Protein AF-A0A7S4GD54-F1 (afdb_monomer)

Organism: NCBI:txid73025

pLDDT: mean 74.41, std 29.2, range [23.75, 98.94]

InterPro domains:
  IPR006626 Parallel beta-helix repeat [SM00710] (222-244)
  IPR006626 Parallel beta-helix repeat [SM00710] (245-267)
  IPR006626 Parallel beta-helix repeat [SM00710] (340-363)
  IPR006626 Parallel beta-helix repeat [SM00710] (364-385)
  IPR006626 Parallel beta-helix repeat [SM00710] (408-430)
  IPR006626 Parallel beta-helix repeat [SM00710] (431-452)
  IPR006626 Parallel beta-helix repeat [SM00710] (453-475)
  IPR006626 Parallel beta-helix repeat [SM00710] (476-498)
  IPR006626 Parallel beta-helix repeat [SM00710] (499-527)
  IPR011050 Pectin lyase fold/virulence factor [SSF51126] (142-470)
  IPR012334 Pectin lyase fold [G3DSA:2.160.20.10] (126-291)
  IPR012334 Pectin lyase fold [G3DSA:2.160.20.10] (338-536)
  IPR039448 Right handed beta helix domain [PF13229] (222-284)
  IPR039448 Right handed beta helix domain [PF13229] (380-528)
  IPR051550 SCF Complex Subunits and Alginate Epimerases [PTHR22990] (344-518)

Secondary structure (DSSP, 8-state):
--SSSSSSSS---------------------------------------------SSHHHHHHHHHHHHHHHHHHHHHHHHHHHHHHHHHHHTTSS--------------------GGGS------TT---EEEE-TT-SS-HHHHHHH--TT-EEEEPSEEE-S--EEE-S--EEEESSSSPEEEEESSS-SEEE-STT-EEES-EEEE-SSSSEEEEE-SS--EEES-EEEESSSEEEEE-TT---EEES-EEEESSSEEEEEES--EEEES-EEEESS-SEEEESPPPGGGS---------PPPPPPPPPP----------------TT-PPPSTT--SEEEES-EEE---SSEEEEEETT---EEES-EEESSSEEEEE-TT---EEES-EEESSSEEEEE-TT---EEES-EEES-SS-SEEEETT---EEES-EEES-SS-SEEEES-EEEEES-EEES-SS-SEEEESS-EEEEES-EEES-SS-SEEE-TT-EEEEES-EEE--TT-SEEE-S-PEEPTT-EE--B--

Mean predicted aligned error: 16.07 Å

Radius of gyration: 31.53 Å; Cα contacts (8 Å, |Δi|>4): 1411; chains: 1; bounding box: 93×81×87 Å

Structure (mmCIF, N/CA/C/O backbone):
data_AF-A0A7S4GD54-F1
#
_entry.id   AF-A0A7S4GD54-F1
#
loop_
_atom_site.group_PDB
_atom_site.id
_atom_site.type_symbol
_atom_site.label_atom_id
_atom_site.label_alt_id
_atom_site.label_comp_id
_atom_site.label_asym_id
_atom_site.label_entity_id
_atom_site.label_seq_id
_atom_site.pdbx_PDB_ins_code
_atom_site.Cartn_x
_atom_site.Cartn_y
_atom_site.Cartn_z
_atom_site.occupancy
_atom_site.B_iso_or_equiv
_atom_site.auth_seq_id
_atom_site.auth_comp_id
_atom_site.auth_asym_id
_atom_site.auth_atom_id
_atom_site.pdbx_PDB_model_num
ATOM 1 N N . TYR A 1 1 ? 6.720 22.338 15.582 1.00 41.03 1 TYR A N 1
ATOM 2 C CA . TYR A 1 1 ? 8.040 22.309 16.245 1.00 41.03 1 TYR A CA 1
ATOM 3 C C . TYR A 1 1 ? 7.952 23.042 17.575 1.00 41.03 1 TYR A C 1
ATOM 5 O O . TYR A 1 1 ? 8.021 24.255 17.550 1.00 41.03 1 TYR A O 1
ATOM 13 N N . PHE A 1 2 ? 7.699 22.315 18.676 1.00 28.58 2 PHE A N 1
ATOM 14 C CA . PHE A 1 2 ? 8.116 22.621 20.069 1.00 28.58 2 PHE A CA 1
ATOM 15 C C . PHE A 1 2 ? 7.502 21.683 2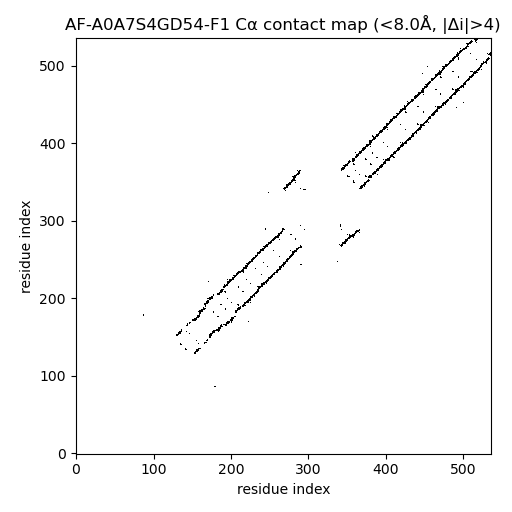1.140 1.00 28.58 2 PHE A C 1
ATOM 17 O O . PHE A 1 2 ? 7.667 21.944 22.323 1.00 28.58 2 PHE A O 1
ATOM 24 N N . PHE A 1 3 ? 6.864 20.557 20.777 1.00 25.48 3 PHE A N 1
ATOM 25 C CA . PHE A 1 3 ? 6.258 19.655 21.778 1.00 25.48 3 PHE A CA 1
ATOM 26 C C . PHE A 1 3 ? 6.697 18.178 21.747 1.00 25.48 3 PHE A C 1
ATOM 28 O O . PHE A 1 3 ? 6.268 17.410 22.599 1.00 25.48 3 PHE A O 1
ATOM 35 N N . SER A 1 4 ? 7.603 17.754 20.853 1.00 30.39 4 SER A N 1
ATOM 36 C CA . SER A 1 4 ? 8.012 16.334 20.761 1.00 30.39 4 SER A CA 1
ATOM 37 C C . SER A 1 4 ? 9.335 15.978 21.461 1.00 30.39 4 SER A C 1
ATOM 39 O O . SER A 1 4 ? 9.847 14.877 21.270 1.00 30.39 4 SER A O 1
ATOM 41 N N . ALA A 1 5 ? 9.918 16.875 22.263 1.00 31.61 5 ALA A N 1
ATOM 42 C CA . ALA A 1 5 ? 11.260 16.678 22.830 1.00 31.61 5 ALA A CA 1
ATOM 43 C C . ALA A 1 5 ? 11.296 16.145 24.279 1.00 31.61 5 ALA A C 1
ATOM 45 O O . ALA A 1 5 ? 12.382 15.904 24.798 1.00 31.61 5 ALA A O 1
ATOM 46 N N . PHE A 1 6 ? 10.154 15.924 24.945 1.00 28.02 6 PHE A N 1
ATOM 47 C CA . PHE A 1 6 ? 10.154 15.627 26.390 1.00 28.02 6 PHE A CA 1
ATOM 48 C C . PHE A 1 6 ? 9.978 14.143 26.777 1.00 28.02 6 PHE A C 1
ATOM 50 O O . PHE A 1 6 ? 10.219 13.786 27.924 1.00 28.02 6 PHE A O 1
ATOM 57 N N . MET A 1 7 ? 9.654 13.236 25.845 1.00 29.78 7 MET A N 1
ATOM 58 C CA . MET A 1 7 ? 9.390 11.816 26.180 1.00 29.78 7 MET A CA 1
ATOM 59 C C . MET A 1 7 ? 10.488 10.824 25.757 1.00 29.78 7 MET A C 1
ATOM 61 O O . MET A 1 7 ? 10.356 9.622 25.975 1.00 29.78 7 MET A O 1
ATOM 65 N N . ALA A 1 8 ? 11.615 11.298 25.217 1.00 29.09 8 ALA A N 1
ATOM 66 C CA . ALA A 1 8 ? 12.688 10.437 24.704 1.00 29.09 8 ALA A CA 1
ATOM 67 C C . ALA A 1 8 ? 13.797 10.076 25.723 1.00 29.09 8 ALA A C 1
ATOM 69 O O . ALA A 1 8 ? 14.809 9.497 25.334 1.00 29.09 8 ALA A O 1
ATOM 70 N N . SER A 1 9 ? 13.641 10.381 27.020 1.00 28.56 9 SER A N 1
ATOM 71 C CA . SER A 1 9 ? 14.747 10.284 28.000 1.00 28.56 9 SER A CA 1
ATOM 72 C C . SER A 1 9 ? 14.625 9.183 29.073 1.00 28.56 9 SER A C 1
ATOM 74 O O . SER A 1 9 ? 15.399 9.175 30.026 1.00 28.56 9 SER A O 1
ATOM 76 N N . LYS A 1 10 ? 13.697 8.214 28.971 1.00 29.39 10 LYS A N 1
ATOM 77 C CA . LYS A 1 10 ? 13.557 7.183 30.034 1.00 29.39 10 LYS A CA 1
ATOM 78 C C . LYS A 1 10 ? 13.359 5.717 29.627 1.00 29.39 10 LYS A C 1
ATOM 80 O O . LYS A 1 10 ? 13.030 4.908 30.484 1.00 29.39 10 LYS A O 1
ATOM 85 N N . VAL A 1 11 ? 13.655 5.315 28.388 1.00 28.34 11 VAL A N 1
ATOM 86 C CA . VAL A 1 11 ? 13.589 3.883 27.991 1.00 28.34 11 VAL A CA 1
ATOM 87 C C . VAL A 1 11 ? 14.905 3.406 27.375 1.00 28.34 11 VAL A C 1
ATOM 89 O O . VAL A 1 11 ? 14.953 2.831 26.292 1.00 28.34 11 VAL A O 1
ATOM 92 N N . LYS A 1 12 ? 16.018 3.679 28.065 1.00 30.00 12 LYS A N 1
ATOM 93 C CA . LYS A 1 12 ? 17.345 3.175 27.686 1.00 30.00 12 LYS A CA 1
ATOM 94 C C . LYS A 1 12 ? 18.060 2.528 28.868 1.00 30.00 12 LYS A C 1
ATOM 96 O O . LYS A 1 12 ? 19.201 2.848 29.167 1.00 30.00 12 LYS A O 1
ATOM 101 N N . THR A 1 13 ? 17.381 1.579 29.503 1.00 28.70 13 THR A N 1
ATOM 102 C CA . THR A 1 13 ? 18.001 0.601 30.400 1.00 28.70 13 THR A CA 1
ATOM 103 C C . THR A 1 13 ? 17.157 -0.671 30.351 1.00 28.70 13 THR A C 1
ATOM 105 O O . THR A 1 13 ? 15.939 -0.563 30.361 1.00 28.70 13 THR A O 1
ATOM 108 N N . LEU A 1 14 ? 17.810 -1.841 30.328 1.00 25.72 14 LEU A N 1
ATOM 109 C CA . LEU A 1 14 ? 17.256 -3.209 30.269 1.00 25.72 14 LEU A CA 1
ATOM 110 C C . LEU A 1 14 ? 16.956 -3.787 28.867 1.00 25.72 14 LEU A C 1
ATOM 112 O O . LEU A 1 14 ? 15.831 -3.775 28.391 1.00 25.72 14 LEU A O 1
ATOM 116 N N . ILE A 1 15 ? 17.960 -4.408 28.237 1.00 27.70 15 ILE A N 1
ATOM 117 C CA . ILE A 1 15 ? 18.179 -5.874 28.274 1.00 27.70 15 ILE A CA 1
ATOM 118 C C . ILE A 1 15 ? 19.244 -6.243 27.233 1.00 27.70 15 ILE A C 1
ATOM 120 O O . ILE A 1 15 ? 19.101 -6.041 26.030 1.00 27.70 15 ILE A O 1
ATOM 124 N N . SER A 1 16 ? 20.340 -6.789 27.749 1.00 24.39 16 SER A N 1
ATOM 125 C CA . SER A 1 16 ? 21.394 -7.473 27.020 1.00 24.39 16 SER A CA 1
ATOM 126 C C . SER A 1 16 ? 21.295 -8.979 27.295 1.00 24.39 16 SER A C 1
ATOM 128 O O . SER A 1 16 ? 20.852 -9.379 28.369 1.00 24.39 16 SER A O 1
ATOM 130 N N . LYS A 1 17 ? 21.808 -9.769 26.339 1.00 24.52 17 LYS A N 1
ATOM 131 C CA . LYS A 1 17 ? 22.149 -11.209 26.391 1.00 24.52 17 LYS A CA 1
ATOM 132 C C . LYS A 1 17 ? 20.992 -12.219 26.256 1.00 24.52 17 LYS A C 1
ATOM 134 O O . LYS A 1 17 ? 20.151 -12.326 27.135 1.00 24.52 17 LYS A O 1
ATOM 139 N N . VAL A 1 18 ? 21.055 -13.037 25.192 1.00 27.56 18 VAL A N 1
ATOM 140 C CA . VAL A 1 18 ? 21.226 -14.524 25.170 1.00 27.56 18 VAL A CA 1
ATOM 141 C C . VAL A 1 18 ? 20.794 -15.084 23.775 1.00 27.56 18 VAL A C 1
ATOM 143 O O . VAL A 1 18 ? 19.977 -14.446 23.113 1.00 27.56 18 VAL A O 1
ATOM 146 N N . PRO A 1 19 ? 21.404 -16.179 23.250 1.00 28.66 19 PRO A N 1
ATOM 147 C CA . PRO A 1 19 ? 21.621 -16.416 21.813 1.00 28.66 19 PRO A CA 1
ATOM 148 C C . PRO A 1 19 ? 20.762 -17.527 21.151 1.00 28.66 19 PRO A C 1
ATOM 150 O O . PRO A 1 19 ? 19.968 -18.204 21.794 1.00 28.66 19 PRO A O 1
ATOM 153 N N . ARG A 1 20 ? 20.972 -17.693 19.830 1.00 29.16 20 ARG A N 1
ATOM 154 C CA . ARG A 1 20 ? 20.371 -18.663 18.881 1.00 29.16 20 ARG A CA 1
ATOM 155 C C . ARG A 1 20 ? 20.674 -20.144 19.191 1.00 29.16 20 ARG A C 1
ATOM 157 O O . ARG A 1 20 ? 21.745 -20.446 19.708 1.00 29.16 20 ARG A O 1
ATOM 164 N N . PRO A 1 21 ? 19.855 -21.054 18.634 1.00 28.25 21 PRO A N 1
ATOM 165 C CA . PRO A 1 21 ? 20.334 -22.189 17.823 1.00 28.25 21 PRO A CA 1
ATOM 166 C C . PRO A 1 21 ? 19.557 -22.257 16.481 1.00 28.25 21 PRO A C 1
ATOM 168 O O . PRO A 1 21 ? 18.507 -21.644 16.347 1.00 28.25 21 PRO A O 1
ATOM 171 N N . GLY A 1 22 ? 19.977 -22.893 15.387 1.00 25.44 22 GLY A N 1
ATOM 172 C CA . GLY A 1 22 ? 20.866 -24.037 15.189 1.00 25.44 22 GLY A CA 1
ATOM 173 C C . GLY A 1 22 ? 20.126 -25.041 14.287 1.00 25.44 22 GLY A C 1
ATOM 174 O O . GLY A 1 22 ? 19.081 -25.554 14.661 1.00 25.44 22 GLY A O 1
ATOM 175 N N . SER A 1 23 ? 20.634 -25.247 13.072 1.00 23.75 23 SER A N 1
ATOM 176 C CA . SER A 1 23 ? 20.074 -26.041 11.967 1.00 23.75 23 SER A CA 1
ATOM 177 C C . SER A 1 23 ? 19.976 -27.548 12.228 1.00 23.75 23 SER A C 1
ATOM 179 O O . SER A 1 23 ? 20.932 -28.102 12.758 1.00 23.75 23 SER A O 1
ATOM 181 N N . PHE A 1 24 ? 18.970 -28.233 11.664 1.00 25.64 24 PHE A N 1
ATOM 182 C CA . PHE A 1 24 ? 19.090 -29.643 11.258 1.00 25.64 24 PHE A CA 1
ATOM 183 C C . PHE A 1 24 ? 18.314 -29.943 9.964 1.00 25.64 24 PHE A C 1
ATOM 185 O O . PHE A 1 24 ? 17.210 -29.460 9.737 1.00 25.64 24 PHE A O 1
ATOM 192 N N . ARG A 1 25 ? 18.960 -30.726 9.094 1.00 24.14 25 ARG A N 1
ATOM 193 C CA . ARG A 1 25 ? 18.582 -31.120 7.728 1.00 24.14 25 ARG A CA 1
ATOM 194 C C . ARG A 1 25 ? 18.900 -32.612 7.593 1.00 24.14 25 ARG A C 1
ATOM 196 O O . ARG A 1 25 ? 20.019 -32.973 7.951 1.00 24.14 25 ARG A O 1
ATOM 203 N N . LYS A 1 26 ? 17.979 -33.423 7.044 1.00 25.69 26 LYS A N 1
ATOM 204 C CA . LYS A 1 26 ? 18.129 -34.713 6.295 1.00 25.69 26 LYS A CA 1
ATOM 205 C C . LYS A 1 26 ? 16.795 -35.488 6.424 1.00 25.69 26 LYS A C 1
ATOM 207 O O . LYS A 1 26 ? 16.235 -35.451 7.504 1.00 25.69 26 LYS A O 1
ATOM 212 N N . LYS A 1 27 ? 16.141 -36.074 5.405 1.00 25.27 27 LYS A N 1
ATOM 213 C CA . LYS A 1 27 ? 16.482 -37.012 4.289 1.00 25.27 27 LYS A CA 1
ATOM 214 C C . LYS A 1 27 ? 15.491 -38.190 4.497 1.00 25.27 27 LYS A C 1
ATOM 216 O O . LYS A 1 27 ? 15.478 -38.723 5.589 1.00 25.27 27 LYS A O 1
ATOM 221 N N . LYS A 1 28 ? 14.463 -38.411 3.669 1.00 25.53 28 LYS A N 1
ATOM 222 C CA . LYS A 1 28 ? 14.402 -39.062 2.340 1.00 25.53 28 LYS A CA 1
ATOM 223 C C . LYS A 1 28 ? 14.637 -40.588 2.384 1.00 25.53 28 LYS A C 1
ATOM 225 O O . LYS A 1 28 ? 15.785 -40.998 2.272 1.00 25.53 28 LYS A O 1
ATOM 230 N N . GLU A 1 29 ? 13.541 -41.347 2.394 1.00 27.06 29 GLU A N 1
ATOM 231 C CA . GLU A 1 29 ? 13.325 -42.762 1.993 1.00 27.06 29 GLU A CA 1
ATOM 232 C C . GLU A 1 29 ? 11.895 -42.754 1.392 1.00 27.06 29 GLU A C 1
ATOM 234 O O . GLU A 1 29 ? 11.034 -42.106 1.976 1.00 27.06 29 GLU A O 1
ATOM 239 N N . ARG A 1 30 ? 11.540 -43.125 0.149 1.00 26.39 30 ARG A N 1
ATOM 240 C CA . ARG A 1 30 ? 11.815 -44.246 -0.776 1.00 26.39 30 ARG A CA 1
ATOM 241 C C . ARG A 1 30 ? 11.382 -45.614 -0.249 1.00 26.39 30 ARG A C 1
ATOM 243 O O . ARG A 1 30 ? 12.215 -46.343 0.263 1.00 26.39 30 ARG A O 1
ATOM 250 N N . GLU A 1 31 ? 10.146 -45.982 -0.582 1.00 28.17 31 GLU A N 1
ATOM 251 C CA . GLU A 1 31 ? 9.720 -47.367 -0.792 1.00 28.17 31 GLU A CA 1
ATOM 252 C C . GLU A 1 31 ? 9.045 -47.500 -2.167 1.00 28.17 31 GLU A C 1
ATOM 254 O O . GLU A 1 31 ? 8.442 -46.560 -2.689 1.00 28.17 31 GLU A O 1
ATOM 259 N N . LYS A 1 32 ? 9.298 -48.654 -2.782 1.00 26.19 32 LYS A N 1
ATOM 260 C CA . LYS A 1 32 ? 8.930 -49.139 -4.115 1.00 26.19 32 LYS A CA 1
ATOM 261 C C . LYS A 1 32 ? 8.287 -50.505 -3.874 1.00 26.19 32 LYS A C 1
ATOM 263 O O . LYS A 1 32 ? 9.005 -51.338 -3.341 1.00 26.19 32 LYS A O 1
ATOM 268 N N . GLU A 1 33 ? 7.085 -50.740 -4.387 1.00 27.64 33 GLU A N 1
ATOM 269 C CA . GLU A 1 33 ? 6.508 -52.035 -4.820 1.00 27.64 33 GLU A CA 1
ATOM 270 C C . GLU A 1 33 ? 5.506 -51.634 -5.943 1.00 27.64 33 GLU A C 1
ATOM 272 O O . GLU A 1 33 ? 4.863 -50.594 -5.805 1.00 27.64 33 GLU A O 1
ATOM 277 N N . GLY A 1 34 ? 5.449 -52.175 -7.173 1.00 26.00 34 GLY A N 1
ATOM 278 C CA . GLY A 1 34 ? 5.462 -53.583 -7.614 1.00 26.00 34 GLY A CA 1
ATOM 279 C C . GLY A 1 34 ? 4.113 -54.206 -7.228 1.00 26.00 34 GLY A C 1
ATOM 280 O O . GLY A 1 34 ? 3.800 -54.159 -6.054 1.00 26.00 34 GLY A O 1
ATOM 281 N N . GLU A 1 35 ? 3.235 -54.754 -8.068 1.00 27.58 35 GLU A N 1
ATOM 282 C CA . GLU A 1 35 ? 3.300 -55.326 -9.415 1.00 27.58 35 GLU A CA 1
ATOM 283 C C . GLU A 1 35 ? 1.841 -55.657 -9.854 1.00 27.58 35 GLU A C 1
ATOM 285 O O . GLU A 1 35 ? 0.963 -55.705 -8.995 1.00 27.58 35 GLU A O 1
ATOM 290 N N . GLU A 1 36 ? 1.634 -55.928 -11.153 1.00 26.41 36 GLU A N 1
ATOM 291 C CA . GLU A 1 36 ? 0.504 -56.685 -11.764 1.00 26.41 36 GLU A CA 1
ATOM 292 C C . GLU A 1 36 ? -0.887 -55.985 -11.796 1.00 26.41 36 GLU A C 1
ATOM 294 O O . GLU A 1 36 ? -1.300 -55.298 -10.875 1.00 26.41 36 GLU A O 1
ATOM 299 N N . ASP A 1 37 ? -1.682 -56.015 -12.869 1.00 26.06 37 ASP A N 1
ATOM 300 C CA . ASP A 1 37 ? -1.887 -57.092 -13.832 1.00 26.06 37 ASP A CA 1
ATOM 301 C C . ASP A 1 37 ? -2.471 -56.556 -15.158 1.00 26.06 37 ASP A C 1
ATOM 303 O O . ASP A 1 37 ? -3.097 -55.490 -15.210 1.00 26.06 37 ASP A O 1
ATOM 307 N N . ALA A 1 38 ? -2.251 -57.294 -16.243 1.00 26.02 38 ALA A N 1
ATOM 308 C CA . ALA A 1 38 ? -2.638 -56.928 -17.600 1.00 26.02 38 ALA A CA 1
ATOM 309 C C . ALA A 1 38 ? -3.765 -57.817 -18.146 1.00 26.02 38 ALA A C 1
ATOM 311 O O . ALA A 1 38 ? -3.938 -58.962 -17.750 1.00 26.02 38 ALA A O 1
ATOM 312 N N . THR A 1 39 ? -4.404 -57.295 -19.197 1.00 25.88 39 THR A N 1
ATOM 313 C CA . THR A 1 39 ? -5.219 -57.978 -20.219 1.00 25.88 39 THR A CA 1
ATOM 314 C C . THR A 1 39 ? -6.680 -58.291 -19.877 1.00 25.88 39 THR A C 1
ATOM 316 O O . THR A 1 39 ? -6.987 -59.122 -19.036 1.00 25.88 39 THR A O 1
ATOM 319 N N . GLN A 1 40 ? -7.599 -57.697 -20.644 1.00 26.25 40 GLN A N 1
ATOM 320 C CA . GLN A 1 40 ? -8.248 -58.418 -21.745 1.00 26.25 40 GLN A CA 1
ATOM 321 C C . GLN A 1 40 ? -8.972 -57.453 -22.694 1.00 26.25 40 GLN A C 1
ATOM 323 O O . GLN A 1 40 ? -9.696 -56.550 -22.280 1.00 26.25 40 GLN A O 1
ATOM 328 N N . GLU A 1 41 ? -8.705 -57.653 -23.984 1.00 26.91 41 GLU A N 1
ATOM 329 C CA . GLU A 1 41 ? -9.479 -57.152 -25.113 1.00 26.91 41 GLU A CA 1
ATOM 330 C C . GLU A 1 41 ? -10.821 -57.886 -25.174 1.00 26.91 41 GLU A C 1
ATOM 332 O O . GLU A 1 41 ? -10.849 -59.113 -25.126 1.00 26.91 41 GLU A O 1
ATOM 337 N N . GLU A 1 42 ? -11.910 -57.158 -25.406 1.00 26.59 42 GLU A N 1
ATOM 338 C CA . GLU A 1 42 ? -13.054 -57.709 -26.127 1.00 26.59 42 GLU A CA 1
ATOM 339 C C . GLU A 1 42 ? -13.674 -56.632 -27.016 1.00 26.59 42 GLU A C 1
ATOM 341 O O . GLU A 1 42 ? -13.701 -55.439 -26.704 1.00 26.59 42 GLU A O 1
ATOM 346 N N . ALA A 1 43 ? -14.070 -57.079 -28.198 1.00 25.17 43 ALA A N 1
ATOM 347 C CA . ALA A 1 43 ? -14.338 -56.275 -29.366 1.00 25.17 43 ALA A CA 1
ATOM 348 C C . ALA A 1 43 ? -15.842 -56.195 -29.671 1.00 25.17 43 ALA A C 1
ATOM 350 O O . ALA A 1 43 ? -16.620 -57.052 -29.276 1.00 25.17 43 ALA A O 1
ATOM 351 N N . VAL A 1 44 ? -16.167 -55.224 -30.532 1.00 26.11 44 VAL A N 1
ATOM 352 C CA . VAL A 1 44 ? -17.342 -55.163 -31.422 1.00 26.11 44 VAL A CA 1
ATOM 353 C C . VAL A 1 44 ? -18.682 -54.797 -30.767 1.00 26.11 44 VAL A C 1
ATOM 355 O O . VAL A 1 44 ? -19.338 -55.616 -30.150 1.00 26.11 44 VAL A O 1
ATOM 358 N N . GLU A 1 45 ? -19.163 -53.580 -31.042 1.00 25.39 45 GLU A N 1
ATOM 359 C CA . GLU A 1 45 ? -20.319 -53.377 -31.933 1.00 25.39 45 GLU A CA 1
ATOM 360 C C . GLU A 1 45 ? -20.521 -51.886 -32.249 1.00 25.39 45 GLU A C 1
ATOM 362 O O . GLU A 1 45 ? -20.529 -51.012 -31.385 1.00 25.39 45 GLU A O 1
ATOM 367 N N . THR A 1 46 ? -20.669 -51.591 -33.539 1.00 27.75 46 THR A N 1
ATOM 368 C CA . THR A 1 46 ? -21.092 -50.291 -34.076 1.00 27.75 46 THR A CA 1
ATOM 369 C C . THR A 1 46 ? -22.527 -50.423 -34.576 1.00 27.75 46 THR A C 1
ATOM 371 O O . THR A 1 46 ? -22.831 -51.423 -35.224 1.00 27.75 46 THR A O 1
ATOM 374 N N . PRO A 1 47 ? -23.363 -49.376 -34.471 1.00 28.64 47 PRO A N 1
ATOM 375 C CA . PRO A 1 47 ? -24.464 -49.188 -35.402 1.00 28.64 47 PRO A CA 1
ATOM 376 C C . PRO A 1 47 ? -24.162 -48.038 -36.371 1.00 28.64 47 PRO A C 1
ATOM 378 O O . PRO A 1 47 ? -24.003 -46.877 -35.992 1.00 28.64 47 PRO A O 1
ATOM 381 N N . GLN A 1 48 ? -24.128 -48.377 -37.660 1.00 27.00 48 GLN A N 1
ATOM 382 C CA . GLN A 1 48 ? -24.278 -47.440 -38.771 1.00 27.00 48 GLN A CA 1
ATOM 383 C C . GLN A 1 48 ? -25.732 -46.949 -38.886 1.00 27.00 48 GLN A C 1
ATOM 385 O O . GLN A 1 48 ? -26.652 -47.760 -38.818 1.00 27.00 48 GLN A O 1
ATOM 390 N N . ARG A 1 49 ? -25.917 -45.653 -39.189 1.00 27.23 49 ARG A N 1
ATOM 391 C CA . ARG A 1 49 ? -26.843 -45.074 -40.204 1.00 27.23 49 ARG A CA 1
ATOM 392 C C . ARG A 1 49 ? -26.754 -43.542 -40.131 1.00 27.23 49 ARG A C 1
ATOM 394 O O . ARG A 1 49 ? -27.126 -42.934 -39.142 1.00 27.23 49 ARG A O 1
ATOM 401 N N . SER A 1 50 ? -25.984 -42.913 -41.017 1.00 29.59 50 SER A N 1
ATOM 402 C CA . SER A 1 50 ? -26.384 -42.372 -42.330 1.00 29.59 50 SER A CA 1
ATOM 403 C C . SER A 1 50 ? -27.264 -41.112 -42.264 1.00 29.59 50 SER A C 1
ATOM 405 O O . SER A 1 50 ? -28.487 -41.195 -42.230 1.00 29.59 50 SER A O 1
ATOM 407 N N . ALA A 1 51 ? -26.625 -39.947 -42.376 1.00 26.30 51 ALA A N 1
ATOM 408 C CA . ALA A 1 51 ? -27.193 -38.758 -43.015 1.00 26.30 51 ALA A CA 1
ATOM 409 C C . ALA A 1 51 ? -26.029 -37.906 -43.548 1.00 26.30 51 ALA A C 1
ATOM 411 O O . ALA A 1 51 ? -25.477 -37.041 -42.874 1.00 26.30 51 ALA A O 1
ATOM 412 N N . SER A 1 52 ? -25.587 -38.251 -44.757 1.00 32.69 52 SER A N 1
ATOM 413 C CA . SER A 1 52 ? -24.534 -37.553 -45.488 1.00 32.69 52 SER A CA 1
ATOM 414 C C . SER A 1 52 ? -25.131 -36.290 -46.102 1.00 32.69 52 SER A C 1
ATOM 416 O O . SER A 1 52 ? -25.977 -36.379 -46.989 1.00 32.69 52 SER A O 1
ATOM 418 N N . GLY A 1 53 ? -24.728 -35.119 -45.607 1.00 33.81 53 GLY A N 1
ATOM 419 C CA . GLY A 1 53 ? -25.239 -33.861 -46.142 1.00 33.81 53 GLY A CA 1
ATOM 420 C C . GLY A 1 53 ? -24.773 -32.585 -45.456 1.00 33.81 53 GLY A C 1
ATOM 421 O O . GLY A 1 53 ? -25.572 -31.670 -45.407 1.00 33.81 53 GLY A O 1
ATOM 422 N N . LEU A 1 54 ? -23.548 -32.493 -44.905 1.00 31.70 54 LEU A N 1
ATOM 423 C CA . LEU A 1 54 ? -22.947 -31.215 -44.448 1.00 31.70 54 LEU A CA 1
ATOM 424 C C . LEU A 1 54 ? -21.473 -31.378 -43.992 1.00 31.70 54 LEU A C 1
ATOM 426 O O . LEU A 1 54 ? -21.110 -31.055 -42.870 1.00 31.70 54 LEU A O 1
ATOM 430 N N . LEU A 1 55 ? -20.583 -31.909 -44.842 1.00 31.11 55 LEU A N 1
ATOM 431 C CA . LEU A 1 55 ? -19.165 -32.143 -44.481 1.00 31.11 55 LEU A CA 1
ATOM 432 C C . LEU A 1 55 ? -18.173 -31.657 -45.551 1.00 31.11 55 LEU A C 1
ATOM 434 O O . LEU A 1 55 ? -17.259 -32.374 -45.948 1.00 31.11 55 LEU A O 1
ATOM 438 N N . ARG A 1 56 ? -18.327 -30.415 -46.025 1.00 33.81 56 ARG A N 1
ATOM 439 C CA . ARG A 1 56 ? -17.282 -29.751 -46.838 1.00 33.81 56 ARG A CA 1
ATOM 440 C C . ARG A 1 56 ? -16.807 -28.388 -46.316 1.00 33.81 56 ARG A C 1
ATOM 442 O O . ARG A 1 56 ? -15.916 -27.810 -46.920 1.00 33.81 56 ARG A O 1
ATOM 449 N N . SER A 1 57 ? -17.315 -27.895 -45.180 1.00 37.75 57 SER A N 1
ATOM 450 C CA . SER A 1 57 ? -16.893 -26.601 -44.601 1.00 37.75 57 SER A CA 1
ATOM 451 C C . SER A 1 57 ? -16.218 -26.687 -43.223 1.00 37.75 57 SER A C 1
ATOM 453 O O . SER A 1 57 ? -15.691 -25.683 -42.745 1.00 37.75 57 SER A O 1
ATOM 455 N N . SER A 1 58 ? -16.190 -27.865 -42.582 1.00 37.34 58 SER A N 1
ATOM 456 C CA . SER A 1 58 ? -15.576 -28.061 -41.256 1.00 37.34 58 SER A CA 1
ATOM 457 C C . SER A 1 58 ? -14.151 -28.629 -41.299 1.00 37.34 58 SER A C 1
ATOM 459 O O . SER A 1 58 ? -13.412 -28.468 -40.328 1.00 37.34 58 SER A O 1
ATOM 461 N N . SER A 1 59 ? -13.718 -29.239 -42.413 1.00 43.56 59 SER A N 1
ATOM 462 C CA . SER A 1 59 ? -12.353 -29.778 -42.534 1.00 43.56 59 SER A CA 1
ATOM 463 C C . SER A 1 59 ? -11.315 -28.698 -42.845 1.00 43.56 59 SER A C 1
ATOM 465 O O . SER A 1 59 ? -10.196 -28.779 -42.349 1.00 43.56 59 SER A O 1
ATOM 467 N N . THR A 1 60 ? -11.687 -27.650 -43.586 1.00 47.75 60 THR A N 1
ATOM 468 C CA . THR A 1 60 ? -10.780 -26.556 -43.972 1.00 47.75 60 THR A CA 1
ATOM 469 C C . THR A 1 60 ? -10.422 -25.663 -42.790 1.00 47.75 60 THR A C 1
ATOM 471 O O . THR A 1 60 ? -9.246 -25.393 -42.576 1.00 47.75 60 THR A O 1
ATOM 474 N N . LYS A 1 61 ? -11.394 -25.290 -41.945 1.00 43.97 61 LYS A N 1
ATOM 475 C CA . LYS A 1 61 ? -11.127 -24.494 -40.732 1.00 43.97 61 LYS A CA 1
ATOM 476 C C . LYS A 1 61 ? -10.292 -25.251 -39.699 1.00 43.97 61 LYS A C 1
ATOM 478 O O . LYS A 1 61 ? -9.397 -24.666 -39.100 1.00 43.97 61 LYS A O 1
ATOM 483 N N . LYS A 1 62 ? -10.544 -26.554 -39.517 1.00 40.41 62 LYS A N 1
ATOM 484 C CA . LYS A 1 62 ? -9.782 -27.391 -38.578 1.00 40.41 62 LYS A CA 1
ATOM 485 C C . LYS A 1 62 ? -8.356 -27.650 -39.082 1.00 40.41 62 LYS A C 1
ATOM 487 O O . LYS A 1 62 ? -7.426 -27.585 -38.289 1.00 40.41 62 LYS A O 1
ATOM 492 N N . GLN A 1 63 ? -8.168 -27.852 -40.391 1.00 42.69 63 GLN A N 1
ATOM 493 C CA . GLN A 1 63 ? -6.837 -27.949 -41.009 1.00 42.69 63 GLN A CA 1
ATOM 494 C C . GLN A 1 63 ? -6.076 -26.620 -40.997 1.00 42.69 63 GLN A C 1
ATOM 496 O O . GLN A 1 63 ? -4.863 -26.624 -40.826 1.00 42.69 63 GLN A O 1
ATOM 501 N N . GLU A 1 64 ? -6.754 -25.482 -41.145 1.00 48.75 64 GLU A N 1
ATOM 502 C CA . GLU A 1 64 ? -6.106 -24.173 -41.057 1.00 48.75 64 GLU A CA 1
ATOM 503 C C . GLU A 1 64 ? -5.715 -23.824 -39.617 1.00 48.75 64 GLU A C 1
ATOM 505 O O . GLU A 1 64 ? -4.646 -23.268 -39.388 1.00 48.75 64 GLU A O 1
ATOM 510 N N . GLN A 1 65 ? -6.526 -24.212 -38.631 1.00 41.56 65 GLN A N 1
ATOM 511 C CA . GLN A 1 65 ? -6.199 -24.055 -37.215 1.00 41.56 65 GLN A CA 1
ATOM 512 C C . GLN A 1 65 ? -5.037 -24.964 -36.792 1.00 41.56 65 GLN A C 1
ATOM 514 O O . GLN A 1 65 ? -4.153 -24.506 -36.071 1.00 41.56 65 GLN A O 1
ATOM 519 N N . LEU A 1 66 ? -4.991 -26.200 -37.304 1.00 40.66 66 LEU A N 1
ATOM 520 C CA . LEU A 1 66 ? -3.864 -27.111 -37.101 1.00 40.66 66 LEU A CA 1
ATOM 521 C C . LEU A 1 66 ? -2.594 -26.571 -37.770 1.00 40.66 66 LEU A C 1
ATOM 523 O O . LEU A 1 66 ? -1.567 -26.491 -37.117 1.00 40.66 66 LEU A O 1
ATOM 527 N N . ARG A 1 67 ? -2.676 -26.071 -39.012 1.00 46.28 67 ARG A N 1
ATOM 5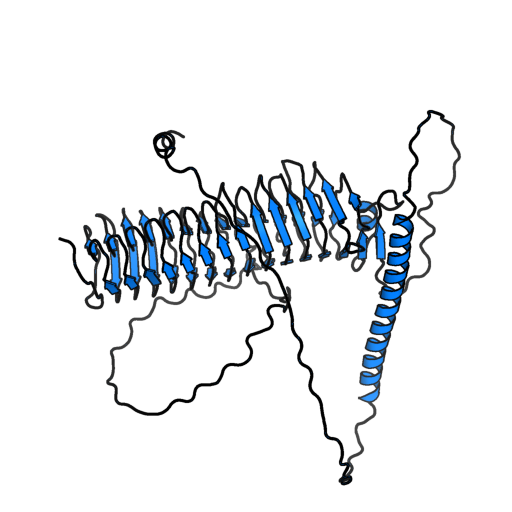28 C CA . ARG A 1 67 ? -1.542 -25.424 -39.697 1.00 46.28 67 ARG A CA 1
ATOM 529 C C . ARG A 1 67 ? -1.083 -24.141 -39.016 1.00 46.28 67 ARG A C 1
ATOM 531 O O . ARG A 1 67 ? 0.106 -23.860 -39.020 1.00 46.28 67 ARG A O 1
ATOM 538 N N . ARG A 1 68 ? -1.989 -23.356 -38.423 1.00 48.72 68 ARG A N 1
ATOM 539 C CA . ARG A 1 68 ? -1.628 -22.183 -37.607 1.00 48.72 68 ARG A CA 1
ATOM 540 C C . ARG A 1 68 ? -0.962 -22.599 -36.298 1.00 48.72 68 ARG A C 1
ATOM 542 O O . ARG A 1 68 ? -0.018 -21.934 -35.893 1.00 48.72 68 ARG A O 1
ATOM 549 N N . GLN A 1 69 ? -1.410 -23.685 -35.667 1.00 40.44 69 GLN A N 1
ATOM 550 C CA . GLN A 1 69 ? -0.763 -24.251 -34.480 1.00 40.44 69 GLN A CA 1
ATOM 551 C C . GLN A 1 69 ? 0.605 -24.849 -34.809 1.00 40.44 69 GLN A C 1
ATOM 553 O O . GLN A 1 69 ? 1.556 -24.549 -34.105 1.00 40.44 69 GLN A O 1
ATOM 558 N N . GLU A 1 70 ? 0.732 -25.611 -35.893 1.00 41.38 70 GLU A N 1
ATOM 559 C CA . GLU A 1 70 ? 1.989 -26.188 -36.384 1.00 41.38 70 GLU A CA 1
ATOM 560 C C . GLU A 1 70 ? 2.956 -25.101 -36.860 1.00 41.38 70 GLU A C 1
ATOM 562 O O . GLU A 1 70 ? 4.134 -25.163 -36.539 1.00 41.38 70 GLU A O 1
ATOM 567 N N . ALA A 1 71 ? 2.479 -24.054 -37.542 1.00 42.16 71 ALA A N 1
ATOM 568 C CA . ALA A 1 71 ? 3.299 -22.902 -37.912 1.00 42.16 71 ALA A CA 1
ATOM 569 C C . ALA A 1 71 ? 3.698 -22.061 -36.691 1.00 42.16 71 ALA A C 1
ATOM 571 O O . ALA A 1 71 ? 4.802 -21.529 -36.664 1.00 42.16 71 ALA A O 1
ATOM 572 N N . ALA A 1 72 ? 2.844 -21.946 -35.669 1.00 38.69 72 ALA A N 1
ATOM 573 C CA . ALA A 1 72 ? 3.193 -21.299 -34.404 1.00 38.69 72 ALA A CA 1
ATOM 574 C C . ALA A 1 72 ? 4.195 -22.135 -33.590 1.00 38.69 72 ALA A C 1
ATOM 576 O O . ALA A 1 72 ? 5.111 -21.563 -33.007 1.00 38.69 72 ALA A O 1
ATOM 577 N N . MET A 1 73 ? 4.072 -23.468 -33.600 1.00 35.94 73 MET A N 1
ATOM 578 C CA . MET A 1 73 ? 5.027 -24.398 -32.986 1.00 35.94 73 MET A CA 1
ATOM 579 C C . MET A 1 73 ? 6.364 -24.384 -33.728 1.00 35.94 73 MET A C 1
ATOM 581 O O . MET A 1 73 ? 7.397 -24.241 -33.095 1.00 35.94 73 MET A O 1
ATOM 585 N N . ALA A 1 74 ? 6.351 -24.405 -35.062 1.00 37.09 74 ALA A N 1
ATOM 586 C CA . ALA A 1 74 ? 7.550 -24.299 -35.885 1.00 37.09 74 ALA A CA 1
ATOM 587 C C . ALA A 1 74 ? 8.225 -22.926 -35.736 1.00 37.09 74 ALA A C 1
ATOM 589 O O . ALA A 1 74 ? 9.440 -22.862 -35.625 1.00 37.09 74 ALA A O 1
ATOM 590 N N . ARG A 1 75 ? 7.466 -21.821 -35.657 1.00 44.06 75 ARG A N 1
ATOM 591 C CA . ARG A 1 75 ? 8.012 -20.485 -35.338 1.00 44.06 75 ARG A CA 1
ATOM 592 C C . ARG A 1 75 ? 8.581 -20.429 -33.921 1.00 44.06 75 ARG A C 1
ATOM 594 O O . ARG A 1 75 ? 9.642 -19.849 -33.728 1.00 44.06 75 ARG A O 1
ATOM 601 N N . SER A 1 76 ? 7.917 -21.064 -32.953 1.00 40.00 76 SER A N 1
ATOM 602 C CA . SER A 1 76 ? 8.421 -21.223 -31.586 1.00 40.00 76 SER A CA 1
ATOM 603 C C . SER A 1 76 ? 9.708 -22.044 -31.559 1.00 40.00 76 SER A C 1
ATOM 605 O O . SER A 1 76 ? 10.622 -21.677 -30.836 1.00 40.00 76 SER A O 1
ATOM 607 N N . ASP A 1 77 ? 9.815 -23.111 -32.348 1.00 38.75 77 ASP A N 1
ATOM 608 C CA . ASP A 1 77 ? 11.003 -23.962 -32.413 1.00 38.75 77 ASP A CA 1
ATOM 609 C C . ASP A 1 77 ? 12.158 -23.279 -33.147 1.00 38.75 77 ASP A C 1
ATOM 611 O O . ASP A 1 77 ? 13.292 -23.388 -32.698 1.00 38.75 77 ASP A O 1
ATOM 615 N N . THR A 1 78 ? 11.902 -22.497 -34.201 1.00 40.41 78 THR A N 1
ATOM 616 C CA . THR A 1 78 ? 12.941 -21.701 -34.876 1.00 40.41 78 THR A CA 1
ATOM 617 C C . THR A 1 78 ? 13.412 -20.541 -34.000 1.00 40.41 78 THR A C 1
ATOM 619 O O . THR A 1 78 ? 14.615 -20.351 -33.853 1.00 40.41 78 THR A O 1
ATOM 622 N N . SER A 1 79 ? 12.505 -19.809 -33.337 1.00 40.28 79 SER A N 1
ATOM 623 C CA . SER A 1 79 ? 12.883 -18.780 -32.358 1.00 40.28 79 SER A CA 1
ATOM 624 C C . SER A 1 79 ? 13.617 -19.375 -31.160 1.00 40.28 79 SER A C 1
ATOM 626 O O . SER A 1 79 ? 14.600 -18.796 -30.723 1.00 40.28 79 SER A O 1
ATOM 628 N N . ARG A 1 80 ? 13.204 -20.550 -30.668 1.00 42.25 80 ARG A N 1
ATOM 629 C CA . ARG A 1 80 ? 13.873 -21.266 -29.574 1.00 42.25 80 ARG A CA 1
ATOM 630 C C . ARG A 1 80 ? 15.225 -21.827 -29.997 1.00 42.25 80 ARG A C 1
ATOM 632 O O . ARG A 1 80 ? 16.129 -21.879 -29.175 1.00 42.25 80 ARG A O 1
ATOM 639 N N . LYS A 1 81 ? 15.384 -22.228 -31.259 1.00 39.38 81 LYS A N 1
ATOM 640 C CA . LYS A 1 81 ? 16.655 -22.696 -31.817 1.00 39.38 81 LYS A CA 1
ATOM 641 C C . LYS A 1 81 ? 17.637 -21.543 -32.008 1.00 39.38 81 LYS A C 1
ATOM 643 O O . LYS A 1 81 ? 18.774 -21.684 -31.590 1.00 39.38 81 LYS A O 1
ATOM 648 N N . VAL A 1 82 ? 17.181 -20.389 -32.502 1.00 43.97 82 VAL A N 1
ATOM 649 C CA . VAL A 1 82 ? 17.979 -19.149 -32.533 1.00 43.97 82 VAL A CA 1
ATOM 650 C C . VAL A 1 82 ? 18.304 -18.679 -31.112 1.00 43.97 82 VAL A C 1
ATOM 652 O O . VAL A 1 82 ? 19.437 -18.321 -30.833 1.00 43.97 82 VAL A O 1
ATOM 655 N N . GLU A 1 83 ? 17.356 -18.747 -30.175 1.00 42.88 83 GLU A N 1
ATOM 656 C CA . GLU A 1 83 ? 17.578 -18.401 -28.764 1.00 42.88 83 GLU A CA 1
ATOM 657 C C . GLU A 1 83 ? 18.582 -19.356 -28.092 1.00 42.88 83 GLU A C 1
ATOM 659 O O . GLU A 1 83 ? 19.456 -18.890 -27.372 1.00 42.88 83 GLU A O 1
ATOM 664 N N . LEU A 1 84 ? 18.533 -20.665 -28.371 1.00 42.09 84 LEU A N 1
ATOM 665 C CA . LEU A 1 84 ? 19.490 -21.666 -27.873 1.00 42.09 84 LEU A CA 1
ATOM 666 C C . LEU A 1 84 ? 20.873 -21.554 -28.530 1.00 42.09 84 LEU A C 1
ATOM 668 O O . LEU A 1 84 ? 21.877 -21.676 -27.834 1.00 42.09 84 LEU A O 1
ATOM 672 N N . GLU A 1 85 ? 20.945 -21.304 -29.838 1.00 43.22 85 GLU A N 1
ATOM 673 C CA . GLU A 1 85 ? 22.206 -21.078 -30.555 1.00 43.22 85 GLU A CA 1
ATOM 674 C C . GLU A 1 85 ? 22.857 -19.758 -30.105 1.00 43.22 85 GLU A C 1
ATOM 676 O O . GLU A 1 85 ? 24.061 -19.719 -29.871 1.00 43.22 85 GLU A O 1
ATOM 681 N N . CYS A 1 86 ? 22.07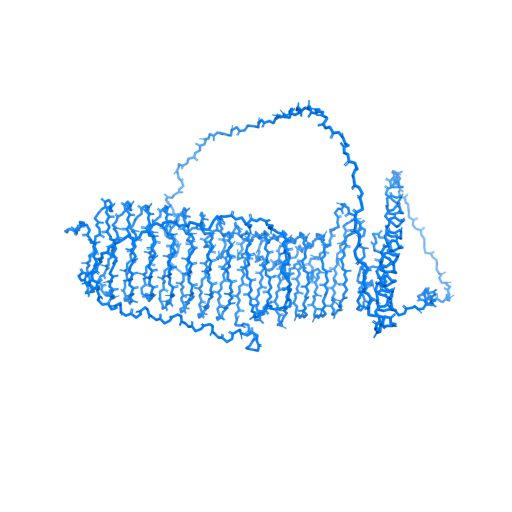7 -18.701 -29.856 1.00 41.38 86 CYS A N 1
ATOM 682 C CA . CYS A 1 86 ? 22.579 -17.442 -29.298 1.00 41.38 86 CYS A CA 1
ATOM 683 C C . CYS A 1 86 ? 22.959 -17.551 -27.813 1.00 41.38 86 CYS A C 1
ATOM 685 O O . CYS A 1 86 ? 23.949 -16.950 -27.404 1.00 41.38 86 CYS A O 1
ATOM 687 N N . LEU A 1 87 ? 22.225 -18.330 -27.008 1.00 46.56 87 LEU A N 1
ATOM 688 C CA . LEU A 1 87 ? 22.620 -18.668 -25.635 1.00 46.56 87 LEU A CA 1
ATOM 689 C C . LEU A 1 87 ? 23.946 -19.437 -25.616 1.00 46.56 87 LEU A C 1
ATOM 691 O 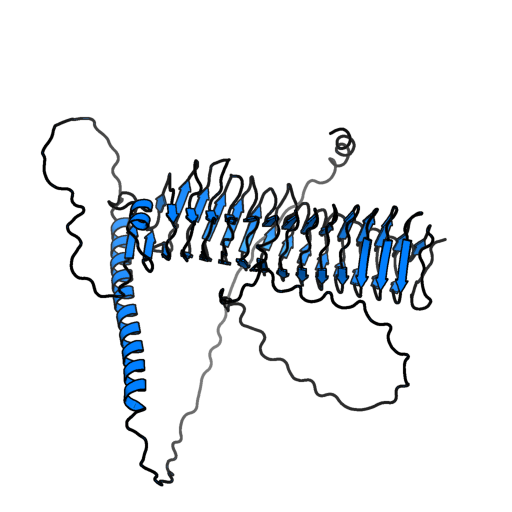O . LEU A 1 87 ? 24.784 -19.160 -24.765 1.00 46.56 87 LEU A O 1
ATOM 695 N N . ALA A 1 88 ? 24.166 -20.338 -26.577 1.00 43.47 88 ALA A N 1
ATOM 696 C CA . ALA A 1 88 ? 25.432 -21.049 -26.732 1.00 43.47 88 ALA A CA 1
ATOM 697 C C . ALA A 1 88 ? 26.578 -20.113 -27.160 1.00 43.47 88 ALA A C 1
ATOM 699 O O . ALA A 1 88 ? 27.684 -20.228 -26.637 1.00 43.47 88 ALA A O 1
ATOM 700 N N . VAL A 1 89 ? 26.317 -19.138 -28.042 1.00 47.03 89 VAL A N 1
ATOM 701 C CA . VAL A 1 89 ? 27.295 -18.089 -28.394 1.00 47.03 89 VAL A CA 1
ATOM 702 C C . VAL A 1 89 ? 27.624 -17.214 -27.176 1.00 47.03 89 VAL A C 1
ATOM 704 O O . VAL A 1 89 ? 28.793 -16.929 -26.921 1.00 47.03 89 VAL A O 1
ATOM 707 N N . LEU A 1 90 ? 26.622 -16.853 -26.371 1.00 44.75 90 LEU A N 1
ATOM 708 C CA . LEU A 1 90 ? 26.804 -16.095 -25.131 1.00 44.75 90 LEU A CA 1
ATOM 709 C C . LEU A 1 90 ? 27.552 -16.879 -24.048 1.00 44.75 90 LEU A C 1
ATOM 711 O O . LEU A 1 90 ? 28.344 -16.285 -23.324 1.00 44.75 90 LEU A O 1
ATOM 715 N N . GLU A 1 91 ? 27.339 -18.191 -23.935 1.00 42.72 91 GLU A N 1
ATOM 716 C CA . GLU A 1 91 ? 28.131 -19.050 -23.048 1.00 42.72 91 GLU A CA 1
ATOM 717 C C . GLU A 1 91 ? 29.575 -19.200 -23.549 1.00 42.72 91 GLU A C 1
ATOM 719 O O . GLU A 1 91 ? 30.494 -19.144 -22.740 1.00 42.72 91 GLU A O 1
ATOM 724 N N . SER A 1 92 ? 29.798 -19.269 -24.867 1.00 41.84 92 SER A N 1
ATOM 725 C CA . SER A 1 92 ? 31.148 -19.366 -25.445 1.00 41.84 92 SER A CA 1
ATOM 726 C C . SER A 1 92 ? 31.987 -18.087 -25.303 1.00 41.84 92 SER A C 1
ATOM 728 O O . SER A 1 92 ? 33.204 -18.168 -25.178 1.00 41.84 92 SER A O 1
ATOM 730 N N . ALA A 1 93 ? 31.351 -16.910 -25.259 1.00 40.47 93 ALA A N 1
ATOM 731 C CA . ALA A 1 93 ? 32.028 -15.629 -25.030 1.00 40.47 93 ALA A CA 1
ATOM 732 C C . ALA A 1 93 ? 32.461 -15.419 -23.563 1.00 40.47 93 ALA A C 1
ATOM 734 O O . ALA A 1 93 ? 33.220 -14.503 -23.271 1.00 40.47 93 ALA A O 1
ATOM 735 N N . ILE A 1 94 ? 31.976 -16.253 -22.635 1.00 40.50 94 ILE A N 1
ATOM 736 C CA . ILE A 1 94 ? 32.314 -16.194 -21.204 1.00 40.50 94 ILE A CA 1
ATOM 737 C C . ILE A 1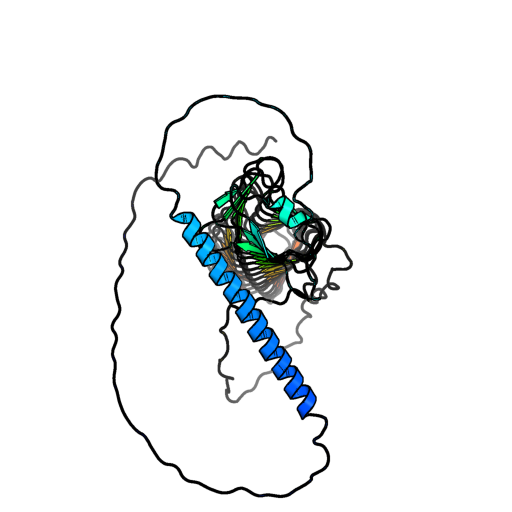 94 ? 33.598 -16.988 -20.890 1.00 40.50 94 ILE A C 1
ATOM 739 O O . ILE A 1 94 ? 34.226 -16.725 -19.868 1.00 40.50 94 ILE A O 1
ATOM 743 N N . ASP A 1 95 ? 34.023 -17.905 -21.766 1.00 38.72 95 ASP A N 1
ATOM 744 C CA . ASP A 1 95 ? 35.215 -18.746 -21.560 1.00 38.72 95 ASP A CA 1
ATOM 745 C C . ASP A 1 95 ? 36.521 -18.128 -22.108 1.00 38.72 95 ASP A C 1
ATOM 747 O O . ASP A 1 95 ? 37.592 -18.707 -21.927 1.00 38.72 95 ASP A O 1
ATOM 751 N N . SER A 1 96 ? 36.470 -16.954 -22.752 1.00 41.00 96 SER A N 1
ATOM 752 C CA . SER A 1 96 ? 37.658 -16.271 -23.297 1.00 41.00 96 SER A CA 1
ATOM 753 C C . SER A 1 96 ? 38.275 -15.201 -22.388 1.00 41.00 96 SER A C 1
ATOM 755 O O . SER A 1 96 ? 39.360 -14.718 -22.700 1.00 41.00 96 SER A O 1
ATOM 757 N N . ASP A 1 97 ? 37.644 -14.853 -21.262 1.00 38.06 97 ASP A N 1
ATOM 758 C CA . ASP A 1 97 ? 38.220 -13.923 -20.277 1.00 38.06 97 ASP A CA 1
ATOM 759 C C . ASP A 1 97 ? 39.094 -14.691 -19.270 1.00 38.06 97 ASP A C 1
ATOM 761 O O . ASP A 1 97 ? 38.739 -14.891 -18.106 1.00 38.06 97 ASP A O 1
ATOM 765 N N . GLY A 1 98 ? 40.247 -15.156 -19.754 1.00 34.00 98 GLY A N 1
ATOM 766 C CA . GLY A 1 98 ? 41.357 -15.646 -18.943 1.00 34.00 98 GLY A CA 1
ATOM 767 C C . GLY A 1 98 ? 42.577 -14.742 -19.114 1.00 34.00 98 GLY A C 1
ATOM 768 O O . GLY A 1 98 ? 43.110 -14.664 -20.212 1.00 34.00 98 GLY A O 1
ATOM 769 N N . ASP A 1 99 ? 42.976 -14.084 -18.021 1.00 35.47 99 ASP A N 1
ATOM 770 C CA . ASP A 1 99 ? 44.284 -13.469 -17.731 1.00 35.47 99 ASP A CA 1
ATOM 771 C C . ASP A 1 99 ? 45.090 -12.841 -18.889 1.00 35.47 99 ASP A C 1
ATOM 773 O O . ASP A 1 99 ? 45.786 -13.537 -19.626 1.00 35.47 99 ASP A O 1
ATOM 777 N N . SER A 1 100 ? 45.187 -11.506 -18.889 1.00 35.38 100 SER A N 1
ATOM 778 C CA . SER A 1 100 ? 46.492 -10.831 -18.987 1.00 35.38 100 SER A CA 1
ATOM 779 C C . SER A 1 100 ? 46.392 -9.358 -18.587 1.00 35.38 100 SER A C 1
ATOM 781 O O . SER A 1 100 ? 45.681 -8.573 -19.217 1.00 35.38 100 SER A O 1
ATOM 783 N N . ASP A 1 101 ? 47.130 -9.032 -17.531 1.00 33.72 101 ASP A N 1
ATOM 784 C CA . ASP A 1 101 ? 47.565 -7.699 -17.120 1.00 33.72 101 ASP A CA 1
ATOM 785 C C . ASP A 1 101 ? 48.630 -7.142 -18.100 1.00 33.72 101 ASP A C 1
ATOM 787 O O . ASP A 1 101 ? 49.188 -7.894 -18.901 1.00 33.72 101 ASP A O 1
ATOM 791 N N . ASP A 1 102 ? 48.932 -5.850 -17.945 1.00 34.16 102 ASP A N 1
ATOM 792 C CA . ASP A 1 102 ? 50.029 -5.039 -18.519 1.00 34.16 102 ASP A CA 1
ATOM 793 C C . ASP A 1 102 ? 49.732 -4.084 -19.697 1.00 34.16 102 ASP A C 1
ATOM 795 O O . ASP A 1 102 ? 49.215 -4.428 -20.759 1.00 34.16 102 ASP A O 1
ATOM 799 N N . GLY A 1 103 ? 50.095 -2.815 -19.457 1.00 29.14 103 GLY A N 1
ATOM 800 C CA . GLY A 1 103 ? 49.801 -1.647 -20.286 1.00 29.14 103 GLY A CA 1
ATOM 801 C C . GLY A 1 103 ? 50.836 -1.293 -21.358 1.00 29.14 103 GLY A C 1
ATOM 802 O O . GLY A 1 103 ? 51.883 -1.917 -21.465 1.00 29.14 103 GLY A O 1
ATOM 803 N N . ALA A 1 104 ? 50.542 -0.231 -22.116 1.00 28.61 104 ALA A N 1
ATOM 804 C CA . ALA A 1 104 ? 51.483 0.763 -22.652 1.00 28.61 104 ALA A CA 1
ATOM 805 C C . ALA A 1 104 ? 50.745 1.801 -23.523 1.00 28.61 104 ALA A C 1
ATOM 807 O O . ALA A 1 104 ? 49.661 1.561 -24.048 1.00 28.61 104 ALA A O 1
ATOM 808 N N . GLU A 1 105 ? 51.368 2.971 -23.620 1.00 29.48 105 GLU A N 1
ATOM 809 C CA . GLU A 1 105 ? 50.944 4.235 -24.224 1.00 29.48 105 GLU A CA 1
ATOM 810 C C . GLU A 1 105 ? 50.807 4.249 -25.764 1.00 29.48 105 GLU A C 1
ATOM 812 O O . GLU A 1 105 ? 51.514 3.538 -26.470 1.00 29.48 105 GLU A O 1
ATOM 817 N N . GLY A 1 106 ? 49.994 5.202 -26.251 1.00 26.84 106 GLY A N 1
ATOM 818 C CA . GLY A 1 106 ? 50.328 6.131 -27.347 1.00 26.84 106 GLY A CA 1
ATOM 819 C C . GLY A 1 106 ? 50.275 5.643 -28.803 1.00 26.84 106 GLY A C 1
ATOM 820 O O . GLY A 1 106 ? 51.160 4.925 -29.248 1.00 26.84 106 GLY A O 1
ATOM 821 N N . ASN A 1 107 ? 49.336 6.173 -29.604 1.00 28.33 107 ASN A N 1
ATOM 822 C CA . ASN A 1 107 ? 49.640 7.160 -30.661 1.00 28.33 107 ASN A CA 1
ATOM 823 C C . ASN A 1 107 ? 48.393 7.590 -31.457 1.00 28.33 107 ASN A C 1
ATOM 825 O O . ASN A 1 107 ? 47.509 6.791 -31.757 1.00 28.33 107 ASN A O 1
ATOM 829 N N . GLU A 1 108 ? 48.385 8.862 -31.852 1.00 32.41 108 GLU A N 1
ATOM 830 C CA . GLU A 1 108 ? 47.483 9.455 -32.843 1.00 32.41 108 GLU A CA 1
ATOM 831 C C . GLU A 1 108 ? 47.862 9.042 -34.280 1.00 32.41 108 GLU A C 1
ATOM 833 O O . GLU A 1 108 ? 49.049 8.965 -34.592 1.00 32.41 108 GLU A O 1
ATOM 838 N N . ALA A 1 109 ? 46.871 8.885 -35.174 1.00 29.44 109 ALA A N 1
ATOM 839 C CA . ALA A 1 109 ? 46.960 9.292 -36.589 1.00 29.44 109 ALA A CA 1
ATOM 840 C C . ALA A 1 109 ? 45.601 9.229 -37.333 1.00 29.44 109 ALA A C 1
ATOM 842 O O . ALA A 1 109 ? 45.003 8.172 -37.503 1.00 29.44 109 ALA A O 1
ATOM 843 N N . HIS A 1 110 ? 45.166 10.406 -37.792 1.00 28.73 110 HIS A N 1
ATOM 844 C CA . HIS A 1 110 ? 44.482 10.766 -39.047 1.00 28.73 110 HIS A CA 1
ATOM 845 C C . HIS A 1 110 ? 43.657 9.749 -39.880 1.00 28.73 110 HIS A C 1
ATOM 847 O O . HIS A 1 110 ? 44.196 8.884 -40.557 1.00 28.73 110 HIS A O 1
ATOM 853 N N . GLY A 1 111 ? 42.353 10.047 -39.992 1.00 29.19 111 GLY A N 1
ATOM 854 C CA . GLY A 1 111 ? 41.646 10.434 -41.230 1.00 29.19 111 GLY A CA 1
ATOM 855 C C . GLY A 1 111 ? 41.625 9.503 -42.454 1.00 29.19 111 GLY A C 1
ATOM 856 O O . GLY A 1 111 ? 42.554 9.521 -43.254 1.00 29.19 111 GLY A O 1
ATOM 857 N N . ALA A 1 112 ? 40.469 8.875 -42.708 1.00 27.94 112 ALA A N 1
ATOM 858 C CA . ALA A 1 112 ? 39.971 8.593 -44.058 1.00 27.94 112 ALA A CA 1
ATOM 859 C C . ALA A 1 112 ? 38.432 8.486 -44.068 1.00 27.94 112 ALA A C 1
ATOM 861 O O . ALA A 1 112 ? 37.819 7.915 -43.170 1.00 27.94 112 ALA A O 1
ATOM 862 N N . ASP A 1 113 ? 37.854 9.100 -45.092 1.00 29.05 113 ASP A N 1
ATOM 863 C CA . ASP A 1 113 ? 36.440 9.249 -45.430 1.00 29.05 113 ASP A CA 1
ATOM 864 C C . ASP A 1 113 ? 35.802 7.921 -45.903 1.00 29.05 113 ASP A C 1
ATOM 866 O O . ASP A 1 113 ? 36.495 7.084 -46.485 1.00 29.05 113 ASP A O 1
ATOM 870 N N . GLY A 1 114 ? 34.483 7.758 -45.723 1.00 27.66 114 GLY A N 1
ATOM 871 C CA . GLY A 1 114 ? 33.692 6.750 -46.450 1.00 27.66 114 GLY A CA 1
ATOM 872 C C . GLY A 1 114 ? 32.796 5.805 -45.632 1.00 27.66 114 GLY A C 1
ATOM 873 O O . GLY A 1 114 ? 33.191 4.691 -45.312 1.00 27.66 114 GLY A O 1
ATOM 874 N N . GLY A 1 115 ? 31.529 6.201 -45.443 1.00 24.69 115 GLY A N 1
ATOM 875 C CA . GLY A 1 115 ? 30.381 5.286 -45.298 1.00 24.69 115 GLY A CA 1
ATOM 876 C C . GLY A 1 115 ? 30.037 4.819 -43.877 1.00 24.69 115 GLY A C 1
ATOM 877 O O . GLY A 1 115 ? 30.718 3.988 -43.287 1.00 24.69 115 GLY A O 1
ATOM 878 N N . SER A 1 116 ? 28.909 5.293 -43.337 1.00 28.19 116 SER A N 1
ATOM 879 C CA . SER A 1 116 ? 28.351 4.806 -42.070 1.00 28.19 116 SER A CA 1
ATOM 880 C C . SER A 1 116 ? 27.921 3.326 -42.178 1.00 28.19 116 SER A C 1
ATOM 882 O O . SER A 1 116 ? 27.118 3.015 -43.061 1.00 28.19 116 SER A O 1
ATOM 884 N N . PRO A 1 117 ? 28.331 2.419 -41.267 1.00 31.48 117 PRO A N 1
ATOM 885 C CA . PRO A 1 117 ? 27.952 0.995 -41.307 1.00 31.48 117 PRO A CA 1
ATOM 886 C C . PRO A 1 117 ? 26.465 0.697 -41.027 1.00 31.48 117 PRO A C 1
ATOM 888 O O . PRO A 1 117 ? 26.050 -0.458 -40.979 1.00 31.48 117 PRO A O 1
ATOM 891 N N . THR A 1 118 ? 25.631 1.717 -40.822 1.00 36.06 118 THR A N 1
ATOM 892 C CA . THR A 1 118 ? 24.236 1.593 -40.375 1.00 36.06 118 THR A CA 1
ATOM 893 C C . THR A 1 118 ? 23.234 1.170 -41.456 1.00 36.06 118 THR A C 1
ATOM 895 O O . THR A 1 118 ? 22.074 0.944 -41.121 1.00 36.06 118 THR A O 1
ATOM 898 N N . GLN A 1 119 ? 23.642 1.012 -42.721 1.00 29.61 119 GLN A N 1
ATOM 899 C CA . GLN A 1 119 ? 22.718 0.784 -43.850 1.00 29.61 119 GLN A CA 1
ATOM 900 C C . GLN A 1 119 ? 22.672 -0.648 -44.421 1.00 29.61 119 GLN A C 1
ATOM 902 O O . GLN A 1 119 ? 21.936 -0.884 -45.373 1.00 29.61 119 GLN A O 1
ATOM 907 N N . GLN A 1 120 ? 23.393 -1.628 -43.864 1.00 26.84 120 GLN A N 1
ATOM 908 C CA . GLN A 1 120 ? 23.506 -2.963 -44.489 1.00 26.84 120 GLN A CA 1
ATOM 909 C C . GLN A 1 120 ? 22.628 -4.090 -43.908 1.00 26.84 120 GLN A C 1
ATOM 911 O O . GLN A 1 120 ? 22.756 -5.230 -44.343 1.00 26.84 120 GLN A O 1
ATOM 916 N N . TRP A 1 121 ? 21.702 -3.809 -42.985 1.00 32.47 121 TRP A N 1
ATOM 917 C CA . TRP A 1 121 ? 20.819 -4.838 -42.396 1.00 32.47 121 TRP A CA 1
ATOM 918 C C . TRP A 1 121 ? 19.363 -4.794 -42.899 1.00 32.47 121 TRP A C 1
ATOM 920 O O . TRP A 1 121 ? 18.530 -5.590 -42.465 1.00 32.47 121 TRP A O 1
ATOM 930 N N . GLU A 1 122 ? 19.040 -3.922 -43.858 1.00 35.09 122 GLU A N 1
ATOM 931 C CA . GLU A 1 122 ? 17.752 -3.957 -44.557 1.00 35.09 122 GLU A CA 1
ATOM 932 C C . GLU A 1 122 ? 17.770 -5.029 -45.653 1.00 35.09 122 GLU A C 1
ATOM 934 O O . GLU A 1 122 ? 18.013 -4.764 -46.828 1.00 35.09 122 GLU A O 1
ATOM 939 N N . SER A 1 123 ? 17.516 -6.282 -45.284 1.00 30.73 123 SER A N 1
ATOM 940 C CA . SER A 1 123 ? 17.207 -7.323 -46.264 1.00 30.73 123 SER A CA 1
ATOM 941 C C . SER A 1 123 ? 16.080 -8.228 -45.778 1.00 30.73 123 SER A C 1
ATOM 943 O O . SER A 1 123 ? 16.246 -9.036 -44.877 1.00 30.73 123 SER A O 1
ATOM 945 N N . GLN A 1 124 ? 14.947 -8.050 -46.466 1.00 32.16 124 GLN A N 1
ATOM 946 C CA . GLN A 1 124 ? 13.779 -8.928 -46.594 1.00 32.16 124 GLN A CA 1
ATOM 947 C C . GLN A 1 124 ? 12.890 -9.088 -45.353 1.00 32.16 124 GLN A C 1
ATOM 949 O O . GLN A 1 124 ? 13.108 -9.900 -44.464 1.00 32.16 124 GLN A O 1
ATOM 954 N N . ARG A 1 125 ? 11.822 -8.280 -45.349 1.00 44.56 125 ARG A N 1
ATOM 955 C CA . ARG A 1 125 ? 10.728 -8.304 -44.378 1.00 44.56 125 ARG A CA 1
ATOM 956 C C . ARG A 1 125 ? 9.710 -9.387 -44.725 1.00 44.56 125 ARG A C 1
ATOM 958 O O . ARG A 1 125 ? 9.192 -9.401 -45.841 1.00 44.56 125 ARG A O 1
ATOM 965 N N . THR A 1 126 ? 9.298 -10.143 -43.714 1.00 33.84 126 THR A N 1
ATOM 966 C CA . THR A 1 126 ? 7.966 -10.748 -43.648 1.00 33.84 126 THR A CA 1
ATOM 967 C C . THR A 1 126 ? 7.181 -10.128 -42.497 1.00 33.84 126 THR A C 1
ATOM 969 O O . THR A 1 126 ? 7.674 -9.974 -41.382 1.00 33.84 126 THR A O 1
ATOM 972 N N . GLU A 1 127 ? 5.953 -9.709 -42.788 1.00 34.03 127 GLU A N 1
ATOM 973 C CA . GLU A 1 127 ? 5.022 -9.102 -41.839 1.00 34.03 127 GLU A CA 1
ATOM 974 C C . GLU A 1 127 ? 4.771 -10.072 -40.662 1.00 34.03 127 GLU A C 1
ATOM 976 O O . GLU A 1 127 ? 4.247 -11.172 -40.851 1.00 34.03 127 GLU A O 1
ATOM 981 N N . GLY A 1 128 ? 5.191 -9.695 -39.448 1.00 43.66 128 GLY A N 1
ATOM 982 C CA . GLY A 1 128 ? 4.944 -10.468 -38.222 1.00 43.66 128 GLY A CA 1
ATOM 983 C C . GLY A 1 128 ? 6.136 -11.213 -37.603 1.00 43.66 128 GLY A C 1
ATOM 984 O O . GLY A 1 128 ? 5.921 -11.966 -36.652 1.00 43.66 128 GLY A O 1
ATOM 985 N N . GLU A 1 129 ? 7.371 -11.018 -38.071 1.00 54.09 129 GLU A N 1
ATOM 986 C CA . GLU A 1 129 ? 8.558 -11.527 -37.365 1.00 54.09 129 GLU A CA 1
ATOM 987 C C . GLU A 1 129 ? 9.049 -10.534 -36.303 1.00 54.09 129 GLU A C 1
ATOM 989 O O . GLU A 1 129 ? 9.465 -9.414 -36.594 1.00 54.09 129 GLU A O 1
ATOM 994 N N . ARG A 1 130 ? 8.972 -10.964 -35.039 1.00 72.75 130 ARG A N 1
ATOM 995 C CA . ARG A 1 130 ? 9.477 -10.246 -33.865 1.00 72.75 130 ARG A CA 1
ATOM 996 C C . ARG A 1 130 ? 10.995 -10.115 -33.968 1.00 72.75 130 ARG A C 1
ATOM 998 O O . ARG A 1 130 ? 11.683 -11.134 -33.902 1.00 72.75 130 ARG A O 1
ATOM 1005 N N . ARG A 1 131 ? 11.531 -8.894 -34.087 1.00 87.56 131 ARG A N 1
ATOM 1006 C CA . ARG A 1 131 ? 12.988 -8.711 -34.060 1.00 87.56 131 ARG A CA 1
ATOM 1007 C C . ARG A 1 131 ? 13.487 -8.922 -32.641 1.00 87.56 131 ARG A C 1
ATOM 1009 O O . ARG A 1 131 ? 12.859 -8.483 -31.675 1.00 87.56 131 ARG A O 1
ATOM 1016 N N . VAL A 1 132 ? 14.614 -9.614 -32.536 1.00 92.25 132 VAL A N 1
ATOM 1017 C CA . VAL A 1 132 ? 15.305 -9.838 -31.271 1.00 92.25 132 VAL A CA 1
ATOM 1018 C C . VAL A 1 132 ? 16.630 -9.097 -31.331 1.00 92.25 132 VAL A C 1
ATOM 1020 O O . VAL A 1 132 ? 17.498 -9.434 -32.132 1.00 92.25 132 VAL A O 1
ATOM 1023 N N . PHE A 1 133 ? 16.773 -8.074 -30.498 1.00 92.88 133 PHE A N 1
ATOM 1024 C CA . PHE A 1 133 ? 18.029 -7.364 -30.308 1.00 92.88 133 PHE A CA 1
ATOM 1025 C C . PHE A 1 133 ? 18.782 -7.996 -29.148 1.00 92.88 133 PHE A C 1
ATOM 1027 O O . PHE A 1 133 ? 18.217 -8.174 -28.070 1.00 92.88 133 PHE A O 1
ATOM 1034 N N . PHE A 1 134 ? 20.056 -8.303 -29.355 1.00 92.12 134 PHE A N 1
ATOM 1035 C CA . PHE A 1 134 ? 20.942 -8.774 -28.299 1.00 92.12 134 PHE A CA 1
ATOM 1036 C C . PHE A 1 134 ? 21.859 -7.633 -27.877 1.00 92.12 134 PHE A C 1
ATOM 1038 O O . PHE A 1 134 ? 22.518 -7.021 -28.715 1.00 92.12 134 PHE A O 1
ATOM 1045 N N . VAL A 1 135 ? 21.886 -7.350 -26.578 1.00 92.88 135 VAL A N 1
ATOM 1046 C CA . VAL A 1 135 ? 22.724 -6.307 -25.980 1.00 92.88 135 VAL A CA 1
ATOM 1047 C C . VAL A 1 135 ? 23.695 -6.969 -25.010 1.00 92.88 135 VAL A C 1
ATOM 1049 O O . VAL A 1 135 ? 23.290 -7.792 -24.186 1.00 92.88 135 VAL A O 1
ATOM 1052 N N . TRP A 1 136 ? 24.978 -6.631 -25.106 1.00 91.69 136 TRP A N 1
ATOM 1053 C CA . TRP A 1 136 ? 26.023 -7.083 -24.186 1.00 91.69 136 TRP A CA 1
ATOM 1054 C C . TRP A 1 136 ? 27.030 -5.965 -23.917 1.00 91.69 136 TRP A C 1
ATOM 1056 O O . TRP A 1 136 ? 27.117 -4.986 -24.662 1.00 91.69 136 TRP A O 1
ATOM 1066 N N . LYS A 1 137 ? 27.792 -6.093 -22.829 1.00 87.69 137 LYS A N 1
ATOM 1067 C CA . LYS A 1 137 ? 28.807 -5.106 -22.450 1.00 87.69 137 LYS A CA 1
ATOM 1068 C C . LYS A 1 137 ? 29.918 -5.047 -23.508 1.00 87.69 137 LYS A C 1
ATOM 1070 O O . LYS A 1 137 ? 30.456 -6.081 -23.882 1.00 87.69 137 LYS A O 1
ATOM 1075 N N . GLY A 1 138 ? 30.250 -3.844 -23.980 1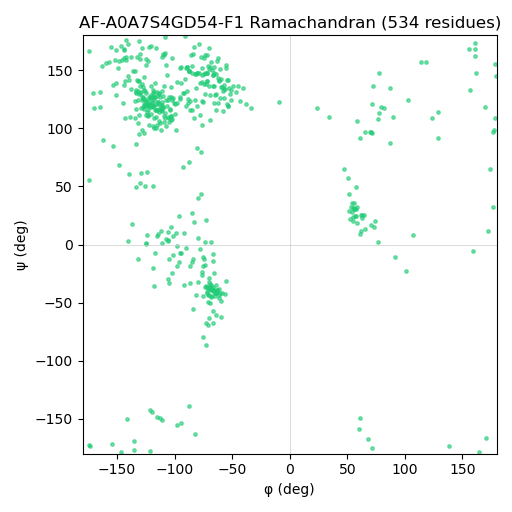.00 85.69 138 GLY A N 1
ATOM 1076 C CA . GLY A 1 138 ? 31.241 -3.636 -25.047 1.00 85.69 138 GLY A CA 1
ATOM 1077 C C . GLY A 1 138 ? 30.741 -3.962 -26.462 1.00 85.69 138 GLY A C 1
ATOM 1078 O O . GLY A 1 138 ? 31.512 -3.861 -27.411 1.00 85.69 138 GLY A O 1
ATOM 1079 N N . GLY A 1 139 ? 29.469 -4.347 -26.621 1.00 87.50 139 GLY A N 1
ATOM 1080 C CA . GLY A 1 139 ? 28.860 -4.587 -27.927 1.00 87.50 139 GLY A CA 1
ATOM 1081 C C . GLY A 1 139 ? 28.607 -3.300 -28.729 1.00 87.50 139 GLY A C 1
ATOM 1082 O O . GLY A 1 139 ? 28.568 -2.209 -28.158 1.00 87.50 139 GLY A O 1
ATOM 1083 N N . PRO A 1 140 ? 28.389 -3.413 -30.053 1.00 84.62 140 PRO A N 1
ATOM 1084 C CA . PRO A 1 140 ? 28.196 -2.260 -30.937 1.00 84.62 140 PRO A CA 1
ATOM 1085 C C . PRO A 1 140 ? 26.827 -1.577 -30.772 1.00 84.62 140 PRO A C 1
ATOM 1087 O O . PRO A 1 140 ? 26.651 -0.447 -31.219 1.00 84.62 140 PRO A O 1
ATOM 1090 N N . LEU A 1 141 ? 25.852 -2.258 -30.158 1.00 90.69 141 LEU A N 1
ATOM 1091 C CA . LEU A 1 141 ? 24.504 -1.749 -29.916 1.00 90.69 141 LEU A CA 1
ATOM 1092 C C . LEU A 1 141 ? 24.291 -1.551 -28.413 1.00 90.69 141 LEU A C 1
ATOM 1094 O O . LEU A 1 141 ? 24.322 -2.514 -27.644 1.00 90.69 141 LEU A O 1
ATOM 1098 N N . THR A 1 142 ? 24.056 -0.307 -27.999 1.00 94.44 142 THR A N 1
ATOM 1099 C CA . THR A 1 142 ? 23.697 0.018 -26.613 1.00 94.44 142 THR A CA 1
ATOM 1100 C C . THR A 1 142 ? 22.257 -0.391 -26.308 1.00 94.44 142 THR A C 1
ATOM 1102 O O . THR A 1 142 ? 21.448 -0.611 -27.214 1.00 94.44 142 THR A O 1
ATOM 1105 N N . LEU A 1 143 ? 21.914 -0.479 -25.021 1.00 95.00 143 LEU A N 1
ATOM 1106 C CA . LEU A 1 143 ? 20.548 -0.781 -24.599 1.00 95.00 143 LEU A CA 1
ATOM 1107 C C . LEU A 1 143 ? 19.565 0.297 -25.083 1.00 95.00 143 LEU A C 1
ATOM 1109 O O . LEU A 1 143 ? 18.518 -0.023 -25.640 1.00 95.00 143 LEU A O 1
ATOM 1113 N N . GLU A 1 144 ? 19.927 1.563 -24.913 1.00 96.00 144 GLU A N 1
ATOM 1114 C CA . GLU A 1 144 ? 19.172 2.722 -25.379 1.00 96.00 144 GLU A CA 1
ATOM 1115 C C . GLU A 1 144 ? 19.002 2.676 -26.895 1.00 96.00 144 GLU A C 1
ATOM 1117 O O . GLU A 1 144 ? 17.879 2.739 -27.386 1.00 96.00 144 GLU A O 1
ATOM 1122 N N . GLY A 1 145 ? 20.093 2.436 -27.631 1.00 95.44 145 GLY A N 1
ATOM 1123 C CA . GLY A 1 145 ? 20.060 2.316 -29.085 1.00 95.44 145 GLY A CA 1
ATOM 1124 C C . GLY A 1 145 ? 19.132 1.194 -29.554 1.00 95.44 145 GLY A C 1
ATOM 1125 O O . GLY A 1 145 ? 18.355 1.395 -30.486 1.00 95.44 145 GLY A O 1
ATOM 1126 N N . ALA A 1 146 ? 19.147 0.035 -28.884 1.00 95.75 146 ALA A N 1
ATOM 1127 C CA . ALA A 1 146 ? 18.235 -1.069 -29.179 1.00 95.75 146 ALA A CA 1
ATOM 1128 C C . ALA A 1 146 ? 16.763 -0.676 -28.965 1.00 95.75 146 ALA A C 1
ATOM 1130 O O . ALA A 1 146 ? 15.914 -0.976 -29.806 1.00 95.75 146 ALA A O 1
ATOM 1131 N N . VAL A 1 147 ? 16.447 0.024 -27.872 1.00 96.44 147 VAL A N 1
ATOM 1132 C CA . VAL A 1 147 ? 15.088 0.519 -27.590 1.00 96.44 147 VAL A CA 1
ATOM 1133 C C . VAL A 1 147 ? 14.659 1.587 -28.606 1.00 96.44 147 VAL A C 1
ATOM 1135 O O . VAL A 1 147 ? 13.516 1.570 -29.082 1.00 96.44 147 VAL A O 1
ATOM 1138 N N . ASP A 1 148 ? 15.571 2.473 -29.002 1.00 95.81 148 ASP A N 1
ATOM 1139 C CA . ASP A 1 148 ? 15.316 3.559 -29.949 1.00 95.81 148 ASP A CA 1
ATOM 1140 C C . ASP A 1 148 ? 14.966 3.040 -31.347 1.00 95.81 148 ASP A C 1
ATOM 1142 O O . ASP A 1 148 ? 13.997 3.514 -31.949 1.00 95.81 148 ASP A O 1
ATOM 1146 N N . VAL A 1 149 ? 15.665 2.011 -31.837 1.00 95.12 149 VAL A N 1
ATOM 1147 C CA . VAL A 1 149 ? 15.392 1.402 -33.156 1.00 95.12 149 VAL A CA 1
ATOM 1148 C C . VAL A 1 149 ? 14.278 0.349 -33.137 1.00 95.12 149 VAL A C 1
ATOM 1150 O O . VAL A 1 149 ? 13.797 -0.069 -34.199 1.00 95.12 149 VAL A O 1
ATOM 1153 N N . SER A 1 150 ? 13.860 -0.099 -31.949 1.00 95.50 150 SER A N 1
ATOM 1154 C CA . SER A 1 150 ? 12.773 -1.070 -31.799 1.00 95.50 150 SER A CA 1
ATOM 1155 C C . SER A 1 150 ? 11.430 -0.494 -32.252 1.00 95.50 150 SER A C 1
ATOM 1157 O O . SER A 1 150 ? 11.187 0.711 -32.169 1.00 95.50 150 SER A O 1
ATOM 1159 N N . VAL A 1 151 ? 10.525 -1.364 -32.685 1.00 94.12 151 VAL A N 1
ATOM 1160 C CA . VAL A 1 151 ? 9.112 -1.062 -32.947 1.00 94.12 151 VAL A CA 1
ATOM 1161 C C . VAL A 1 151 ? 8.225 -1.966 -32.096 1.00 94.12 151 VAL A C 1
ATOM 1163 O O . VAL A 1 151 ? 8.706 -2.905 -31.460 1.00 94.12 151 VAL A O 1
ATOM 1166 N N . ASP A 1 152 ? 6.926 -1.676 -32.060 1.00 94.06 152 ASP A N 1
ATOM 1167 C CA . ASP A 1 152 ? 5.958 -2.486 -31.321 1.00 94.06 152 ASP A CA 1
ATOM 1168 C C . ASP A 1 152 ? 6.066 -3.971 -31.695 1.00 94.06 152 ASP A C 1
ATOM 1170 O O . ASP A 1 152 ? 6.057 -4.346 -32.865 1.00 94.06 152 ASP A O 1
ATOM 1174 N N . GLY A 1 153 ? 6.164 -4.815 -30.669 1.00 90.88 153 GLY A N 1
ATOM 1175 C CA . GLY A 1 153 ? 6.345 -6.254 -30.795 1.00 90.88 153 GLY A CA 1
ATOM 1176 C C . GLY A 1 153 ? 7.779 -6.732 -30.578 1.00 90.88 153 GLY A C 1
ATOM 1177 O O . GLY A 1 153 ? 7.934 -7.886 -30.188 1.00 90.88 153 GLY A O 1
ATOM 1178 N N . ASP A 1 154 ? 8.806 -5.894 -30.744 1.00 95.31 154 ASP A N 1
ATOM 1179 C CA . ASP A 1 154 ? 10.212 -6.317 -30.648 1.00 95.31 154 ASP A CA 1
ATOM 1180 C C . ASP A 1 154 ? 10.608 -6.831 -29.243 1.00 95.31 154 ASP A C 1
ATOM 1182 O O . ASP A 1 154 ? 9.955 -6.559 -28.224 1.00 95.31 154 ASP A O 1
ATOM 1186 N N . LYS A 1 155 ? 11.680 -7.631 -29.195 1.00 95.25 155 LYS A N 1
ATOM 1187 C CA . LYS A 1 155 ? 12.303 -8.160 -27.971 1.00 95.25 155 LYS A CA 1
ATOM 1188 C C . LYS A 1 155 ? 13.739 -7.651 -27.883 1.00 95.25 155 LYS A C 1
ATOM 1190 O O . LYS A 1 155 ? 14.493 -7.756 -28.844 1.00 95.25 155 LYS A O 1
ATOM 1195 N N . VAL A 1 156 ? 14.135 -7.151 -26.723 1.00 95.50 156 VAL A N 1
ATOM 1196 C CA . VAL A 1 156 ? 15.511 -6.777 -26.402 1.00 95.50 156 VAL A CA 1
ATOM 1197 C C . VAL A 1 156 ? 15.988 -7.705 -25.288 1.00 95.50 156 VAL A C 1
ATOM 1199 O O . VAL A 1 156 ? 15.437 -7.721 -24.187 1.00 95.50 156 VAL A O 1
ATOM 1202 N N . VAL A 1 157 ? 16.993 -8.517 -25.596 1.00 94.12 157 VAL A N 1
ATOM 1203 C CA . VAL A 1 157 ? 17.590 -9.501 -24.695 1.00 94.12 157 VAL A CA 1
ATOM 1204 C C . VAL A 1 157 ? 18.920 -8.954 -24.196 1.00 94.12 157 VAL A C 1
ATOM 1206 O O . VAL A 1 157 ? 19.851 -8.747 -24.975 1.00 94.12 157 VAL A O 1
ATOM 1209 N N . ILE A 1 158 ? 19.011 -8.723 -22.888 1.00 93.94 158 ILE A N 1
ATOM 1210 C CA . ILE A 1 158 ? 20.223 -8.206 -22.253 1.00 93.94 158 ILE A CA 1
ATOM 1211 C C . ILE A 1 158 ? 21.053 -9.367 -21.717 1.00 93.94 158 ILE A C 1
ATOM 1213 O O . ILE A 1 158 ? 20.586 -10.173 -20.906 1.00 93.94 158 ILE A O 1
ATOM 1217 N N . SER A 1 159 ? 22.307 -9.423 -22.137 1.00 91.31 159 SER A N 1
ATOM 1218 C CA . SER A 1 159 ? 23.276 -10.405 -21.669 1.00 91.31 159 SER A CA 1
ATOM 1219 C C . SER A 1 159 ? 23.689 -10.107 -20.227 1.00 91.31 159 SER A C 1
ATOM 1221 O O . SER A 1 159 ? 23.746 -8.933 -19.842 1.00 91.31 159 SER A O 1
ATOM 1223 N N . PRO A 1 160 ? 23.995 -11.132 -19.415 1.00 90.38 160 PRO A N 1
ATOM 1224 C CA . PRO A 1 160 ? 24.454 -10.943 -18.044 1.00 90.38 160 PRO A CA 1
ATOM 1225 C C . PRO A 1 160 ? 25.594 -9.929 -17.932 1.00 90.38 160 PRO A C 1
ATOM 1227 O O . PRO A 1 160 ? 26.535 -9.948 -18.718 1.00 90.38 160 PRO A O 1
ATOM 1230 N N . GLY A 1 161 ? 25.510 -9.050 -16.938 1.00 90.25 161 GLY A N 1
ATOM 1231 C CA . GLY A 1 161 ? 26.467 -7.964 -16.770 1.00 90.25 161 GLY A CA 1
ATOM 1232 C C . GLY A 1 161 ? 25.890 -6.790 -15.991 1.00 90.25 161 GLY A C 1
ATOM 1233 O O . GLY A 1 161 ? 24.680 -6.702 -15.758 1.00 90.25 161 GLY A O 1
ATOM 1234 N N . THR A 1 162 ? 26.781 -5.886 -15.592 1.00 92.19 162 THR A N 1
ATOM 1235 C CA . THR A 1 162 ? 26.425 -4.594 -15.003 1.00 92.19 162 THR A CA 1
ATOM 1236 C C . THR A 1 162 ? 26.572 -3.511 -16.061 1.00 92.19 162 THR A C 1
ATOM 1238 O O . THR A 1 162 ? 27.640 -3.383 -16.663 1.00 92.19 162 THR A O 1
ATOM 1241 N N . TYR A 1 163 ? 25.499 -2.756 -16.261 1.00 94.81 163 TYR A N 1
ATOM 1242 C CA . TYR A 1 163 ? 25.393 -1.660 -17.210 1.00 94.81 163 TYR A CA 1
ATOM 1243 C C . TYR A 1 163 ? 25.168 -0.372 -16.423 1.00 94.81 163 TYR A C 1
ATOM 1245 O O . TYR A 1 163 ? 24.216 -0.279 -15.644 1.00 94.81 163 TYR A O 1
ATOM 1253 N N . GLU A 1 164 ? 26.073 0.581 -16.594 1.00 94.75 164 GLU A N 1
ATOM 1254 C CA . GLU A 1 164 ? 26.089 1.856 -15.877 1.00 94.75 164 GLU A CA 1
ATOM 1255 C C . GLU A 1 164 ? 25.559 2.978 -16.768 1.00 94.75 164 GLU A C 1
ATOM 1257 O O . GLU A 1 164 ? 25.495 2.828 -17.986 1.00 94.75 164 GLU A O 1
ATOM 1262 N N . ASP A 1 165 ? 25.140 4.073 -16.135 1.00 93.88 165 ASP A N 1
ATOM 1263 C CA . ASP A 1 165 ? 24.571 5.261 -16.782 1.00 93.88 165 ASP A CA 1
ATOM 1264 C C . ASP A 1 165 ? 23.389 4.979 -17.725 1.00 93.88 165 ASP A C 1
ATOM 1266 O O . ASP A 1 165 ? 23.144 5.712 -18.681 1.00 93.88 165 ASP A O 1
ATOM 1270 N N . ILE A 1 166 ? 22.601 3.947 -17.403 1.00 96.44 166 ILE A N 1
ATOM 1271 C CA . ILE A 1 166 ? 21.474 3.502 -18.226 1.00 96.44 166 ILE A CA 1
ATOM 1272 C C . ILE A 1 166 ? 20.280 4.438 -18.098 1.00 96.44 166 ILE A C 1
ATOM 1274 O O . ILE A 1 166 ? 19.739 4.605 -17.002 1.00 96.44 166 ILE A O 1
ATOM 1278 N N . TYR A 1 167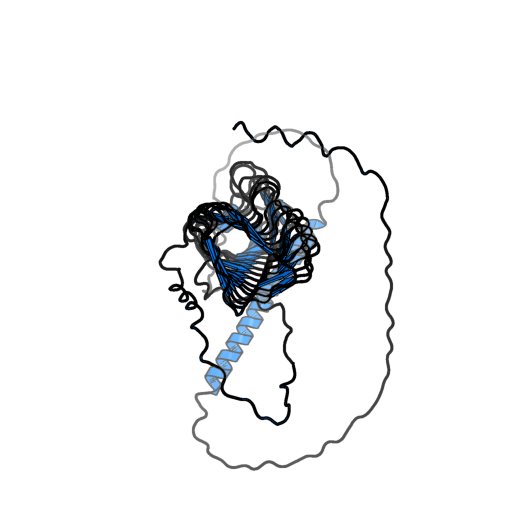 ? 19.809 4.986 -19.216 1.00 96.56 167 TYR A N 1
ATOM 1279 C CA . TYR A 1 167 ? 18.628 5.848 -19.267 1.00 96.56 167 TYR A CA 1
ATOM 1280 C C . TYR A 1 167 ? 17.686 5.450 -20.405 1.00 96.56 167 TYR A C 1
ATOM 1282 O O . TYR A 1 167 ? 17.716 5.999 -21.504 1.00 96.56 167 TYR A O 1
ATOM 1290 N N . VAL A 1 168 ? 16.799 4.494 -20.122 1.00 97.31 168 VAL A N 1
ATOM 1291 C CA . VAL A 1 168 ? 15.814 4.018 -21.100 1.00 97.31 168 VAL A CA 1
ATOM 1292 C C . VAL A 1 168 ? 14.547 4.864 -21.031 1.00 97.31 168 VAL A C 1
ATOM 1294 O O . VAL A 1 168 ? 13.906 4.937 -19.984 1.00 97.31 168 VAL A O 1
ATOM 1297 N N . VAL A 1 169 ? 14.125 5.432 -22.162 1.00 97.56 169 VAL A N 1
ATOM 1298 C CA . VAL A 1 169 ? 12.817 6.085 -22.320 1.00 97.56 169 VAL A CA 1
ATOM 1299 C C . VAL A 1 169 ? 12.023 5.343 -23.388 1.00 97.56 169 VAL A C 1
ATOM 1301 O O . VAL A 1 169 ? 12.442 5.269 -24.537 1.00 97.56 169 VAL A O 1
ATOM 1304 N N . CYS A 1 170 ? 10.867 4.787 -23.027 1.00 96.50 170 CYS A N 1
ATOM 1305 C CA . CYS A 1 170 ? 10.087 3.949 -23.934 1.00 96.50 170 CYS A CA 1
ATOM 1306 C C . CYS A 1 170 ? 8.612 4.363 -23.987 1.00 96.50 170 CYS A C 1
ATOM 1308 O O . CYS A 1 170 ? 7.941 4.469 -22.960 1.00 96.50 170 CYS A O 1
ATOM 1310 N N . ASN A 1 171 ? 8.095 4.545 -25.204 1.00 96.38 171 ASN A N 1
ATOM 1311 C CA . ASN A 1 171 ? 6.672 4.742 -25.497 1.00 96.38 171 ASN A CA 1
ATOM 1312 C C . ASN A 1 171 ? 6.056 3.588 -26.313 1.00 96.38 171 ASN A C 1
ATOM 1314 O O . ASN A 1 171 ? 4.926 3.714 -26.784 1.00 96.38 171 ASN A O 1
ATOM 1318 N N . LYS A 1 172 ? 6.796 2.488 -26.491 1.00 95.00 172 LYS A N 1
ATOM 1319 C CA . LYS A 1 172 ? 6.505 1.387 -27.421 1.00 95.00 172 LYS A CA 1
ATOM 1320 C C . LYS A 1 172 ? 6.090 0.115 -26.681 1.00 95.00 172 LYS A C 1
ATOM 1322 O O . LYS A 1 172 ? 6.342 -0.058 -25.488 1.00 95.00 172 LYS A O 1
ATOM 1327 N N . SER A 1 173 ? 5.480 -0.815 -27.402 1.00 95.88 173 SER A N 1
ATOM 1328 C CA . SER A 1 173 ? 5.062 -2.127 -26.893 1.00 95.88 173 SER A CA 1
ATOM 1329 C C . SER A 1 173 ? 6.145 -3.186 -27.124 1.00 95.88 173 SER A C 1
ATOM 1331 O O . SER A 1 173 ? 5.959 -4.102 -27.921 1.00 95.88 173 SER A O 1
ATOM 1333 N N . ILE A 1 174 ? 7.284 -3.047 -26.443 1.00 95.50 174 ILE A N 1
ATOM 1334 C CA . ILE A 1 174 ? 8.441 -3.957 -26.559 1.00 95.50 174 ILE A CA 1
ATOM 1335 C C . ILE A 1 174 ? 8.635 -4.806 -25.300 1.00 95.50 174 ILE A C 1
ATOM 1337 O O . ILE A 1 174 ? 8.107 -4.489 -24.235 1.00 95.50 174 ILE A O 1
ATOM 1341 N N . GLU A 1 175 ? 9.420 -5.874 -25.396 1.00 95.69 175 GLU A N 1
ATOM 1342 C CA . GLU A 1 175 ? 9.843 -6.673 -24.239 1.00 95.69 175 GLU A CA 1
ATOM 1343 C C . GLU A 1 175 ? 11.326 -6.486 -23.975 1.00 95.69 175 GLU A C 1
ATOM 1345 O O . GLU A 1 175 ? 12.141 -6.674 -24.872 1.00 95.69 175 GLU A O 1
ATOM 1350 N N . LEU A 1 176 ? 11.659 -6.156 -22.735 1.00 95.06 176 LEU A N 1
ATOM 1351 C CA . LEU A 1 176 ? 13.012 -6.138 -22.223 1.00 95.06 176 LEU A CA 1
ATOM 1352 C C . LEU A 1 176 ? 13.156 -7.270 -21.209 1.00 95.06 176 LEU A C 1
ATOM 1354 O O . LEU A 1 176 ? 12.450 -7.306 -20.198 1.00 95.06 176 LEU A O 1
ATOM 1358 N N . CYS A 1 177 ? 14.069 -8.194 -21.482 1.00 92.12 177 CYS A N 1
ATOM 1359 C CA . CYS A 1 177 ? 14.288 -9.368 -20.644 1.00 92.12 177 CYS A CA 1
ATOM 1360 C C . CYS A 1 177 ? 15.771 -9.741 -20.583 1.00 92.12 177 CYS A C 1
ATOM 1362 O O . CYS A 1 177 ? 16.595 -9.269 -21.370 1.00 92.12 177 CYS A O 1
ATOM 1364 N N . THR A 1 178 ? 16.120 -10.623 -19.653 1.00 88.00 178 THR A N 1
ATOM 1365 C CA . THR A 1 178 ? 17.492 -11.112 -19.494 1.00 88.00 178 THR A CA 1
ATOM 1366 C C . THR A 1 178 ? 17.739 -12.371 -20.326 1.00 88.00 178 THR A C 1
ATOM 1368 O O . THR A 1 178 ? 16.874 -13.234 -20.459 1.00 88.00 178 THR A O 1
ATOM 1371 N N . GLY A 1 179 ? 18.936 -12.481 -20.902 1.00 70.44 179 GLY A N 1
ATOM 1372 C CA . GLY A 1 179 ? 19.367 -13.612 -21.728 1.00 70.44 179 GLY A CA 1
ATOM 1373 C C . GLY A 1 179 ? 19.935 -14.789 -20.936 1.00 70.44 179 GLY A C 1
ATOM 1374 O O . GLY A 1 179 ? 20.809 -15.476 -21.443 1.00 70.44 179 GLY A O 1
ATOM 1375 N N . GLY A 1 180 ? 19.540 -15.012 -19.677 1.00 66.62 180 GLY A N 1
ATOM 1376 C CA . GLY A 1 180 ? 20.060 -16.141 -18.899 1.00 66.62 180 GLY A CA 1
ATOM 1377 C C . GLY A 1 180 ? 19.818 -16.062 -17.391 1.00 66.62 180 GLY A C 1
ATOM 1378 O O . GLY A 1 180 ? 19.229 -15.121 -16.875 1.00 66.62 180 GLY A O 1
ATOM 1379 N N . LYS A 1 181 ? 20.308 -17.072 -16.656 1.00 63.47 181 LYS A N 1
ATOM 1380 C CA . LYS A 1 181 ? 20.160 -17.168 -15.184 1.00 63.47 181 LYS A CA 1
ATOM 1381 C C . LYS A 1 181 ? 21.084 -16.221 -14.405 1.00 63.47 181 LYS A C 1
ATOM 1383 O O . LYS A 1 181 ? 20.880 -16.008 -13.210 1.00 63.47 181 LYS A O 1
ATOM 1388 N N . LYS A 1 182 ? 22.143 -15.716 -15.046 1.00 68.94 182 LYS A N 1
ATOM 1389 C CA . LYS A 1 182 ? 23.111 -14.794 -14.436 1.00 68.94 182 LYS A CA 1
ATOM 1390 C C . LYS A 1 182 ? 22.526 -13.374 -14.404 1.00 68.94 182 LYS A C 1
ATOM 1392 O O . LYS A 1 182 ? 21.737 -12.993 -15.262 1.00 68.94 182 LYS A O 1
ATOM 1397 N N . LYS A 1 183 ? 22.892 -12.594 -13.383 1.00 78.06 183 LYS A N 1
ATOM 1398 C CA . LYS A 1 183 ? 22.259 -11.300 -13.089 1.00 78.06 183 LYS A CA 1
ATOM 1399 C C . LYS A 1 183 ? 22.591 -10.242 -14.150 1.00 78.06 183 LYS A C 1
ATOM 1401 O O . LYS A 1 183 ? 23.759 -9.980 -14.415 1.00 78.06 183 LYS A O 1
ATOM 1406 N N . VAL A 1 184 ? 21.555 -9.590 -14.677 1.00 86.56 184 VAL A N 1
ATOM 1407 C CA . VAL A 1 184 ? 21.647 -8.307 -15.393 1.00 86.56 184 VAL A CA 1
ATOM 1408 C C . VAL A 1 184 ? 21.352 -7.194 -14.399 1.00 86.56 184 VAL A C 1
ATOM 1410 O O . VAL A 1 184 ? 20.325 -7.254 -13.720 1.00 86.56 184 VAL A O 1
ATOM 1413 N N . ALA A 1 185 ? 22.241 -6.211 -14.289 1.00 92.19 185 ALA A N 1
ATOM 1414 C CA . ALA A 1 185 ? 22.077 -5.054 -13.417 1.00 92.19 185 ALA A CA 1
ATOM 1415 C C . ALA A 1 185 ? 22.154 -3.764 -14.234 1.00 92.19 185 ALA A C 1
ATOM 1417 O O . ALA A 1 185 ? 23.227 -3.401 -14.702 1.00 92.19 185 ALA A O 1
ATOM 1418 N N . LEU A 1 186 ? 21.024 -3.076 -14.372 1.00 96.25 186 LEU A N 1
ATOM 1419 C CA . LEU A 1 186 ? 20.950 -1.744 -14.968 1.00 96.25 186 LEU A CA 1
ATOM 1420 C C . LEU A 1 186 ? 21.085 -0.706 -13.858 1.00 96.25 186 LEU A C 1
ATOM 1422 O O . LEU A 1 186 ? 20.405 -0.829 -12.835 1.00 96.25 186 LEU A O 1
ATOM 1426 N N . GLN A 1 187 ? 21.964 0.277 -14.033 1.00 96.44 187 GLN A N 1
ATOM 1427 C CA . GLN A 1 187 ? 22.269 1.263 -13.002 1.00 96.44 187 GLN A CA 1
ATOM 1428 C C . GLN A 1 187 ? 22.233 2.692 -13.535 1.00 96.44 187 GLN A C 1
ATOM 1430 O O . GLN A 1 187 ? 22.712 2.958 -14.632 1.00 96.44 187 GLN A O 1
ATOM 1435 N N . ASN A 1 188 ? 21.702 3.615 -12.733 1.00 96.62 188 ASN A N 1
ATOM 1436 C CA . ASN A 1 188 ? 21.796 5.054 -12.978 1.00 96.62 188 ASN A CA 1
ATOM 1437 C C . ASN A 1 188 ? 21.809 5.823 -11.645 1.00 96.62 188 ASN A C 1
ATOM 1439 O O . ASN A 1 188 ? 21.243 5.370 -10.646 1.00 96.62 188 ASN A O 1
ATOM 1443 N N . HIS A 1 189 ? 22.446 6.992 -11.629 1.00 95.88 189 HIS A N 1
ATOM 1444 C CA . HIS A 1 189 ? 22.515 7.893 -10.479 1.00 95.88 189 HIS A CA 1
ATOM 1445 C C . HIS A 1 189 ? 21.891 9.279 -10.736 1.00 95.88 189 HIS A C 1
ATOM 1447 O O . HIS A 1 189 ? 21.500 9.951 -9.782 1.00 95.88 189 HIS A O 1
ATOM 1453 N N . ASN A 1 190 ? 21.725 9.693 -11.996 1.00 94.38 190 ASN A N 1
ATOM 1454 C CA . ASN A 1 190 ? 21.243 11.027 -12.373 1.00 94.38 190 ASN A CA 1
ATOM 1455 C C . ASN A 1 190 ? 19.796 11.040 -12.860 1.00 94.38 190 ASN A C 1
ATOM 1457 O O . ASN A 1 190 ? 19.085 12.000 -12.596 1.00 94.38 190 ASN A O 1
ATOM 1461 N N . HIS A 1 191 ? 19.335 9.978 -13.517 1.00 95.75 191 HIS A N 1
ATOM 1462 C CA . HIS A 1 191 ? 17.985 9.877 -14.077 1.00 95.75 191 HIS A CA 1
ATOM 1463 C C . HIS A 1 191 ? 17.310 8.568 -13.661 1.00 95.75 191 HIS A C 1
ATOM 1465 O O . HIS A 1 191 ? 17.996 7.649 -13.199 1.00 95.75 191 HIS A O 1
ATOM 1471 N N . PRO A 1 192 ? 15.974 8.448 -13.800 1.00 97.50 192 PRO A N 1
ATOM 1472 C CA . PRO A 1 192 ? 15.331 7.155 -13.640 1.00 97.50 192 PRO A CA 1
ATOM 1473 C C . PRO A 1 192 ? 15.934 6.132 -14.600 1.00 97.50 192 PRO A C 1
ATOM 1475 O O . PRO A 1 192 ? 16.080 6.436 -15.777 1.00 97.50 192 PRO A O 1
ATOM 1478 N N . VAL A 1 193 ? 16.249 4.923 -14.131 1.00 97.88 193 VAL A N 1
ATOM 1479 C CA . VAL A 1 193 ? 16.895 3.900 -14.979 1.00 97.88 193 VAL A CA 1
ATOM 1480 C C . VAL A 1 193 ? 16.003 3.539 -16.170 1.00 97.88 193 VAL A C 1
ATOM 1482 O O . VAL A 1 193 ? 16.473 3.399 -17.298 1.00 97.88 193 VAL A O 1
ATOM 1485 N N . ILE A 1 194 ? 14.695 3.410 -15.919 1.00 98.19 194 ILE A N 1
ATOM 1486 C CA . ILE A 1 194 ? 13.687 3.156 -16.951 1.00 98.19 194 ILE A CA 1
ATOM 1487 C C . ILE A 1 194 ? 12.514 4.119 -16.772 1.00 98.19 194 ILE A C 1
ATOM 1489 O O . ILE A 1 194 ? 11.870 4.154 -15.723 1.00 98.19 194 ILE A O 1
ATOM 1493 N N . THR A 1 195 ? 12.200 4.861 -17.828 1.00 98.31 195 THR A N 1
ATOM 1494 C CA . THR A 1 195 ? 11.030 5.730 -17.938 1.00 98.31 195 THR A CA 1
ATOM 1495 C C . THR A 1 195 ? 10.096 5.204 -19.023 1.00 98.31 195 THR A C 1
ATOM 1497 O O . THR A 1 195 ? 10.475 5.076 -20.184 1.00 98.31 195 THR A O 1
ATOM 1500 N N . ILE A 1 196 ? 8.848 4.931 -18.660 1.00 97.88 196 ILE A N 1
ATOM 1501 C CA . ILE A 1 196 ? 7.813 4.431 -19.564 1.00 97.88 196 ILE A CA 1
ATOM 1502 C C . ILE A 1 196 ? 6.772 5.526 -19.750 1.00 97.88 196 ILE A C 1
ATOM 1504 O O . ILE A 1 196 ? 6.091 5.916 -18.803 1.00 97.88 196 ILE A O 1
ATOM 1508 N N . THR A 1 197 ? 6.652 6.044 -20.966 1.00 96.81 197 THR A N 1
ATOM 1509 C CA . THR A 1 197 ? 5.751 7.155 -21.304 1.00 96.81 197 THR A CA 1
ATOM 1510 C C . THR A 1 197 ? 4.505 6.699 -22.065 1.00 96.81 197 THR A C 1
ATOM 1512 O O . THR A 1 197 ? 3.548 7.460 -22.177 1.00 96.81 197 THR A O 1
ATOM 1515 N N . GLY A 1 198 ? 4.476 5.453 -22.549 1.00 92.88 198 GLY A N 1
ATOM 1516 C CA . GLY A 1 198 ? 3.381 4.894 -23.341 1.00 92.88 198 GLY A CA 1
ATOM 1517 C C . GLY A 1 198 ? 3.568 3.407 -23.648 1.00 92.88 198 GLY A C 1
ATOM 1518 O O . GLY A 1 198 ? 4.482 2.766 -23.135 1.00 92.88 198 GLY A O 1
ATOM 1519 N N . GLY A 1 199 ? 2.693 2.858 -24.493 1.00 92.62 199 GLY A N 1
ATOM 1520 C CA . GLY A 1 199 ? 2.791 1.473 -24.960 1.00 92.62 199 GLY A CA 1
ATOM 1521 C C . GLY A 1 199 ? 2.536 0.414 -23.881 1.00 92.62 199 GLY A C 1
ATOM 1522 O O . GLY A 1 199 ? 2.020 0.698 -22.795 1.00 92.62 199 GLY A O 1
ATOM 1523 N N . ARG A 1 200 ? 2.867 -0.839 -24.208 1.00 93.75 200 ARG A N 1
ATOM 1524 C CA . ARG A 1 200 ? 2.752 -2.011 -23.319 1.00 93.75 200 ARG A CA 1
ATOM 1525 C C . ARG A 1 200 ? 4.113 -2.657 -23.060 1.00 93.75 200 ARG A C 1
ATOM 1527 O O . ARG A 1 200 ? 4.274 -3.860 -23.263 1.00 93.75 200 ARG A O 1
ATOM 1534 N N . MET A 1 201 ? 5.097 -1.848 -22.663 1.00 95.31 201 MET A N 1
ATOM 1535 C CA . MET A 1 201 ? 6.447 -2.343 -22.393 1.00 95.31 201 MET A CA 1
ATOM 1536 C C . MET A 1 201 ? 6.422 -3.436 -21.317 1.00 95.31 201 MET A C 1
ATOM 1538 O O . MET A 1 201 ? 5.801 -3.266 -20.266 1.00 95.31 201 MET A O 1
ATOM 1542 N N . LYS A 1 202 ? 7.107 -4.550 -21.571 1.00 96.88 202 LYS A N 1
ATOM 1543 C CA . LYS A 1 202 ? 7.306 -5.631 -20.602 1.00 96.88 202 LYS A CA 1
ATOM 1544 C C . LYS A 1 202 ? 8.733 -5.587 -20.078 1.00 96.88 202 LYS A C 1
ATOM 1546 O O . LYS A 1 202 ? 9.666 -5.597 -20.872 1.00 96.88 202 LYS A O 1
ATOM 1551 N N . LEU A 1 203 ? 8.887 -5.553 -18.762 1.00 96.06 203 LEU A N 1
ATOM 1552 C CA . LEU A 1 203 ? 10.146 -5.730 -18.052 1.00 96.06 203 LEU A CA 1
ATOM 1553 C C . LEU A 1 203 ? 10.062 -7.057 -17.304 1.00 96.06 203 LEU A C 1
ATOM 1555 O O . LEU A 1 203 ? 9.165 -7.209 -16.471 1.00 96.06 203 LEU A O 1
ATOM 1559 N N . ASP A 1 204 ? 10.964 -7.991 -17.598 1.00 93.75 204 ASP A N 1
ATOM 1560 C CA . ASP A 1 204 ? 10.961 -9.308 -16.956 1.00 93.75 204 ASP A CA 1
ATOM 1561 C C . ASP A 1 204 ? 12.358 -9.743 -16.496 1.00 93.75 204 ASP A C 1
ATOM 1563 O O . ASP A 1 204 ? 13.305 -9.810 -17.285 1.00 93.75 204 ASP A O 1
ATOM 1567 N N . GLY A 1 205 ? 12.490 -10.042 -15.201 1.00 91.50 205 GLY A N 1
ATOM 1568 C CA . GLY A 1 205 ? 13.692 -10.670 -14.641 1.00 91.50 205 GLY A CA 1
ATOM 1569 C C . GLY A 1 205 ? 14.922 -9.762 -14.517 1.00 91.50 205 GLY A C 1
ATOM 1570 O O . GLY A 1 205 ? 16.045 -10.265 -14.439 1.00 91.50 205 GLY A O 1
ATOM 1571 N N . ILE A 1 206 ? 14.750 -8.437 -14.517 1.00 93.06 206 ILE A N 1
ATOM 1572 C CA . ILE A 1 206 ? 15.853 -7.459 -14.545 1.00 93.06 206 ILE A CA 1
ATOM 1573 C C . ILE A 1 206 ? 16.161 -6.942 -13.130 1.00 93.06 206 ILE A C 1
ATOM 1575 O O . ILE A 1 206 ? 15.244 -6.659 -12.355 1.00 93.06 206 ILE A O 1
ATOM 1579 N N . ASN A 1 207 ? 17.446 -6.763 -12.784 1.00 95.81 207 ASN A N 1
ATOM 1580 C CA . ASN A 1 207 ? 17.813 -5.951 -11.618 1.00 95.81 207 ASN A CA 1
ATOM 1581 C C . ASN A 1 207 ? 17.960 -4.485 -12.046 1.00 95.81 207 ASN A C 1
ATOM 1583 O O . ASN A 1 207 ? 18.785 -4.174 -12.905 1.00 95.81 207 ASN A O 1
ATOM 1587 N N . ILE A 1 208 ? 17.186 -3.592 -11.434 1.00 97.38 208 ILE A N 1
ATOM 1588 C CA . ILE A 1 208 ? 17.132 -2.169 -11.784 1.00 97.38 208 ILE A CA 1
ATOM 1589 C C . ILE A 1 208 ? 17.537 -1.364 -10.551 1.00 97.38 208 ILE A C 1
ATOM 1591 O O . ILE A 1 208 ? 16.819 -1.355 -9.548 1.00 97.38 208 ILE A O 1
ATOM 1595 N N . ASN A 1 209 ? 18.688 -0.698 -10.618 1.00 97.38 209 ASN A N 1
ATOM 1596 C CA . ASN A 1 209 ? 19.309 -0.056 -9.468 1.00 97.38 209 ASN A CA 1
ATOM 1597 C C . ASN A 1 209 ? 19.456 1.455 -9.681 1.00 97.38 209 ASN A C 1
ATOM 1599 O O . ASN A 1 209 ? 20.186 1.894 -10.562 1.00 97.38 209 ASN A O 1
ATOM 1603 N N . TYR A 1 210 ? 18.809 2.255 -8.839 1.00 97.88 210 TYR A N 1
ATOM 1604 C CA . TYR A 1 210 ? 19.024 3.699 -8.796 1.00 97.88 210 TYR A CA 1
ATOM 1605 C C . TYR A 1 210 ? 19.838 4.083 -7.558 1.00 97.88 210 TYR A C 1
ATOM 1607 O O . TYR A 1 210 ? 19.443 3.768 -6.433 1.00 97.88 210 TYR A O 1
ATOM 1615 N N . THR A 1 211 ? 20.963 4.771 -7.756 1.00 96.12 211 THR A N 1
ATOM 1616 C CA . THR A 1 211 ? 21.917 5.133 -6.686 1.00 96.12 211 THR A CA 1
ATOM 1617 C C . THR A 1 211 ? 21.961 6.634 -6.378 1.00 96.12 211 THR A C 1
ATOM 1619 O O . THR A 1 211 ? 22.707 7.073 -5.499 1.00 96.12 211 THR A O 1
ATOM 1622 N N . GLY A 1 212 ? 21.135 7.430 -7.063 1.00 94.50 212 GLY A N 1
ATOM 1623 C CA . GLY A 1 212 ? 21.006 8.866 -6.834 1.00 94.50 212 GLY A CA 1
ATOM 1624 C C . GLY A 1 212 ? 20.087 9.237 -5.670 1.00 94.50 212 GLY A C 1
ATOM 1625 O O . GLY A 1 212 ? 19.759 8.414 -4.807 1.00 94.50 212 GLY A O 1
ATOM 1626 N N . ARG A 1 213 ? 19.664 10.510 -5.650 1.00 93.25 213 ARG A N 1
ATOM 1627 C CA . ARG A 1 213 ? 18.813 11.088 -4.590 1.00 93.25 213 ARG A CA 1
ATOM 1628 C C . ARG A 1 213 ? 17.453 11.594 -5.074 1.00 93.25 213 ARG A C 1
ATOM 1630 O O . ARG A 1 213 ? 16.488 11.476 -4.328 1.00 93.25 213 ARG A O 1
ATOM 1637 N N . GLU A 1 214 ? 17.376 12.156 -6.277 1.00 92.69 214 GLU A N 1
ATOM 1638 C CA . GLU A 1 214 ? 16.197 12.916 -6.728 1.00 92.69 214 GLU A CA 1
ATOM 1639 C C . GLU A 1 214 ? 15.111 12.043 -7.366 1.00 92.69 214 GLU A C 1
ATOM 1641 O O . GLU A 1 214 ? 13.922 12.311 -7.203 1.00 92.69 214 GLU A O 1
ATOM 1646 N N . HIS A 1 215 ? 15.507 10.975 -8.057 1.00 95.62 215 HIS A N 1
ATOM 1647 C CA . HIS A 1 215 ? 14.602 10.113 -8.817 1.00 95.62 215 HIS A CA 1
ATOM 1648 C C . HIS A 1 215 ? 14.453 8.726 -8.178 1.00 95.62 215 HIS A C 1
ATOM 1650 O O . HIS A 1 215 ? 14.545 8.573 -6.961 1.00 95.62 215 HIS A O 1
ATOM 1656 N N . GLY A 1 216 ? 14.186 7.710 -8.994 1.00 95.62 216 GLY A N 1
ATOM 1657 C CA . GLY A 1 216 ? 14.044 6.326 -8.581 1.00 95.62 216 GLY A CA 1
ATOM 1658 C C . GLY A 1 216 ? 14.360 5.362 -9.711 1.00 95.62 216 GLY A C 1
ATOM 1659 O O . GLY A 1 216 ? 14.826 5.769 -10.767 1.00 95.62 216 GLY A O 1
ATOM 1660 N N . SER A 1 217 ? 14.111 4.074 -9.507 1.00 98.06 217 SER A N 1
ATOM 1661 C CA . SER A 1 217 ? 14.506 3.052 -10.481 1.00 98.06 217 SER A CA 1
ATOM 1662 C C . SER A 1 217 ? 13.601 3.019 -11.711 1.00 98.06 217 SER A C 1
ATOM 1664 O O . SER A 1 217 ? 14.103 2.944 -12.830 1.00 98.06 217 SER A O 1
ATOM 1666 N N . VAL A 1 218 ? 12.279 3.083 -11.518 1.00 98.50 218 VAL A N 1
ATOM 1667 C CA . VAL A 1 218 ? 11.303 3.015 -12.615 1.00 98.50 218 VAL A CA 1
ATOM 1668 C C . VAL A 1 218 ? 10.274 4.134 -12.501 1.00 98.50 218 VAL A C 1
ATOM 1670 O O . VAL A 1 218 ? 9.690 4.341 -11.439 1.00 98.50 218 VAL A O 1
ATOM 1673 N N . LEU A 1 219 ? 10.020 4.827 -13.608 1.00 98.44 219 LEU A N 1
ATOM 1674 C CA . LEU A 1 219 ? 9.032 5.897 -13.710 1.00 98.44 219 LEU A CA 1
ATOM 1675 C C . LEU A 1 219 ? 8.016 5.583 -14.813 1.00 98.44 219 LEU A C 1
ATOM 1677 O O . LEU A 1 219 ? 8.363 5.539 -15.988 1.00 98.44 219 LEU A O 1
ATOM 1681 N N . CYS A 1 220 ? 6.753 5.395 -14.448 1.00 97.81 220 CYS A N 1
ATOM 1682 C CA . CYS A 1 220 ? 5.642 5.181 -15.371 1.00 97.81 220 CYS A CA 1
ATOM 1683 C C . CYS A 1 220 ? 4.823 6.469 -15.486 1.00 97.81 220 CYS A C 1
ATOM 1685 O O . CYS A 1 220 ? 4.093 6.819 -14.565 1.00 97.81 220 CYS A O 1
ATOM 1687 N N . LYS A 1 221 ? 4.935 7.157 -16.622 1.00 95.69 221 LYS A N 1
ATOM 1688 C CA . LYS A 1 221 ? 4.194 8.383 -16.964 1.00 95.69 221 LYS A CA 1
ATOM 1689 C C . LYS A 1 221 ? 2.950 8.137 -17.812 1.00 95.69 221 LYS A C 1
ATOM 1691 O O . LYS A 1 221 ? 2.129 9.032 -17.964 1.00 95.69 221 LYS A O 1
ATOM 1696 N N . GLY A 1 222 ? 2.836 6.952 -18.401 1.00 91.38 222 GLY A N 1
ATOM 1697 C CA . GLY A 1 222 ? 1.709 6.557 -19.232 1.00 91.38 222 GLY A CA 1
ATOM 1698 C C . GLY A 1 222 ? 1.806 5.088 -19.625 1.00 91.38 222 GLY A C 1
ATOM 1699 O O . GLY A 1 222 ? 2.689 4.361 -19.168 1.00 91.38 222 GLY A O 1
ATOM 1700 N N . GLY A 1 223 ? 0.897 4.648 -20.492 1.00 90.81 223 GLY A N 1
ATOM 1701 C CA . GLY A 1 223 ? 0.897 3.273 -20.985 1.00 90.81 223 GLY A CA 1
ATOM 1702 C C . GLY A 1 223 ? 0.468 2.240 -19.942 1.00 90.81 223 GLY A C 1
ATOM 1703 O O . GLY A 1 223 ? -0.030 2.565 -18.861 1.00 90.81 223 GLY A O 1
ATOM 1704 N N . TRP A 1 224 ? 0.565 0.972 -20.338 1.00 93.31 224 TRP A N 1
ATOM 1705 C CA . TRP A 1 224 ? 0.130 -0.193 -19.561 1.00 93.31 224 TRP A CA 1
ATOM 1706 C C . TRP A 1 224 ? 1.318 -1.152 -19.396 1.00 93.31 224 TRP A C 1
ATOM 1708 O O . TRP A 1 224 ? 1.306 -2.256 -19.958 1.00 93.31 224 TRP A O 1
ATOM 1718 N N . PRO A 1 225 ? 2.401 -0.716 -18.729 1.00 95.06 225 PRO A N 1
ATOM 1719 C CA . PRO A 1 225 ? 3.595 -1.533 -18.632 1.00 95.06 225 PRO A CA 1
ATOM 1720 C C . PRO A 1 225 ? 3.376 -2.747 -17.739 1.00 95.06 225 PRO A C 1
ATOM 1722 O O . PRO A 1 225 ? 2.596 -2.715 -16.789 1.00 95.06 225 PRO A O 1
ATOM 1725 N N . GLN A 1 226 ? 4.111 -3.812 -18.025 1.00 96.50 226 GLN A N 1
ATOM 1726 C CA . GLN A 1 226 ? 4.173 -4.993 -17.178 1.00 96.50 226 GLN A CA 1
ATOM 1727 C C . GLN A 1 226 ? 5.566 -5.068 -16.574 1.00 96.50 226 GLN A C 1
ATOM 1729 O O . GLN A 1 226 ? 6.541 -5.218 -17.300 1.00 96.50 226 GLN A O 1
ATOM 1734 N N . ILE A 1 227 ? 5.657 -4.956 -15.255 1.00 97.62 227 ILE A N 1
ATOM 1735 C CA . ILE A 1 227 ? 6.909 -5.015 -14.505 1.00 97.62 227 ILE A CA 1
ATOM 1736 C C . ILE A 1 227 ? 6.844 -6.284 -13.670 1.00 97.62 227 ILE A C 1
ATOM 1738 O O . ILE A 1 227 ? 6.055 -6.356 -12.722 1.00 97.62 227 ILE A O 1
ATOM 1742 N N . ARG A 1 228 ? 7.598 -7.310 -14.068 1.00 95.94 228 ARG A N 1
ATOM 1743 C CA . ARG A 1 228 ? 7.443 -8.666 -13.540 1.00 95.94 228 ARG A CA 1
ATOM 1744 C C . ARG A 1 228 ? 8.780 -9.265 -13.149 1.00 95.94 228 ARG A C 1
ATOM 1746 O O . ARG A 1 228 ? 9.770 -9.080 -13.845 1.00 95.94 228 ARG A O 1
ATOM 1753 N N . ASN A 1 229 ? 8.803 -10.009 -12.046 1.00 95.44 229 ASN A N 1
ATOM 1754 C CA . ASN A 1 229 ? 9.982 -10.763 -11.598 1.00 95.44 229 ASN A CA 1
ATOM 1755 C C . ASN A 1 229 ? 11.273 -9.918 -11.492 1.00 95.44 229 ASN A C 1
ATOM 1757 O O . ASN A 1 229 ? 12.380 -10.455 -11.547 1.00 95.44 229 ASN A O 1
ATOM 1761 N N . CYS A 1 230 ? 11.153 -8.597 -11.358 1.00 96.50 230 CYS A N 1
ATOM 1762 C CA . CYS A 1 230 ? 12.285 -7.688 -11.283 1.00 96.50 230 CYS A CA 1
ATOM 1763 C C . CYS A 1 230 ? 12.736 -7.507 -9.832 1.00 96.50 230 CYS A C 1
ATOM 1765 O O . CYS A 1 230 ? 11.953 -7.583 -8.880 1.00 96.50 230 CYS A O 1
ATOM 1767 N N . ASN A 1 231 ? 14.018 -7.192 -9.675 1.00 97.25 231 ASN A N 1
ATOM 1768 C CA . ASN A 1 231 ? 14.580 -6.742 -8.410 1.00 97.25 231 ASN A CA 1
ATOM 1769 C C . ASN A 1 231 ? 14.918 -5.255 -8.523 1.00 97.25 231 ASN A C 1
ATOM 1771 O O . ASN A 1 231 ? 15.878 -4.868 -9.190 1.00 97.25 231 ASN A O 1
ATOM 1775 N N . ILE A 1 232 ? 14.102 -4.423 -7.895 1.00 98.19 232 ILE A N 1
ATOM 1776 C CA . ILE A 1 232 ? 14.148 -2.973 -8.023 1.00 98.19 232 ILE A CA 1
ATOM 1777 C C . ILE A 1 232 ? 14.749 -2.408 -6.742 1.00 98.19 232 ILE A C 1
ATOM 1779 O O . ILE A 1 232 ? 14.112 -2.431 -5.690 1.00 98.19 232 ILE A O 1
ATOM 1783 N N . ASN A 1 233 ? 15.972 -1.889 -6.827 1.00 97.88 233 ASN A N 1
ATOM 1784 C CA . ASN A 1 233 ? 16.658 -1.276 -5.693 1.00 97.88 233 ASN A CA 1
ATOM 1785 C C . ASN A 1 233 ? 16.841 0.215 -5.948 1.00 97.88 233 ASN A C 1
ATOM 1787 O O . ASN A 1 233 ? 17.358 0.607 -6.988 1.00 97.88 233 ASN A O 1
ATOM 1791 N N . SER A 1 234 ? 16.449 1.053 -4.998 1.00 97.25 234 SER A N 1
ATOM 1792 C CA . SER A 1 234 ? 16.602 2.502 -5.104 1.00 97.25 234 SER A CA 1
ATOM 1793 C C . SER A 1 234 ? 17.164 3.088 -3.816 1.00 97.25 234 SER A C 1
ATOM 1795 O O . SER A 1 234 ? 16.925 2.580 -2.717 1.00 97.25 234 SER A O 1
ATOM 1797 N N . THR A 1 235 ? 17.910 4.180 -3.947 1.00 96.62 235 THR A N 1
ATOM 1798 C CA . THR A 1 235 ? 18.290 5.060 -2.834 1.00 96.62 235 THR A CA 1
ATOM 1799 C C . THR A 1 235 ? 17.697 6.463 -2.956 1.00 96.62 235 THR A C 1
ATOM 1801 O O . THR A 1 235 ? 18.074 7.345 -2.183 1.00 96.62 235 THR A O 1
ATOM 1804 N N . GLY A 1 236 ? 16.817 6.677 -3.935 1.00 95.75 236 GLY A N 1
ATOM 1805 C CA . GLY A 1 236 ? 16.216 7.971 -4.232 1.00 95.75 236 GLY A CA 1
ATOM 1806 C C . GLY A 1 236 ? 14.827 8.158 -3.631 1.00 95.75 236 GLY A C 1
ATOM 1807 O O . GLY A 1 236 ? 14.451 7.506 -2.654 1.00 95.75 236 GLY A O 1
ATOM 1808 N N . ALA A 1 237 ? 14.037 9.037 -4.244 1.00 96.94 237 ALA A N 1
ATOM 1809 C CA . ALA A 1 237 ? 12.686 9.380 -3.815 1.00 96.94 237 ALA A CA 1
ATOM 1810 C C . ALA A 1 237 ? 11.712 8.185 -3.865 1.00 96.94 237 ALA A C 1
ATOM 1812 O O . ALA A 1 237 ? 10.906 8.018 -2.945 1.00 96.94 237 ALA A O 1
ATOM 1813 N N . TYR A 1 238 ? 11.814 7.330 -4.889 1.00 98.12 238 TYR A N 1
ATOM 1814 C CA . TYR A 1 238 ? 10.935 6.172 -5.105 1.00 98.12 238 TYR A CA 1
ATOM 1815 C C . TYR A 1 238 ? 11.691 4.950 -5.655 1.00 98.12 238 TYR A C 1
ATOM 1817 O O . TYR A 1 238 ? 12.780 5.073 -6.214 1.00 98.12 238 TYR A O 1
ATOM 1825 N N . GLY A 1 239 ? 11.135 3.749 -5.495 1.00 98.31 239 GLY A N 1
ATOM 1826 C CA . GLY A 1 239 ? 11.535 2.562 -6.259 1.00 98.31 239 GLY A CA 1
ATOM 1827 C C . GLY A 1 239 ? 10.818 2.529 -7.609 1.00 98.31 239 GLY A C 1
ATOM 1828 O O . GLY A 1 239 ? 11.463 2.534 -8.656 1.00 98.31 239 GLY A O 1
ATOM 1829 N N . VAL A 1 240 ? 9.484 2.585 -7.570 1.00 98.69 240 VAL A N 1
ATOM 1830 C CA . VAL A 1 240 ? 8.608 2.714 -8.742 1.00 98.69 240 VAL A CA 1
ATOM 1831 C C . VAL A 1 240 ? 7.657 3.891 -8.540 1.00 98.69 240 VAL A C 1
ATOM 1833 O O . VAL A 1 240 ? 6.958 3.940 -7.532 1.00 98.69 240 VAL A O 1
ATOM 1836 N N . GLN A 1 241 ? 7.605 4.819 -9.491 1.00 98.44 241 GLN A N 1
ATOM 1837 C CA . GLN A 1 241 ? 6.626 5.908 -9.525 1.00 98.44 241 GLN A CA 1
ATOM 1838 C C . GLN A 1 241 ? 5.635 5.670 -10.660 1.00 98.44 241 GLN A C 1
ATOM 1840 O O . GLN A 1 241 ? 6.032 5.325 -11.772 1.00 98.44 241 GLN A O 1
ATOM 1845 N N . VAL A 1 242 ? 4.354 5.889 -10.387 1.00 97.44 242 VAL A N 1
ATOM 1846 C CA . VAL A 1 242 ? 3.251 5.776 -11.339 1.00 97.44 242 VAL A CA 1
ATOM 1847 C C . VAL A 1 242 ? 2.481 7.089 -11.335 1.00 97.44 242 VAL A C 1
ATOM 1849 O O . VAL A 1 242 ? 1.959 7.511 -10.305 1.00 97.44 242 VAL A O 1
ATOM 1852 N N . GLU A 1 243 ? 2.423 7.742 -12.486 1.00 94.19 243 GLU A N 1
ATOM 1853 C CA . GLU A 1 243 ? 1.775 9.034 -12.684 1.00 94.19 243 GLU A CA 1
ATOM 1854 C C . GLU A 1 243 ? 1.165 9.132 -14.091 1.00 94.19 243 GLU A C 1
ATOM 1856 O O . GLU A 1 243 ? 1.198 8.179 -14.872 1.00 94.19 243 GLU A O 1
ATOM 1861 N N . GLY A 1 244 ? 0.560 10.279 -14.412 1.00 84.19 244 GLY A N 1
ATOM 1862 C CA . GLY A 1 244 ? 0.075 10.578 -15.765 1.00 84.19 244 GLY A CA 1
ATOM 1863 C C . GLY A 1 244 ? -1.011 9.627 -16.286 1.00 84.19 244 GLY A C 1
ATOM 1864 O O . GLY A 1 244 ? -1.146 9.443 -17.492 1.00 84.19 244 GLY A O 1
ATOM 1865 N N . GLY A 1 245 ? -1.782 8.995 -15.391 1.00 85.56 245 GLY A N 1
ATOM 1866 C CA . GLY A 1 245 ? -2.824 8.034 -15.768 1.00 85.56 245 GLY A CA 1
ATOM 1867 C C . GLY A 1 245 ? -2.295 6.682 -16.264 1.00 85.56 245 GLY A C 1
ATOM 1868 O O . GLY A 1 245 ? -3.056 5.918 -16.864 1.00 85.56 245 GLY A O 1
ATOM 1869 N N . ALA A 1 246 ? -1.015 6.374 -16.023 1.00 91.81 246 ALA A N 1
ATOM 1870 C CA . ALA A 1 246 ? -0.442 5.059 -16.296 1.00 91.81 246 ALA A CA 1
ATOM 1871 C C . ALA A 1 246 ? -1.228 3.933 -15.601 1.00 91.81 246 ALA A C 1
ATOM 1873 O O . ALA A 1 246 ? -1.849 4.143 -14.555 1.00 91.81 246 ALA A O 1
ATOM 1874 N N . LYS A 1 247 ? -1.184 2.734 -16.198 1.00 92.69 247 LYS A N 1
ATOM 1875 C CA . LYS A 1 247 ? -1.886 1.528 -15.725 1.00 92.69 247 LYS A CA 1
ATOM 1876 C C . LYS A 1 247 ? -0.952 0.321 -15.623 1.00 92.69 247 LYS A C 1
ATOM 1878 O O . LYS A 1 247 ? -1.121 -0.645 -16.372 1.00 92.69 247 LYS A O 1
ATOM 1883 N N . PRO A 1 248 ? 0.090 0.376 -14.781 1.00 94.81 248 PRO A N 1
ATOM 1884 C CA . PRO A 1 248 ? 1.045 -0.710 -14.692 1.00 94.81 248 PRO A CA 1
ATOM 1885 C C . PRO A 1 248 ? 0.418 -1.977 -14.101 1.00 94.81 248 PRO A C 1
ATOM 1887 O O . PRO A 1 248 ? -0.451 -1.923 -13.226 1.00 94.81 248 PRO A O 1
ATOM 1890 N N . TYR A 1 249 ? 0.944 -3.119 -14.533 1.00 96.12 249 TYR A N 1
ATOM 1891 C CA . TYR A 1 249 ? 0.898 -4.356 -13.772 1.00 96.12 249 TYR A CA 1
ATOM 1892 C C . TYR A 1 249 ? 2.257 -4.602 -13.126 1.00 96.12 249 TYR A C 1
ATOM 1894 O O . TYR A 1 249 ? 3.228 -4.918 -13.815 1.00 96.12 249 TYR A O 1
ATOM 1902 N N . ILE A 1 250 ? 2.328 -4.433 -11.809 1.00 97.94 250 ILE A N 1
ATOM 1903 C CA . ILE A 1 250 ? 3.536 -4.629 -11.007 1.00 97.94 250 ILE A CA 1
ATOM 1904 C C . ILE A 1 250 ? 3.365 -5.952 -10.268 1.00 97.94 250 ILE A C 1
ATOM 1906 O O . ILE A 1 250 ? 2.575 -6.030 -9.327 1.00 97.94 250 ILE A O 1
ATOM 1910 N N . PHE A 1 251 ? 4.065 -6.995 -10.711 1.00 96.81 251 PHE A N 1
ATOM 1911 C CA . PHE A 1 251 ? 3.830 -8.361 -10.249 1.00 96.81 251 PHE A CA 1
ATOM 1912 C C . PHE A 1 251 ? 5.088 -9.142 -9.886 1.00 96.81 251 PHE A C 1
ATOM 1914 O O . PHE A 1 251 ? 6.029 -9.209 -10.672 1.00 96.81 251 PHE A O 1
ATOM 1921 N N . LYS A 1 252 ? 5.081 -9.815 -8.730 1.00 97.25 252 LYS A N 1
ATOM 1922 C CA . LYS A 1 252 ? 6.190 -10.688 -8.291 1.00 97.25 252 LYS A CA 1
ATOM 1923 C C . LYS A 1 252 ? 7.558 -9.997 -8.282 1.00 97.25 252 LYS A C 1
ATOM 1925 O O . LYS A 1 252 ? 8.578 -10.616 -8.575 1.00 97.25 252 LYS A O 1
ATOM 1930 N N . ASN A 1 253 ? 7.596 -8.713 -7.942 1.00 98.38 253 ASN A N 1
ATOM 1931 C CA . ASN A 1 253 ? 8.847 -7.973 -7.823 1.00 98.38 253 ASN A CA 1
ATOM 1932 C C . ASN A 1 253 ? 9.340 -7.943 -6.374 1.00 98.38 253 ASN A C 1
ATOM 1934 O O . ASN A 1 253 ? 8.549 -7.943 -5.430 1.00 98.38 253 ASN A O 1
ATOM 1938 N N . SER A 1 254 ? 10.658 -7.842 -6.219 1.00 98.38 254 SER A N 1
ATOM 1939 C CA . SER A 1 254 ? 11.311 -7.445 -4.970 1.00 98.38 254 SER A CA 1
ATOM 1940 C C . SER A 1 254 ? 11.687 -5.972 -5.087 1.00 98.38 254 SER A C 1
ATOM 1942 O O . SER A 1 254 ? 12.536 -5.620 -5.904 1.00 98.38 254 SER A O 1
ATOM 1944 N N . ILE A 1 255 ? 11.048 -5.103 -4.306 1.00 98.75 255 ILE A N 1
ATOM 1945 C CA . ILE A 1 255 ? 11.224 -3.650 -4.374 1.00 98.75 255 ILE A CA 1
ATOM 1946 C C . ILE A 1 255 ? 11.797 -3.166 -3.048 1.00 98.75 255 ILE A C 1
ATOM 1948 O O . ILE A 1 255 ? 11.152 -3.255 -2.005 1.00 98.75 255 ILE A O 1
ATOM 1952 N N . THR A 1 256 ? 13.012 -2.628 -3.087 1.00 98.62 256 THR A N 1
ATOM 1953 C CA . THR A 1 256 ? 13.703 -2.105 -1.909 1.00 98.62 256 THR A CA 1
ATOM 1954 C C . THR A 1 256 ? 14.108 -0.648 -2.118 1.00 98.62 256 THR A C 1
ATOM 1956 O O . THR A 1 256 ? 14.926 -0.347 -2.983 1.00 98.62 256 THR A O 1
ATOM 1959 N N . ASN A 1 257 ? 13.604 0.264 -1.281 1.00 97.94 257 ASN A N 1
ATOM 1960 C CA . ASN A 1 257 ? 14.094 1.641 -1.208 1.00 97.94 257 ASN A CA 1
ATOM 1961 C C . ASN A 1 257 ? 14.380 2.070 0.235 1.00 97.94 257 ASN A C 1
ATOM 1963 O O . ASN A 1 257 ? 13.510 2.551 0.952 1.00 97.94 257 ASN A O 1
ATOM 1967 N N . ARG A 1 258 ? 15.638 1.950 0.662 1.00 92.75 258 ARG A N 1
ATOM 1968 C CA . ARG A 1 258 ? 16.049 2.217 2.053 1.00 92.75 258 ARG A CA 1
ATOM 1969 C C . ARG A 1 258 ? 16.217 3.703 2.396 1.00 92.75 258 ARG A C 1
ATOM 1971 O O . ARG A 1 258 ? 16.702 3.998 3.483 1.00 92.75 258 ARG A O 1
ATOM 1978 N N . LYS A 1 259 ? 15.886 4.629 1.492 1.00 95.56 259 LYS A N 1
ATOM 1979 C CA . LYS A 1 259 ? 15.975 6.083 1.743 1.00 95.56 259 LYS A CA 1
ATOM 1980 C C . LYS A 1 259 ? 14.718 6.863 1.351 1.00 95.56 259 LYS A C 1
ATOM 1982 O O . LYS A 1 259 ? 14.585 8.025 1.723 1.00 95.56 259 LYS A O 1
ATOM 1987 N N . GLY A 1 260 ? 13.807 6.240 0.614 1.00 96.81 260 GLY A N 1
ATOM 1988 C CA . GLY A 1 260 ? 12.581 6.861 0.132 1.00 96.81 260 GLY A CA 1
ATOM 1989 C C . GLY A 1 260 ? 11.402 5.903 0.181 1.00 96.81 260 GLY A C 1
ATOM 1990 O O . GLY A 1 260 ? 11.325 5.033 1.052 1.00 96.81 260 GLY A O 1
ATOM 1991 N N . ARG A 1 261 ? 10.463 6.099 -0.744 1.00 98.44 261 ARG A N 1
ATOM 1992 C CA . ARG A 1 261 ? 9.246 5.289 -0.866 1.00 98.44 261 ARG A CA 1
ATOM 1993 C C . ARG A 1 261 ? 9.472 4.088 -1.783 1.00 98.44 261 ARG A C 1
ATOM 1995 O O . ARG A 1 261 ? 10.325 4.134 -2.670 1.00 98.44 261 ARG A O 1
ATOM 2002 N N . GLY A 1 262 ? 8.728 3.007 -1.574 1.00 98.50 262 GLY A N 1
ATOM 2003 C CA . GLY A 1 262 ? 8.793 1.811 -2.417 1.00 98.50 262 GLY A CA 1
ATOM 2004 C C . GLY A 1 262 ? 8.092 2.037 -3.755 1.00 98.50 262 GLY A C 1
ATOM 2005 O O . GLY A 1 262 ? 8.740 2.324 -4.762 1.00 98.50 262 GLY A O 1
ATOM 2006 N N . ILE A 1 263 ? 6.767 1.937 -3.745 1.00 98.75 263 ILE A N 1
ATOM 2007 C CA . ILE A 1 263 ? 5.884 2.221 -4.875 1.00 98.75 263 ILE A CA 1
ATOM 2008 C C . ILE A 1 263 ? 5.085 3.481 -4.562 1.00 98.75 263 ILE A C 1
ATOM 2010 O O . ILE A 1 263 ? 4.501 3.603 -3.486 1.00 98.75 263 ILE A O 1
ATOM 2014 N N . VAL A 1 264 ? 5.036 4.406 -5.510 1.00 98.56 264 VAL A N 1
ATOM 2015 C CA . VAL A 1 264 ? 4.266 5.641 -5.408 1.00 98.56 264 VAL A CA 1
ATOM 2016 C C . VAL A 1 264 ? 3.296 5.699 -6.577 1.00 98.56 264 VAL A C 1
ATOM 2018 O O . VAL A 1 264 ? 3.710 5.568 -7.725 1.00 98.56 264 VAL A O 1
ATOM 2021 N N . VAL A 1 265 ? 2.015 5.898 -6.292 1.00 97.44 265 VAL A N 1
ATOM 2022 C CA . VAL A 1 265 ? 0.965 6.063 -7.298 1.00 97.44 265 VAL A CA 1
ATOM 2023 C C . VAL A 1 265 ? 0.299 7.409 -7.066 1.00 97.44 265 VAL A C 1
ATOM 2025 O O . VAL A 1 265 ? -0.279 7.654 -6.010 1.00 97.44 265 VAL A O 1
ATOM 2028 N N . SER A 1 266 ? 0.380 8.286 -8.060 1.00 95.00 266 SER A N 1
ATOM 2029 C CA . SER A 1 266 ? -0.171 9.635 -7.989 1.00 95.00 266 SER A CA 1
ATOM 2030 C C . SER A 1 266 ? -1.125 9.867 -9.152 1.00 95.00 266 SER A C 1
ATOM 2032 O O . SER A 1 266 ? -0.691 9.943 -10.303 1.00 95.00 266 SER A O 1
ATOM 2034 N N . LYS A 1 267 ? -2.428 9.982 -8.859 1.00 88.69 267 LYS A N 1
ATOM 2035 C CA . LYS A 1 267 ? -3.492 10.176 -9.868 1.00 88.69 267 LYS A CA 1
ATOM 2036 C C . LYS A 1 267 ? -3.435 9.139 -11.003 1.00 88.69 267 LYS A C 1
ATOM 2038 O O . LYS A 1 267 ? -3.541 9.468 -12.187 1.00 88.69 267 LYS A O 1
ATOM 2043 N N . ALA A 1 268 ? -3.216 7.880 -10.641 1.00 89.69 268 ALA A N 1
ATOM 2044 C CA . ALA A 1 268 ? -3.066 6.764 -11.568 1.00 89.69 268 ALA A CA 1
ATOM 2045 C C . ALA A 1 268 ? -3.766 5.508 -11.025 1.00 89.69 268 ALA A C 1
ATOM 2047 O O . ALA A 1 268 ? -4.263 5.499 -9.901 1.00 89.69 268 ALA A O 1
ATOM 2048 N N . CYS A 1 269 ? -3.841 4.459 -11.841 1.00 89.94 269 CYS A N 1
ATOM 2049 C CA . CYS A 1 269 ? -4.487 3.193 -11.485 1.00 89.94 269 CYS A CA 1
ATOM 2050 C C . CYS A 1 269 ? -3.608 2.018 -11.926 1.00 89.94 269 CYS A C 1
ATOM 2052 O O . CYS A 1 269 ? -2.506 2.233 -12.417 1.00 89.94 269 CYS A O 1
ATOM 2054 N N . GLY A 1 270 ? -4.055 0.779 -11.747 1.00 91.88 270 GLY A N 1
ATOM 2055 C CA . GLY A 1 270 ? -3.267 -0.400 -12.104 1.00 91.88 270 GLY A CA 1
ATOM 2056 C C . GLY A 1 270 ? -3.372 -1.491 -11.054 1.00 91.88 270 GLY A C 1
ATOM 2057 O O . GLY A 1 270 ? -4.156 -1.389 -10.112 1.00 91.88 270 GLY A O 1
ATOM 2058 N N . LEU A 1 271 ? -2.582 -2.543 -11.233 1.00 95.81 271 LEU A N 1
ATOM 2059 C CA . LEU A 1 271 ? -2.581 -3.697 -10.344 1.00 95.81 271 LEU A CA 1
ATOM 2060 C C . LEU A 1 271 ? -1.177 -3.924 -9.788 1.00 95.81 271 LEU A C 1
ATOM 2062 O O . LEU A 1 271 ? -0.229 -4.170 -10.533 1.00 95.81 271 LEU A O 1
ATOM 2066 N N . ILE A 1 272 ? -1.070 -3.848 -8.466 1.00 98.00 272 ILE A N 1
ATOM 2067 C CA . ILE A 1 272 ? 0.130 -4.145 -7.692 1.00 98.00 272 ILE A CA 1
ATOM 2068 C C . ILE A 1 272 ? -0.140 -5.464 -6.979 1.00 98.00 272 ILE A C 1
ATOM 2070 O O . ILE A 1 272 ? -0.882 -5.492 -6.001 1.00 98.00 272 ILE A O 1
ATOM 2074 N N . ASP A 1 273 ? 0.416 -6.562 -7.482 1.00 98.00 273 ASP A N 1
ATOM 2075 C CA . ASP A 1 273 ? 0.088 -7.907 -7.004 1.00 98.00 273 ASP A CA 1
ATOM 2076 C C . ASP A 1 273 ? 1.331 -8.716 -6.624 1.00 98.00 273 ASP A C 1
ATOM 2078 O O . ASP A 1 273 ? 2.302 -8.784 -7.376 1.00 98.00 273 ASP A O 1
ATOM 2082 N N . SER A 1 274 ? 1.286 -9.397 -5.481 1.00 98.38 274 SER A N 1
ATOM 2083 C CA . SER A 1 274 ? 2.281 -10.412 -5.114 1.00 98.38 274 SER A CA 1
ATOM 2084 C C . SER A 1 274 ? 3.725 -9.887 -5.058 1.00 98.38 274 SER A C 1
ATOM 2086 O O . SER A 1 274 ? 4.663 -10.619 -5.371 1.00 98.38 274 SER A O 1
ATOM 2088 N N . ASN A 1 275 ? 3.923 -8.618 -4.692 1.00 98.75 275 ASN A N 1
ATOM 2089 C CA . ASN A 1 275 ? 5.251 -8.020 -4.545 1.00 98.75 275 ASN A CA 1
ATOM 2090 C C . ASN A 1 275 ? 5.740 -8.088 -3.096 1.00 98.75 275 ASN A C 1
ATOM 2092 O O . ASN A 1 275 ? 4.952 -8.044 -2.149 1.00 98.75 275 ASN A O 1
ATOM 2096 N N . GLU A 1 276 ? 7.060 -8.114 -2.928 1.00 98.75 276 GLU A N 1
ATOM 2097 C CA . GLU A 1 276 ? 7.714 -7.823 -1.657 1.00 98.75 276 GLU A CA 1
ATOM 2098 C C . GLU A 1 276 ? 8.250 -6.391 -1.687 1.00 98.75 276 GLU A C 1
ATOM 2100 O O . GLU A 1 276 ? 9.052 -6.039 -2.553 1.00 98.75 276 GLU A O 1
ATOM 2105 N N . VAL A 1 277 ? 7.803 -5.561 -0.744 1.00 98.81 277 VAL A N 1
ATOM 2106 C CA . VAL A 1 277 ? 8.147 -4.141 -0.689 1.00 98.81 277 VAL A CA 1
ATOM 2107 C C . VAL A 1 277 ? 8.757 -3.792 0.660 1.00 98.81 277 VAL A C 1
ATOM 2109 O O . VAL A 1 277 ? 8.156 -3.993 1.717 1.00 98.81 277 VAL A O 1
ATOM 2112 N N . ILE A 1 278 ? 9.961 -3.232 0.605 1.00 98.69 278 ILE A N 1
ATOM 2113 C CA . ILE A 1 278 ? 10.720 -2.762 1.758 1.00 98.69 278 ILE A CA 1
ATOM 2114 C C . ILE A 1 278 ? 11.123 -1.316 1.499 1.00 98.69 278 ILE A C 1
ATOM 2116 O O . ILE A 1 278 ? 11.883 -1.037 0.572 1.00 98.69 278 ILE A O 1
ATOM 2120 N N . ALA A 1 279 ? 10.665 -0.386 2.327 1.00 97.75 279 ALA A N 1
ATOM 2121 C CA . ALA A 1 279 ? 10.981 1.031 2.172 1.00 97.75 279 ALA A CA 1
ATOM 2122 C C . ALA A 1 279 ? 11.423 1.659 3.496 1.00 97.75 279 ALA A C 1
ATOM 2124 O O . ALA A 1 279 ? 11.167 1.094 4.550 1.00 97.75 279 ALA A O 1
ATOM 2125 N N . ASP A 1 280 ? 12.102 2.807 3.464 1.00 96.81 280 ASP A N 1
ATOM 2126 C CA . ASP A 1 280 ? 12.311 3.602 4.684 1.00 96.81 280 ASP A CA 1
ATOM 2127 C C . ASP A 1 280 ? 11.087 4.462 5.009 1.00 96.81 280 ASP A C 1
ATOM 2129 O O . ASP A 1 280 ? 10.646 4.498 6.156 1.00 96.81 280 ASP A O 1
ATOM 2133 N N . ARG A 1 281 ? 10.506 5.111 3.994 1.00 97.94 281 ARG A N 1
ATOM 2134 C CA . ARG A 1 281 ? 9.240 5.853 4.097 1.00 97.94 281 ARG A CA 1
ATOM 2135 C C . ARG A 1 281 ? 8.073 4.892 3.852 1.00 97.94 281 ARG A C 1
ATOM 2137 O O . ARG A 1 281 ? 8.113 3.767 4.336 1.00 97.94 281 ARG A O 1
ATOM 2144 N N . ALA A 1 282 ? 7.041 5.300 3.122 1.00 98.44 282 ALA A N 1
ATOM 2145 C CA . ALA A 1 282 ? 5.959 4.398 2.753 1.00 98.44 282 ALA A CA 1
ATOM 2146 C C . ALA A 1 282 ? 6.429 3.295 1.790 1.00 98.44 282 ALA A C 1
ATOM 2148 O O . ALA A 1 282 ? 7.143 3.556 0.817 1.00 98.44 282 ALA A O 1
ATOM 2149 N N . GLY A 1 283 ? 5.991 2.062 2.038 1.00 98.44 283 GLY A N 1
ATOM 2150 C CA . GLY A 1 283 ? 6.166 0.948 1.112 1.00 98.44 283 GLY A CA 1
ATOM 2151 C C . GLY A 1 283 ? 5.304 1.149 -0.128 1.00 98.44 283 GLY A C 1
ATOM 2152 O O . GLY A 1 283 ? 5.820 1.131 -1.241 1.00 98.44 283 GLY A O 1
ATOM 2153 N N . VAL A 1 284 ? 4.019 1.431 0.073 1.00 98.75 284 VAL A N 1
ATOM 2154 C CA . VAL A 1 284 ? 3.077 1.846 -0.970 1.00 98.75 284 VAL A CA 1
ATOM 2155 C C . VAL A 1 284 ? 2.473 3.190 -0.572 1.00 98.75 284 VAL A C 1
ATOM 2157 O O . VAL A 1 284 ? 1.912 3.319 0.513 1.00 98.75 284 VAL A O 1
ATOM 2160 N N . TYR A 1 285 ? 2.603 4.192 -1.438 1.00 98.62 285 TYR A N 1
ATOM 2161 C CA . TYR A 1 285 ? 2.090 5.543 -1.221 1.00 98.62 285 TYR A CA 1
ATOM 2162 C C . TYR A 1 285 ? 1.133 5.930 -2.340 1.00 98.62 285 TYR A C 1
ATOM 2164 O O . TYR A 1 285 ? 1.539 5.974 -3.502 1.00 98.62 285 TYR A O 1
ATOM 2172 N N . ILE A 1 286 ? -0.110 6.238 -1.992 1.00 97.75 286 ILE A N 1
ATOM 2173 C CA . ILE A 1 286 ? -1.170 6.591 -2.931 1.00 97.75 286 ILE A CA 1
ATOM 2174 C C . ILE A 1 286 ? -1.626 8.020 -2.653 1.00 97.75 286 ILE A C 1
ATOM 2176 O O . ILE A 1 286 ? -1.971 8.343 -1.515 1.00 97.75 286 ILE A O 1
ATOM 2180 N N . SER A 1 287 ? -1.640 8.863 -3.685 1.00 95.56 287 SER A N 1
ATOM 2181 C CA . SER A 1 287 ? -2.146 10.233 -3.579 1.00 95.56 287 SER A CA 1
ATOM 2182 C C . SER A 1 287 ? -2.970 10.680 -4.780 1.00 95.56 287 SER A C 1
ATOM 2184 O O . SER A 1 287 ? -2.632 10.415 -5.939 1.00 95.56 287 SER A O 1
ATOM 2186 N N . GLY A 1 288 ? -4.035 11.429 -4.500 1.00 87.19 288 GLY A N 1
ATOM 2187 C CA . GLY A 1 288 ? -4.953 11.922 -5.519 1.00 87.19 288 GLY A CA 1
ATOM 2188 C C . GLY A 1 288 ? -5.924 10.844 -6.014 1.00 87.19 288 GLY A C 1
ATOM 2189 O O . GLY A 1 288 ? -5.549 9.673 -6.123 1.00 87.19 288 GLY A O 1
ATOM 2190 N N . PRO A 1 289 ? -7.156 11.226 -6.386 1.00 76.88 289 PRO A N 1
ATOM 2191 C CA . PRO A 1 289 ? -8.096 10.290 -6.982 1.00 76.88 289 PRO A CA 1
ATOM 2192 C C . PRO A 1 289 ? -7.572 9.794 -8.334 1.00 76.88 289 PRO A C 1
ATOM 2194 O O . PRO A 1 289 ? -6.921 10.533 -9.086 1.00 76.88 289 PRO A O 1
ATOM 2197 N N . ALA A 1 290 ? -7.885 8.541 -8.668 1.00 67.81 290 ALA A N 1
ATOM 2198 C CA . ALA A 1 290 ? -7.725 8.061 -10.035 1.00 67.81 290 ALA A CA 1
ATOM 2199 C C . ALA A 1 290 ? -8.602 8.908 -10.989 1.00 67.81 290 ALA A C 1
ATOM 2201 O O . ALA A 1 290 ? -9.636 9.431 -10.566 1.00 67.81 290 ALA A O 1
ATOM 2202 N N . PRO A 1 291 ? -8.220 9.069 -12.270 1.00 65.75 291 PRO A N 1
ATOM 2203 C CA . PRO A 1 291 ? -9.024 9.817 -13.238 1.00 65.75 291 PRO A CA 1
ATOM 2204 C C . PRO A 1 291 ? -10.477 9.311 -13.284 1.00 65.75 291 PRO A C 1
ATOM 2206 O O . PRO A 1 291 ? -10.699 8.102 -13.333 1.00 65.75 291 PRO A O 1
ATOM 2209 N N . ALA A 1 292 ? -11.452 10.229 -13.282 1.00 56.66 292 ALA A N 1
ATOM 2210 C CA . ALA A 1 292 ? -12.882 9.932 -13.112 1.00 56.66 292 ALA A CA 1
ATOM 2211 C C . ALA A 1 292 ? -13.445 8.906 -14.114 1.00 56.66 292 ALA A C 1
ATOM 2213 O O . ALA A 1 292 ? -14.304 8.103 -13.758 1.00 56.66 292 ALA A O 1
ATOM 2214 N N . ASP A 1 293 ? -12.895 8.864 -15.330 1.00 55.06 293 ASP A N 1
ATOM 2215 C CA . ASP A 1 293 ? -13.271 7.919 -16.393 1.00 55.06 293 ASP A CA 1
ATOM 2216 C C . ASP A 1 293 ? -12.929 6.453 -16.063 1.00 55.06 293 ASP A C 1
ATOM 2218 O O . ASP A 1 293 ? -13.273 5.531 -16.805 1.00 55.06 293 ASP A O 1
ATOM 2222 N N . LEU A 1 294 ? -12.201 6.234 -14.967 1.00 48.19 294 LEU A N 1
ATOM 2223 C CA . LEU A 1 294 ? -11.684 4.947 -14.522 1.00 48.19 294 LEU A CA 1
ATOM 2224 C C . LEU A 1 294 ? -12.131 4.591 -13.112 1.00 48.19 294 LEU A C 1
ATOM 2226 O O . LEU A 1 294 ? -11.636 3.607 -12.587 1.00 48.19 294 LEU A O 1
ATOM 2230 N N . ILE A 1 295 ? -13.038 5.354 -12.505 1.00 45.78 295 ILE A N 1
ATOM 2231 C CA . ILE A 1 295 ? -13.645 4.997 -11.225 1.00 45.78 295 ILE A CA 1
ATOM 2232 C C . ILE A 1 295 ? -14.784 4.014 -11.539 1.00 45.78 295 ILE A C 1
ATOM 2234 O O . ILE A 1 295 ? -15.671 4.349 -12.334 1.00 45.78 295 ILE A O 1
ATOM 2238 N N . PRO A 1 296 ? -14.824 2.796 -10.966 1.00 39.09 296 PRO A N 1
ATOM 2239 C CA . PRO A 1 296 ? -16.044 2.012 -11.024 1.00 39.09 296 PRO A CA 1
ATOM 2240 C C . PRO A 1 296 ? -17.086 2.835 -10.271 1.00 39.09 296 PRO A C 1
ATOM 2242 O O . PRO A 1 296 ? -16.847 3.164 -9.112 1.00 39.09 296 PRO A O 1
ATOM 2245 N N . GLN A 1 297 ? -18.201 3.187 -10.928 1.00 35.72 297 GLN A N 1
ATOM 2246 C CA . GLN A 1 297 ? -19.379 3.781 -10.279 1.00 35.72 297 GLN A CA 1
ATOM 2247 C C . GLN A 1 297 ? -19.497 3.191 -8.876 1.00 35.72 297 GLN A C 1
ATOM 2249 O O . GLN A 1 297 ? -19.559 1.961 -8.763 1.00 35.72 297 GLN A O 1
ATOM 2254 N N . ALA A 1 298 ? -19.380 4.059 -7.861 1.00 34.81 298 ALA A N 1
ATOM 2255 C CA . ALA A 1 298 ? -19.227 3.679 -6.465 1.00 34.81 298 ALA A CA 1
ATOM 2256 C C . ALA A 1 298 ? -20.104 2.461 -6.184 1.00 34.81 298 ALA A C 1
ATOM 2258 O O . ALA A 1 298 ? -21.316 2.509 -6.415 1.00 34.81 298 ALA A O 1
ATOM 2259 N N . ARG A 1 299 ? -19.499 1.345 -5.749 1.00 39.72 299 ARG A N 1
ATOM 2260 C CA . ARG A 1 299 ? -20.310 0.241 -5.236 1.00 39.72 299 ARG A CA 1
ATOM 2261 C C . ARG A 1 299 ? -21.164 0.891 -4.142 1.00 39.72 299 ARG A C 1
ATOM 2263 O O . ARG A 1 299 ? -20.567 1.543 -3.283 1.00 39.72 299 ARG A O 1
ATOM 2270 N N . PRO A 1 300 ? -22.508 0.846 -4.233 1.00 28.64 300 PRO A N 1
ATOM 2271 C CA . PRO A 1 300 ? -23.350 1.603 -3.323 1.00 28.64 300 PRO A CA 1
ATOM 2272 C C . PRO A 1 300 ? -22.893 1.281 -1.908 1.00 28.64 300 PRO A C 1
ATOM 2274 O O . PRO A 1 300 ? -22.631 0.109 -1.611 1.00 28.64 300 PRO A O 1
ATOM 2277 N N . ALA A 1 301 ? -22.726 2.321 -1.084 1.00 35.16 301 ALA A N 1
ATOM 2278 C CA . ALA A 1 301 ? -22.520 2.142 0.344 1.00 35.16 301 ALA A CA 1
ATOM 2279 C C . ALA A 1 301 ? -23.519 1.074 0.786 1.00 35.16 301 ALA A C 1
ATOM 2281 O O . ALA A 1 301 ? -24.707 1.196 0.465 1.00 35.16 301 ALA A O 1
ATOM 2282 N N . SER A 1 302 ? -23.034 -0.011 1.400 1.00 37.53 302 SER A N 1
ATOM 2283 C CA . SER A 1 302 ? -23.959 -1.005 1.941 1.00 37.53 302 SER A CA 1
ATOM 2284 C C . SER A 1 302 ? -24.949 -0.220 2.799 1.00 37.53 302 SER A C 1
ATOM 2286 O O . SER A 1 302 ? -24.492 0.577 3.625 1.00 37.53 302 SER A O 1
ATOM 2288 N N . PRO A 1 303 ? -26.265 -0.329 2.544 1.00 31.09 303 PRO A N 1
ATOM 2289 C CA . PRO A 1 303 ? -27.230 0.421 3.324 1.00 31.09 303 PRO A CA 1
ATOM 2290 C C . PRO A 1 303 ? -26.985 0.096 4.796 1.00 31.09 303 PRO A C 1
ATOM 2292 O O . PRO A 1 303 ? -26.640 -1.045 5.125 1.00 31.09 303 PRO A O 1
ATOM 2295 N N . ALA A 1 304 ? -27.120 1.103 5.662 1.00 40.19 304 ALA A N 1
ATOM 2296 C CA . ALA A 1 304 ? -27.135 0.882 7.102 1.00 40.19 304 ALA A CA 1
ATOM 2297 C C . ALA A 1 304 ? -28.047 -0.324 7.400 1.00 40.19 304 ALA A C 1
ATOM 2299 O O . ALA A 1 304 ? -29.096 -0.435 6.751 1.00 40.19 304 ALA A O 1
ATOM 2300 N N . PRO A 1 305 ? -27.647 -1.250 8.292 1.00 34.75 305 PRO A N 1
ATOM 2301 C CA . PRO A 1 305 ? -28.452 -2.428 8.575 1.00 34.75 305 PRO A CA 1
ATOM 2302 C C . PRO A 1 305 ? -29.863 -1.969 8.950 1.00 34.75 305 PRO A C 1
ATOM 2304 O O . PRO A 1 305 ? -30.048 -1.179 9.875 1.00 34.75 305 PRO A O 1
ATOM 2307 N N . ALA A 1 306 ? -30.850 -2.396 8.160 1.00 35.78 306 ALA A N 1
ATOM 2308 C CA . ALA A 1 306 ? -32.245 -2.138 8.472 1.00 35.78 306 ALA A CA 1
ATOM 2309 C C . ALA A 1 306 ? -32.578 -2.821 9.810 1.00 35.78 306 ALA A C 1
ATOM 2311 O O . ALA A 1 306 ? -32.068 -3.918 10.059 1.00 35.78 306 ALA A O 1
ATOM 2312 N N . PRO A 1 307 ? -33.420 -2.211 10.664 1.00 32.34 307 PRO A N 1
ATOM 2313 C CA . PRO A 1 307 ? -33.845 -2.839 11.908 1.00 32.34 307 PRO A CA 1
ATOM 2314 C C . PRO A 1 307 ? -34.503 -4.188 11.596 1.00 32.34 307 PRO A C 1
ATOM 2316 O O . PRO A 1 307 ? -35.405 -4.268 10.757 1.00 32.34 307 PRO A O 1
ATOM 2319 N N . ALA A 1 308 ? -34.009 -5.250 12.233 1.00 37.78 308 ALA A N 1
ATOM 2320 C CA . ALA A 1 308 ? -34.522 -6.600 12.050 1.00 37.78 308 ALA A CA 1
ATOM 2321 C C . ALA A 1 308 ? -36.020 -6.662 12.423 1.00 37.78 308 ALA A C 1
ATOM 2323 O O . ALA A 1 308 ? -36.408 -6.108 13.456 1.00 37.78 308 ALA A O 1
ATOM 2324 N N . PRO A 1 309 ? -36.880 -7.321 11.622 1.00 31.02 309 PRO A N 1
ATOM 2325 C CA . PRO A 1 309 ? -38.231 -7.645 12.060 1.00 31.02 309 PRO A CA 1
ATOM 2326 C C . PRO A 1 309 ? -38.189 -8.664 13.214 1.00 31.02 309 PRO A C 1
ATOM 2328 O O . PRO A 1 309 ? -37.299 -9.510 13.280 1.00 31.02 309 PRO A O 1
ATOM 2331 N N . ALA A 1 310 ? -39.148 -8.532 14.135 1.00 31.48 310 ALA A N 1
ATOM 2332 C CA . ALA A 1 310 ? -39.285 -9.302 15.375 1.00 31.48 310 ALA A CA 1
ATOM 2333 C C . ALA A 1 310 ? -39.324 -10.835 15.155 1.00 31.48 310 ALA A C 1
ATOM 2335 O O . ALA A 1 310 ? -39.731 -11.280 14.081 1.00 31.48 310 ALA A O 1
ATOM 2336 N N . PRO A 1 311 ? -38.927 -11.649 16.157 1.00 35.19 311 PRO A N 1
ATOM 2337 C CA . PRO A 1 311 ? -38.788 -13.091 15.991 1.00 35.19 311 PRO A CA 1
ATOM 2338 C C . PRO A 1 311 ? -40.163 -13.769 15.996 1.00 35.19 311 PRO A C 1
ATOM 2340 O O . PRO A 1 311 ? -40.912 -13.640 16.962 1.00 35.19 311 PRO A O 1
ATOM 2343 N N . GLU A 1 312 ? -40.478 -14.513 14.936 1.00 32.62 312 GLU A N 1
ATOM 2344 C CA . GLU A 1 312 ? -41.559 -15.504 14.949 1.00 32.62 312 GLU A CA 1
ATOM 2345 C C . GLU A 1 312 ? -40.985 -16.889 15.277 1.00 32.62 312 GLU A C 1
ATOM 2347 O O . GLU A 1 312 ? -39.879 -17.248 14.868 1.00 32.62 312 GLU A O 1
ATOM 2352 N N . GLU A 1 313 ? -41.732 -17.609 16.108 1.00 32.22 313 GLU A N 1
ATOM 2353 C CA . GLU A 1 313 ? -41.321 -18.757 16.910 1.00 32.22 313 GLU A CA 1
ATOM 2354 C C . GLU A 1 313 ? -40.812 -19.963 16.105 1.00 32.22 313 GLU A C 1
ATOM 2356 O O . GLU A 1 313 ? -41.346 -20.350 15.067 1.00 32.22 313 GLU A O 1
ATOM 2361 N N . ALA A 1 314 ? -39.777 -20.596 16.656 1.00 30.77 314 ALA A N 1
ATOM 2362 C CA . ALA A 1 314 ? -39.174 -21.821 16.160 1.00 30.77 314 ALA A CA 1
ATOM 2363 C C . ALA A 1 314 ? -40.017 -23.066 16.476 1.00 30.77 314 ALA A C 1
ATOM 2365 O O . ALA A 1 314 ? -40.568 -23.191 17.569 1.00 30.77 314 ALA A O 1
ATOM 2366 N N . SER A 1 315 ? -39.999 -24.043 15.566 1.00 28.70 315 SER A N 1
ATOM 2367 C CA . SER A 1 315 ? -40.127 -25.486 15.841 1.00 28.70 315 SER A CA 1
ATOM 2368 C C . SER A 1 315 ? -39.633 -26.307 14.626 1.00 28.70 315 SER A C 1
ATOM 2370 O O . SER A 1 315 ? -39.609 -25.761 13.523 1.00 28.70 315 SER A O 1
ATOM 2372 N N . PRO A 1 316 ? -39.155 -27.558 14.814 1.00 41.53 316 PRO A N 1
ATOM 2373 C CA . PRO A 1 316 ? -37.859 -27.987 14.268 1.00 41.53 316 PRO A CA 1
ATOM 2374 C C . PRO A 1 316 ? -37.888 -29.200 13.306 1.00 41.53 316 PRO A C 1
ATOM 2376 O O . PRO A 1 316 ? -38.935 -29.797 13.076 1.00 41.53 316 PRO A O 1
ATOM 2379 N N . GLU A 1 317 ? -36.673 -29.580 12.867 1.00 29.30 317 GLU A N 1
ATOM 2380 C CA . GLU A 1 317 ? -36.245 -30.820 12.172 1.00 29.30 317 GLU A CA 1
ATOM 2381 C C . GLU A 1 317 ? -36.383 -30.778 10.626 1.00 29.30 317 GLU A C 1
ATOM 2383 O O . GLU A 1 317 ? -37.349 -30.251 10.096 1.00 29.30 317 GLU A O 1
ATOM 2388 N N . GLU A 1 318 ? -35.427 -31.196 9.783 1.00 27.30 318 GLU A N 1
ATOM 2389 C CA . GLU A 1 318 ? -34.433 -32.273 9.868 1.00 27.30 318 GLU A CA 1
ATOM 2390 C C . GLU A 1 318 ? -33.198 -32.041 8.951 1.00 27.30 318 GLU A C 1
ATOM 2392 O O . GLU A 1 318 ? -33.277 -31.409 7.901 1.00 27.30 318 GLU A O 1
ATOM 2397 N N . SER A 1 319 ? -32.091 -32.697 9.328 1.00 27.00 319 SER A N 1
ATOM 2398 C CA . SER A 1 319 ? -31.139 -33.423 8.460 1.00 27.00 319 SER A CA 1
ATOM 2399 C C . SER A 1 319 ? -30.293 -32.670 7.416 1.00 27.00 319 SER A C 1
ATOM 2401 O O . SER A 1 319 ? -30.633 -32.516 6.246 1.00 27.00 319 SER A O 1
ATOM 2403 N N . SER A 1 320 ? -29.070 -32.387 7.864 1.00 26.09 320 SER A N 1
ATOM 2404 C CA . SER A 1 320 ? -27.783 -32.403 7.155 1.00 26.09 320 SER A CA 1
ATOM 2405 C C . SER A 1 320 ? -27.723 -32.995 5.736 1.00 26.09 320 SER A C 1
ATOM 2407 O O . SER A 1 320 ? -27.862 -34.203 5.551 1.00 26.09 320 SER A O 1
ATOM 2409 N N . THR A 1 321 ? -27.261 -32.173 4.793 1.00 26.92 321 THR A N 1
ATOM 2410 C CA . THR A 1 321 ? -26.286 -32.583 3.769 1.00 26.92 321 THR A CA 1
ATOM 2411 C C . THR A 1 321 ? -25.333 -31.421 3.502 1.00 26.92 321 THR A C 1
ATOM 2413 O O . THR A 1 321 ? -25.725 -30.405 2.928 1.00 26.92 321 THR A O 1
ATOM 2416 N N . GLU A 1 322 ? -24.084 -31.569 3.940 1.00 28.23 322 GLU A N 1
ATOM 2417 C CA . GLU A 1 322 ? -22.964 -30.726 3.522 1.00 28.23 322 GLU A CA 1
ATOM 2418 C C . GLU A 1 322 ? -22.671 -30.949 2.029 1.00 28.23 322 GLU A C 1
ATOM 2420 O O . GLU A 1 322 ? -22.587 -32.104 1.600 1.00 28.23 322 GLU A O 1
ATOM 2425 N N . PRO A 1 323 ? -22.426 -29.906 1.219 1.00 27.61 323 PRO A N 1
ATOM 2426 C CA . PRO A 1 323 ? -21.660 -30.078 0.005 1.00 27.61 323 PRO A CA 1
ATOM 2427 C C . PRO A 1 323 ? -20.174 -30.024 0.367 1.00 27.61 323 PRO A C 1
ATOM 2429 O O . PRO A 1 323 ? -19.613 -28.985 0.715 1.00 27.61 323 PRO A O 1
ATOM 2432 N N . SER A 1 324 ? -19.569 -31.201 0.273 1.00 25.58 324 SER A N 1
ATOM 2433 C CA . SER A 1 324 ? -18.142 -31.478 0.325 1.00 25.58 324 SER A CA 1
ATOM 2434 C C . SER A 1 324 ? -17.290 -30.455 -0.428 1.00 25.58 324 SER A C 1
ATOM 2436 O O . SER A 1 324 ? -17.528 -30.127 -1.593 1.00 25.58 324 SER A O 1
ATOM 2438 N N . SER A 1 325 ? -16.223 -30.054 0.247 1.00 31.06 325 SER A N 1
ATOM 2439 C CA . SER A 1 325 ? -15.014 -29.455 -0.295 1.00 31.06 325 SER A CA 1
ATOM 2440 C C . SER A 1 325 ? -14.466 -30.213 -1.514 1.00 31.06 325 SER A C 1
ATOM 2442 O O . SER A 1 325 ? -14.276 -31.425 -1.481 1.00 31.06 325 SER A O 1
ATOM 2444 N N . SER A 1 326 ? -14.154 -29.491 -2.592 1.00 29.75 326 SER A N 1
ATOM 2445 C CA . SER A 1 326 ? -12.959 -29.716 -3.428 1.00 29.75 326 SER A CA 1
ATOM 2446 C C . SER A 1 326 ? -12.952 -28.770 -4.630 1.00 29.75 326 SER A C 1
ATOM 2448 O O . SER A 1 326 ? -13.595 -29.019 -5.635 1.00 29.75 326 SER A O 1
ATOM 2450 N N . THR A 1 327 ? -12.228 -27.657 -4.496 1.00 29.47 327 THR A N 1
ATOM 2451 C CA . THR A 1 327 ? -11.183 -27.186 -5.432 1.00 29.47 327 THR A CA 1
ATOM 2452 C C . THR A 1 327 ? -10.727 -25.798 -4.979 1.00 29.47 327 THR A C 1
ATOM 2454 O O . THR A 1 327 ? -10.930 -24.791 -5.654 1.00 29.47 327 THR A O 1
ATOM 2457 N N . ALA A 1 328 ? -10.116 -25.740 -3.798 1.00 32.19 328 ALA A N 1
ATOM 2458 C CA . ALA A 1 328 ? -9.126 -24.721 -3.500 1.00 32.19 328 ALA A CA 1
ATOM 2459 C C . ALA A 1 328 ? -7.770 -25.392 -3.720 1.00 32.19 328 ALA A C 1
ATOM 2461 O O . ALA A 1 328 ? -7.358 -26.188 -2.890 1.00 32.19 328 ALA A O 1
ATOM 2462 N N . ASP A 1 329 ? -7.158 -25.173 -4.885 1.00 27.62 329 ASP A N 1
ATOM 2463 C CA . ASP A 1 329 ? -5.720 -24.908 -4.979 1.00 27.62 329 ASP A CA 1
ATOM 2464 C C . ASP A 1 329 ? -5.276 -24.734 -6.431 1.00 27.62 329 ASP A C 1
ATOM 2466 O O . ASP A 1 329 ? -5.198 -25.669 -7.226 1.00 27.62 329 ASP A O 1
ATOM 2470 N N . SER A 1 330 ? -4.946 -23.490 -6.763 1.00 26.45 330 SER A N 1
ATOM 2471 C CA . SER A 1 330 ? -3.935 -23.129 -7.758 1.00 26.45 330 SER A CA 1
ATOM 2472 C C . SER A 1 330 ? -3.562 -21.662 -7.512 1.00 26.45 330 SER A C 1
ATOM 2474 O O . SER A 1 330 ? -4.187 -20.767 -8.084 1.00 26.45 330 SER A O 1
ATOM 2476 N N . PRO A 1 331 ? -2.561 -21.357 -6.664 1.00 34.03 331 PRO A N 1
ATOM 2477 C CA . PRO A 1 331 ? -2.173 -19.983 -6.335 1.00 34.03 331 PRO A CA 1
ATOM 2478 C C . PRO A 1 331 ? -1.299 -19.351 -7.437 1.00 34.03 331 PRO A C 1
ATOM 2480 O O . PRO A 1 331 ? -0.286 -18.713 -7.166 1.00 34.03 331 PRO A O 1
ATOM 2483 N N . SER A 1 332 ? -1.607 -19.580 -8.716 1.00 37.31 332 SER A N 1
ATOM 2484 C CA . SER A 1 332 ? -0.691 -19.241 -9.823 1.00 37.31 332 SER A CA 1
ATOM 2485 C C . SER A 1 332 ? -1.349 -18.657 -11.071 1.00 37.31 332 SER A C 1
ATOM 2487 O O . SER A 1 332 ? -0.639 -18.377 -12.034 1.00 37.31 332 SER A O 1
ATOM 2489 N N . ALA A 1 333 ? -2.663 -18.430 -11.076 1.00 36.62 333 ALA A N 1
ATOM 2490 C CA . ALA A 1 333 ? -3.318 -17.800 -12.216 1.00 36.62 333 ALA A CA 1
ATOM 2491 C C . ALA A 1 333 ? -3.044 -16.288 -12.212 1.00 36.62 333 ALA A C 1
ATOM 2493 O O . ALA A 1 333 ? -3.622 -15.531 -11.432 1.00 36.62 333 ALA A O 1
ATOM 2494 N N . GLU A 1 334 ? -2.131 -15.855 -13.078 1.00 47.97 334 GLU A N 1
ATOM 2495 C CA . GLU A 1 334 ? -1.926 -14.447 -13.409 1.00 47.97 334 GLU A CA 1
ATOM 2496 C C . GLU A 1 334 ? -3.265 -13.840 -13.853 1.00 47.97 334 GLU A C 1
ATOM 2498 O O . GLU A 1 334 ? -3.887 -14.307 -14.810 1.00 47.97 334 GLU A O 1
ATOM 2503 N N . ARG A 1 335 ? -3.750 -12.823 -13.137 1.00 55.38 335 ARG A N 1
ATOM 2504 C CA . ARG A 1 335 ? -5.034 -12.190 -13.454 1.00 55.38 335 ARG A CA 1
ATOM 2505 C C . ARG A 1 335 ? -4.869 -11.336 -14.715 1.00 55.38 335 ARG A C 1
ATOM 2507 O O . ARG A 1 335 ? -3.954 -10.515 -14.790 1.00 55.38 335 ARG A O 1
ATOM 2514 N N . SER A 1 336 ? -5.748 -11.512 -15.702 1.00 51.62 336 SER A N 1
ATOM 2515 C CA . SER A 1 336 ? -5.732 -10.725 -16.941 1.00 51.62 336 SER A CA 1
ATOM 2516 C C . SER A 1 336 ? -5.915 -9.231 -16.641 1.00 51.62 336 SER A C 1
ATOM 2518 O O . SER A 1 336 ? -6.894 -8.845 -16.006 1.00 51.62 336 SER A O 1
ATOM 2520 N N . HIS A 1 337 ? -4.998 -8.381 -17.118 1.00 54.81 337 HIS A N 1
ATOM 2521 C CA . HIS A 1 337 ? -5.017 -6.921 -16.886 1.00 54.81 337 HIS A CA 1
ATOM 2522 C C . HIS A 1 337 ? -6.192 -6.198 -17.567 1.00 54.81 337 HIS A C 1
ATOM 2524 O O . HIS A 1 337 ? -6.486 -5.045 -17.251 1.00 54.81 337 HIS A O 1
ATOM 2530 N N . GLU A 1 338 ? -6.872 -6.865 -18.503 1.00 50.78 338 GLU A N 1
ATOM 2531 C CA . GLU A 1 338 ? -8.047 -6.360 -19.216 1.00 50.78 338 GLU A CA 1
ATOM 2532 C C . GLU A 1 338 ? -9.285 -6.442 -18.316 1.00 50.78 338 GLU A C 1
ATOM 2534 O O . GLU A 1 338 ? -10.076 -7.376 -18.381 1.00 50.78 338 GLU A O 1
ATOM 2539 N N . GLY A 1 339 ? -9.420 -5.479 -17.406 1.00 56.88 339 GLY A N 1
ATOM 2540 C CA . GLY A 1 339 ? -10.557 -5.421 -16.483 1.00 56.88 339 GLY A CA 1
ATOM 2541 C C . GLY A 1 339 ? -10.329 -4.603 -15.217 1.00 56.88 339 GLY A C 1
ATOM 2542 O O . GLY A 1 339 ? -11.275 -4.401 -14.461 1.00 56.88 339 GLY A O 1
ATOM 2543 N N . ILE A 1 340 ? -9.109 -4.112 -14.990 1.00 62.12 340 ILE A N 1
ATOM 2544 C CA . ILE A 1 340 ? -8.774 -3.291 -13.824 1.00 62.12 340 ILE A CA 1
ATOM 2545 C C . ILE A 1 340 ? -9.472 -1.929 -13.960 1.00 62.12 340 ILE A C 1
ATOM 2547 O O . ILE A 1 340 ? -9.098 -1.099 -14.791 1.00 62.12 340 ILE A O 1
ATOM 2551 N N . LYS A 1 341 ? -10.517 -1.718 -13.153 1.00 65.12 341 LYS A N 1
ATOM 2552 C CA . LYS A 1 341 ? -11.332 -0.493 -13.121 1.00 65.12 341 LYS A CA 1
ATOM 2553 C C . LYS A 1 341 ? -10.871 0.476 -12.028 1.00 65.12 341 LYS A C 1
ATOM 2555 O O . LYS A 1 341 ? -11.691 1.199 -11.510 1.00 65.12 341 LYS A O 1
ATOM 2560 N N . GLY A 1 342 ? -9.618 0.441 -11.588 1.00 85.19 342 GLY A N 1
ATOM 2561 C CA . GLY A 1 342 ? -9.156 1.256 -10.463 1.00 85.19 342 GLY A CA 1
ATOM 2562 C C . GLY A 1 342 ? -7.756 0.863 -10.017 1.00 85.19 342 GLY A C 1
ATOM 2563 O O . GLY A 1 342 ? -7.046 0.164 -10.739 1.00 85.19 342 GLY A O 1
ATOM 2564 N N . LEU A 1 343 ? -7.332 1.334 -8.850 1.00 93.56 343 LEU A N 1
ATOM 2565 C CA . LEU A 1 343 ? -6.116 0.829 -8.227 1.00 93.56 343 LEU A CA 1
ATOM 2566 C C . LEU A 1 343 ? -6.449 -0.414 -7.395 1.00 93.56 343 LEU A C 1
ATOM 2568 O O . LEU A 1 343 ? -7.276 -0.352 -6.489 1.00 93.56 343 LEU A O 1
ATOM 2572 N N . GLU A 1 344 ? -5.777 -1.521 -7.686 1.00 95.62 344 GLU A N 1
ATOM 2573 C CA . GLU A 1 344 ? -5.843 -2.756 -6.906 1.00 95.62 344 GLU A CA 1
ATOM 2574 C C . GLU A 1 344 ? -4.451 -3.072 -6.340 1.00 95.62 344 GLU A C 1
ATOM 2576 O O . GLU A 1 344 ? -3.470 -3.175 -7.079 1.00 95.62 344 GLU A O 1
ATOM 2581 N N . VAL A 1 345 ? -4.358 -3.233 -5.022 1.00 97.94 345 VAL A N 1
ATOM 2582 C CA . VAL A 1 345 ? -3.144 -3.620 -4.296 1.00 97.94 345 VAL A CA 1
ATOM 2583 C C . VAL A 1 345 ? -3.437 -4.945 -3.609 1.00 97.94 345 VAL A C 1
ATOM 2585 O O . VAL A 1 345 ? -4.121 -4.981 -2.588 1.00 97.94 345 VAL A O 1
ATOM 2588 N N . LEU A 1 346 ? -2.975 -6.046 -4.201 1.00 97.69 346 LEU A N 1
ATOM 2589 C CA . LEU A 1 346 ? -3.379 -7.400 -3.828 1.00 97.69 346 LEU A CA 1
ATOM 2590 C C . LEU A 1 346 ? -2.188 -8.251 -3.378 1.00 97.69 346 LEU A C 1
ATOM 2592 O O . LEU A 1 346 ? -1.158 -8.283 -4.042 1.00 97.69 346 LEU A O 1
ATOM 2596 N N . ARG A 1 347 ? -2.337 -9.018 -2.295 1.00 98.56 347 ARG A N 1
ATOM 2597 C CA . ARG A 1 347 ? -1.378 -10.082 -1.911 1.00 98.56 347 ARG A CA 1
ATOM 2598 C C . ARG A 1 347 ? 0.082 -9.627 -1.787 1.00 98.56 347 ARG A C 1
ATOM 2600 O O . ARG A 1 347 ? 1.001 -10.416 -2.004 1.00 98.56 347 ARG A O 1
ATOM 2607 N N . ASN A 1 348 ? 0.323 -8.361 -1.460 1.00 98.81 348 ASN A N 1
ATOM 2608 C CA . ASN A 1 348 ? 1.678 -7.847 -1.292 1.00 98.81 348 ASN A CA 1
ATOM 2609 C C . ASN A 1 348 ? 2.163 -8.063 0.141 1.00 98.81 348 ASN A C 1
ATOM 2611 O O . ASN A 1 348 ? 1.383 -8.001 1.091 1.00 98.81 348 ASN A O 1
ATOM 2615 N N . ARG A 1 349 ? 3.475 -8.245 0.296 1.00 98.88 349 ARG A N 1
ATOM 2616 C CA . ARG A 1 349 ? 4.164 -8.210 1.588 1.00 98.88 349 ARG A CA 1
ATOM 2617 C C . ARG A 1 349 ? 4.880 -6.873 1.724 1.00 98.88 349 ARG A C 1
ATOM 2619 O O . ARG A 1 349 ? 5.860 -6.633 1.023 1.00 98.88 349 ARG A O 1
ATOM 2626 N N . ILE A 1 350 ? 4.408 -6.015 2.622 1.00 98.81 350 ILE A N 1
ATOM 2627 C CA . ILE A 1 350 ? 4.914 -4.648 2.796 1.00 98.81 350 ILE A CA 1
ATOM 2628 C C . ILE A 1 350 ? 5.461 -4.506 4.213 1.00 98.81 350 ILE A C 1
ATOM 2630 O O . ILE A 1 350 ? 4.734 -4.706 5.188 1.00 98.81 350 ILE A O 1
ATOM 2634 N N . ARG A 1 351 ? 6.755 -4.201 4.343 1.00 98.50 351 ARG A N 1
ATOM 2635 C CA . ARG A 1 351 ? 7.419 -4.260 5.650 1.00 98.50 351 ARG A CA 1
ATOM 2636 C C . ARG A 1 351 ? 8.584 -3.301 5.837 1.00 98.50 351 ARG A C 1
ATOM 2638 O O . ARG A 1 351 ? 9.116 -2.733 4.887 1.00 98.50 351 ARG A O 1
ATOM 2645 N N . ASP A 1 352 ? 8.998 -3.186 7.096 1.00 98.06 352 ASP A N 1
ATOM 2646 C CA . ASP A 1 352 ? 10.155 -2.419 7.568 1.00 98.06 352 ASP A CA 1
ATOM 2647 C C . ASP A 1 352 ? 10.130 -0.926 7.195 1.00 98.06 352 ASP A C 1
ATOM 2649 O O . ASP A 1 352 ? 11.194 -0.322 7.050 1.00 98.06 352 ASP A O 1
ATOM 2653 N N . CYS A 1 353 ? 8.932 -0.342 7.081 1.00 97.94 353 CYS A N 1
ATOM 2654 C CA . CYS A 1 353 ? 8.694 1.071 6.778 1.00 97.94 353 CYS A CA 1
ATOM 2655 C C . CYS A 1 353 ? 8.754 1.902 8.067 1.00 97.94 353 CYS A C 1
ATOM 2657 O O . CYS A 1 353 ? 7.952 1.700 8.980 1.00 97.94 353 CYS A O 1
ATOM 2659 N N . LYS A 1 354 ? 9.728 2.807 8.185 1.00 94.19 354 LYS A N 1
ATOM 2660 C CA . LYS A 1 354 ? 10.113 3.439 9.462 1.00 94.19 354 LYS A CA 1
ATOM 2661 C C . LYS A 1 354 ? 9.657 4.887 9.613 1.00 94.19 354 LYS A C 1
ATOM 2663 O O . LYS A 1 354 ? 9.432 5.327 10.739 1.00 94.19 354 LYS A O 1
ATOM 2668 N N . SER A 1 355 ? 9.530 5.620 8.516 1.00 93.12 355 SER A N 1
ATOM 2669 C CA . SER A 1 355 ? 9.333 7.075 8.542 1.00 93.12 355 SER A CA 1
ATOM 2670 C C . SER A 1 355 ? 7.879 7.506 8.284 1.00 93.12 355 SER A C 1
ATOM 2672 O O . SER A 1 355 ? 7.485 8.582 8.715 1.00 93.12 355 SER A O 1
ATOM 2674 N N . GLU A 1 356 ? 7.077 6.680 7.605 1.00 95.56 356 GLU A N 1
ATOM 2675 C CA . GLU A 1 356 ? 5.656 6.923 7.273 1.00 95.56 356 GLU A CA 1
ATOM 2676 C C . GLU A 1 356 ? 4.830 5.641 7.547 1.00 95.56 356 GLU A C 1
ATOM 2678 O O . GLU A 1 356 ? 5.337 4.692 8.155 1.00 95.56 356 GLU A O 1
ATOM 2683 N N . GLY A 1 357 ? 3.569 5.587 7.099 1.00 95.12 357 GLY A N 1
ATOM 2684 C CA . GLY A 1 357 ? 2.796 4.343 7.074 1.00 95.12 357 GLY A CA 1
ATOM 2685 C C . GLY A 1 357 ? 3.258 3.414 5.954 1.00 95.12 357 GLY A C 1
ATOM 2686 O O . GLY A 1 357 ? 3.517 3.870 4.840 1.00 95.12 357 GLY A O 1
ATOM 2687 N N . ALA A 1 358 ? 3.358 2.111 6.228 1.00 98.50 358 ALA A N 1
ATOM 2688 C CA . ALA A 1 358 ? 3.767 1.110 5.243 1.00 98.50 358 ALA A CA 1
ATOM 2689 C C . ALA A 1 358 ? 2.873 1.137 4.000 1.00 98.50 358 ALA A C 1
ATOM 2691 O O . ALA A 1 358 ? 3.385 1.127 2.881 1.00 98.50 358 ALA A O 1
ATOM 2692 N N . VAL A 1 359 ? 1.563 1.256 4.203 1.00 98.75 359 VAL A N 1
ATOM 2693 C CA . VAL A 1 359 ? 0.606 1.684 3.184 1.00 98.75 359 VAL A CA 1
ATOM 2694 C C . VAL A 1 359 ? 0.075 3.049 3.596 1.00 98.75 359 VAL A C 1
ATOM 2696 O O . VAL A 1 359 ? -0.556 3.164 4.641 1.00 98.75 359 VAL A O 1
ATOM 2699 N N . THR A 1 360 ? 0.346 4.081 2.801 1.00 98.75 360 THR A N 1
ATOM 2700 C CA . THR A 1 360 ? -0.168 5.440 3.023 1.00 98.75 360 THR A CA 1
ATOM 2701 C C . THR A 1 360 ? -1.089 5.828 1.878 1.00 98.75 360 THR A C 1
ATOM 2703 O O . THR A 1 360 ? -0.697 5.732 0.716 1.00 98.75 360 THR A O 1
ATOM 2706 N N . ILE A 1 361 ? -2.300 6.268 2.204 1.00 98.50 361 ILE A N 1
ATOM 2707 C CA . ILE A 1 361 ? -3.324 6.677 1.246 1.00 98.50 361 ILE A CA 1
ATOM 2708 C C . ILE A 1 361 ? -3.813 8.048 1.690 1.00 98.50 361 ILE A C 1
ATOM 2710 O O . ILE A 1 361 ? -4.311 8.203 2.802 1.00 98.50 361 ILE A O 1
ATOM 2714 N N . THR A 1 362 ? -3.617 9.047 0.837 1.00 98.12 362 THR A N 1
ATOM 2715 C CA . THR A 1 362 ? -3.857 10.445 1.192 1.00 98.12 362 THR A CA 1
ATOM 2716 C C . THR A 1 362 ? -4.418 11.241 0.023 1.00 98.12 362 THR A C 1
ATOM 2718 O O . THR A 1 362 ? -4.395 10.796 -1.125 1.00 98.12 362 THR A O 1
ATOM 2721 N N . ASP A 1 363 ? -4.888 12.446 0.309 1.00 96.25 363 ASP A N 1
ATOM 2722 C CA . ASP A 1 363 ? -5.253 13.489 -0.651 1.00 96.25 363 ASP A CA 1
ATOM 2723 C C . ASP A 1 363 ? -6.316 12.998 -1.647 1.00 96.25 363 ASP A C 1
ATOM 2725 O O . ASP A 1 363 ? -6.143 13.084 -2.864 1.00 96.25 363 ASP A O 1
ATOM 2729 N N . GLY A 1 364 ? -7.392 12.400 -1.129 1.00 94.19 364 GLY A N 1
ATOM 2730 C CA . GLY A 1 364 ? -8.459 11.790 -1.929 1.00 94.19 364 GLY A CA 1
ATOM 2731 C C . GLY A 1 364 ? -8.056 10.495 -2.645 1.00 94.19 364 GLY A C 1
ATOM 2732 O O . GLY A 1 364 ? -8.724 10.085 -3.595 1.00 94.19 364 GLY A O 1
ATOM 2733 N N . GLY A 1 365 ? -6.951 9.866 -2.234 1.00 94.69 365 GLY A N 1
ATOM 2734 C CA . GLY A 1 365 ? -6.539 8.555 -2.725 1.00 94.69 365 GLY A CA 1
ATOM 2735 C C . GLY A 1 365 ? -7.594 7.478 -2.451 1.00 94.69 365 GLY A C 1
ATOM 2736 O O . GLY A 1 365 ? -8.230 7.453 -1.395 1.00 94.69 365 GLY A O 1
ATOM 2737 N N . ASP A 1 366 ? -7.755 6.570 -3.409 1.00 92.94 366 ASP A N 1
ATOM 2738 C CA . ASP A 1 366 ? -8.717 5.467 -3.367 1.00 92.94 366 ASP A CA 1
ATOM 2739 C C . ASP A 1 366 ? -8.107 4.221 -4.035 1.00 92.94 366 ASP A C 1
ATOM 2741 O O . ASP A 1 366 ? -7.130 4.300 -4.786 1.00 92.94 366 ASP A O 1
ATOM 2745 N N . GLY A 1 367 ? -8.663 3.054 -3.737 1.00 93.38 367 GLY A N 1
ATOM 2746 C CA . GLY A 1 367 ? -8.243 1.766 -4.258 1.00 93.38 367 GLY A CA 1
ATOM 2747 C C . GLY A 1 367 ? -8.751 0.607 -3.409 1.00 93.38 367 GLY A C 1
ATOM 2748 O O . GLY A 1 367 ? -9.234 0.779 -2.288 1.00 93.38 367 GLY A O 1
ATOM 2749 N N . VAL A 1 368 ? -8.606 -0.598 -3.953 1.00 96.62 368 VAL A N 1
ATOM 2750 C CA . VAL A 1 368 ? -8.885 -1.849 -3.246 1.00 96.62 368 VAL A CA 1
ATOM 2751 C C . VAL A 1 368 ? -7.575 -2.437 -2.744 1.00 96.62 368 VAL A C 1
ATOM 2753 O O . VAL A 1 368 ? -6.681 -2.747 -3.530 1.00 96.62 368 VAL A O 1
ATOM 2756 N N . PHE A 1 369 ? -7.479 -2.619 -1.433 1.00 98.19 369 PHE A N 1
ATOM 2757 C CA . PHE A 1 369 ? -6.343 -3.224 -0.749 1.00 98.19 369 PHE A CA 1
ATOM 2758 C C . PHE A 1 369 ? -6.810 -4.544 -0.173 1.00 98.19 369 PHE A C 1
ATOM 2760 O O . PHE A 1 369 ? -7.551 -4.559 0.811 1.00 98.19 369 PHE A O 1
ATOM 2767 N N . GLU A 1 370 ? -6.415 -5.646 -0.799 1.00 98.25 370 GLU A N 1
ATOM 2768 C CA . GLU A 1 370 ? -6.946 -6.959 -0.459 1.00 98.25 370 GLU A CA 1
ATOM 2769 C C . GLU A 1 370 ? -5.848 -7.996 -0.229 1.00 98.25 370 GLU A C 1
ATOM 2771 O O . GLU A 1 370 ? -4.891 -8.101 -1.000 1.00 98.25 370 GLU A O 1
ATOM 2776 N N . LEU A 1 371 ? -6.001 -8.799 0.828 1.00 98.62 371 LEU A N 1
ATOM 2777 C CA . LEU A 1 371 ? -5.101 -9.916 1.145 1.00 98.62 371 LEU A CA 1
ATOM 2778 C C . LEU A 1 371 ? -3.625 -9.508 1.304 1.00 98.62 371 LEU A C 1
ATOM 2780 O O . LEU A 1 371 ? -2.732 -10.333 1.114 1.00 98.62 371 LEU A O 1
ATOM 2784 N N . ASN A 1 372 ? -3.336 -8.249 1.639 1.00 98.81 372 ASN A N 1
ATOM 2785 C CA . ASN A 1 372 ? -1.964 -7.807 1.871 1.00 98.81 372 ASN A CA 1
ATOM 2786 C C . ASN A 1 372 ? -1.497 -8.183 3.279 1.00 98.81 372 ASN A C 1
ATOM 2788 O O . ASN A 1 372 ? -2.263 -8.155 4.245 1.00 98.81 372 ASN A O 1
ATOM 2792 N N . GLU A 1 373 ? -0.204 -8.464 3.397 1.00 98.94 373 GLU A N 1
ATOM 2793 C CA . GLU A 1 373 ? 0.491 -8.631 4.666 1.00 98.94 373 GLU A CA 1
ATOM 2794 C C . GLU A 1 373 ? 1.345 -7.390 4.933 1.00 98.94 373 GLU A C 1
ATOM 2796 O O . GLU A 1 373 ? 2.373 -7.173 4.286 1.00 98.94 373 GLU A O 1
ATOM 2801 N N . VAL A 1 374 ? 0.934 -6.580 5.905 1.00 98.88 374 VAL A N 1
ATOM 2802 C CA . VAL A 1 374 ? 1.611 -5.336 6.278 1.00 98.88 374 VAL A CA 1
ATOM 2803 C C . VAL A 1 374 ? 2.179 -5.469 7.680 1.00 98.88 374 VAL A C 1
ATOM 2805 O O . VAL A 1 374 ? 1.439 -5.736 8.627 1.00 98.88 374 VAL A O 1
ATOM 2808 N N . HIS A 1 375 ? 3.495 -5.313 7.840 1.00 98.75 375 HIS A N 1
ATOM 2809 C CA . HIS A 1 375 ? 4.092 -5.560 9.148 1.00 98.75 375 HIS A CA 1
ATOM 2810 C C . HIS A 1 375 ? 5.404 -4.848 9.445 1.00 98.75 375 HIS A C 1
ATOM 2812 O O . HIS A 1 375 ? 6.051 -4.275 8.571 1.00 98.75 375 HIS A O 1
ATOM 2818 N N . SER A 1 376 ? 5.824 -4.914 10.712 1.00 98.44 376 SER A N 1
ATOM 2819 C CA . SER A 1 376 ? 7.153 -4.462 11.159 1.00 98.44 376 SER A CA 1
ATOM 2820 C C . SER A 1 376 ? 7.455 -3.000 10.803 1.00 98.44 376 SER A C 1
ATOM 2822 O O . SER A 1 376 ? 8.587 -2.662 10.471 1.00 98.44 376 SER A O 1
ATOM 2824 N N . SER A 1 377 ? 6.437 -2.141 10.844 1.00 98.50 377 SER A N 1
ATOM 2825 C CA . SER A 1 377 ? 6.507 -0.756 10.367 1.00 98.50 377 SER A CA 1
ATOM 2826 C C . SER A 1 377 ? 6.021 0.238 11.425 1.00 98.50 377 SER A C 1
ATOM 2828 O O . SER A 1 377 ? 5.468 -0.160 12.448 1.00 98.50 377 SER A O 1
ATOM 2830 N N . THR A 1 378 ? 6.231 1.537 11.226 1.00 97.75 378 THR A N 1
ATOM 2831 C CA . THR A 1 378 ? 5.767 2.557 12.182 1.00 97.75 378 THR A CA 1
ATOM 2832 C C . THR A 1 378 ? 4.243 2.610 12.218 1.00 97.75 378 THR A C 1
ATOM 2834 O O . THR A 1 378 ? 3.651 2.346 13.259 1.00 97.75 378 THR A O 1
ATOM 2837 N N . VAL A 1 379 ? 3.594 2.842 11.081 1.00 98.62 379 VAL A N 1
ATOM 2838 C CA . VAL A 1 379 ? 2.151 2.614 10.929 1.00 98.62 379 VAL A CA 1
ATOM 2839 C C . VAL A 1 379 ? 1.962 1.523 9.880 1.00 98.62 379 VAL A C 1
ATOM 2841 O O . VAL A 1 379 ? 2.700 1.499 8.896 1.00 98.62 379 VAL A O 1
ATOM 2844 N N . GLY A 1 380 ? 1.035 0.588 10.084 1.00 98.62 380 GLY A N 1
ATOM 2845 C CA . GLY A 1 380 ? 0.705 -0.406 9.063 1.00 98.62 380 GLY A CA 1
ATOM 2846 C C . GLY A 1 380 ? -0.037 0.237 7.895 1.00 98.62 380 GLY A C 1
ATOM 2847 O O . GLY A 1 380 ? 0.513 0.386 6.805 1.00 98.62 380 GLY A O 1
ATOM 2848 N N . LEU A 1 381 ? -1.269 0.664 8.146 1.00 98.81 381 LEU A N 1
ATOM 2849 C CA . LEU A 1 381 ? -2.115 1.362 7.182 1.00 98.81 381 LEU A CA 1
ATOM 2850 C C . LEU A 1 381 ? -2.412 2.774 7.686 1.00 98.81 381 LEU A C 1
ATOM 2852 O O . LEU A 1 381 ? -2.885 2.934 8.807 1.00 98.81 381 LEU A O 1
ATOM 2856 N N . PHE A 1 382 ? -2.140 3.783 6.865 1.00 98.81 382 PHE A N 1
ATOM 2857 C CA . PHE A 1 382 ? -2.418 5.178 7.172 1.00 98.81 382 PHE A CA 1
ATOM 2858 C C . PHE A 1 382 ? -3.347 5.782 6.116 1.00 98.81 382 PHE A C 1
ATOM 2860 O O . PHE A 1 382 ? -3.002 5.792 4.933 1.00 98.81 382 PHE A O 1
ATOM 2867 N N . ILE A 1 383 ? -4.515 6.259 6.549 1.00 98.75 383 ILE A N 1
ATOM 2868 C CA . ILE A 1 383 ? -5.534 6.883 5.699 1.00 98.75 383 ILE A CA 1
ATOM 2869 C C . ILE A 1 383 ? -5.753 8.321 6.177 1.00 98.75 383 ILE A C 1
ATOM 2871 O O . ILE A 1 383 ? -6.109 8.536 7.334 1.00 98.75 383 ILE A O 1
ATOM 2875 N N . SER A 1 384 ? -5.545 9.299 5.298 1.00 98.31 384 SER A N 1
ATOM 2876 C CA . SER A 1 384 ? -5.635 10.723 5.647 1.00 98.31 384 SER A CA 1
ATOM 2877 C C . SER A 1 384 ? -6.163 11.590 4.508 1.00 98.31 384 SER A C 1
ATOM 2879 O O . SER A 1 384 ? -6.270 11.132 3.373 1.00 98.31 384 SER A O 1
ATOM 2881 N N . ASN A 1 385 ? -6.453 12.860 4.791 1.00 96.56 385 ASN A N 1
ATOM 2882 C CA . ASN A 1 385 ? -6.783 13.909 3.820 1.00 96.56 385 ASN A CA 1
ATOM 2883 C C . ASN A 1 385 ? -7.830 13.452 2.788 1.00 96.56 385 ASN A C 1
ATOM 2885 O O . ASN A 1 385 ? -7.519 13.293 1.604 1.00 96.56 385 ASN A O 1
ATOM 2889 N N . ASP A 1 386 ? -9.051 13.173 3.248 1.00 96.31 386 ASP A N 1
ATOM 2890 C CA . ASP A 1 386 ? -10.194 12.731 2.426 1.00 96.31 386 ASP A CA 1
ATOM 2891 C C . ASP A 1 386 ? -10.012 11.399 1.665 1.00 96.31 386 ASP A C 1
ATOM 2893 O O . ASP A 1 386 ? -10.845 11.038 0.827 1.00 96.31 386 ASP A O 1
ATOM 2897 N N . ALA A 1 387 ? -8.947 10.634 1.926 1.00 97.25 387 ALA A N 1
ATOM 2898 C CA . ALA A 1 387 ? -8.781 9.309 1.334 1.00 97.25 387 ALA A CA 1
ATOM 2899 C C . ALA A 1 387 ? -9.915 8.356 1.748 1.00 97.25 387 ALA A C 1
ATOM 2901 O O . ALA A 1 387 ? -10.349 8.350 2.901 1.00 97.25 387 ALA A O 1
ATOM 2902 N N . ASN A 1 388 ? -10.382 7.520 0.816 1.00 96.38 388 ASN A N 1
ATOM 2903 C CA . ASN A 1 388 ? -11.525 6.628 1.039 1.00 96.38 388 ASN A CA 1
ATOM 2904 C C . ASN A 1 388 ? -11.338 5.228 0.419 1.00 96.38 388 ASN A C 1
ATOM 2906 O O . ASN A 1 388 ? -12.123 4.837 -0.440 1.00 96.38 388 ASN A O 1
ATOM 2910 N N . PRO A 1 389 ? -10.314 4.464 0.834 1.00 97.44 389 PRO A N 1
ATOM 2911 C CA . PRO A 1 389 ? -10.024 3.157 0.254 1.00 97.44 389 PRO A CA 1
ATOM 2912 C C . PRO A 1 389 ? -10.973 2.056 0.743 1.00 97.44 389 PRO A C 1
ATOM 2914 O O . PRO A 1 389 ? -11.556 2.136 1.825 1.00 97.44 389 PRO A O 1
ATOM 2917 N N . THR A 1 390 ? -11.040 0.954 -0.005 1.00 98.06 390 THR A N 1
ATOM 2918 C CA . THR A 1 390 ? -11.589 -0.319 0.488 1.00 98.06 390 THR A CA 1
ATOM 2919 C C . THR A 1 390 ? -10.450 -1.231 0.933 1.00 98.06 390 THR A C 1
ATOM 2921 O O . THR A 1 390 ? -9.590 -1.591 0.131 1.00 98.06 390 THR A O 1
ATOM 2924 N N . CYS A 1 391 ? -10.455 -1.657 2.194 1.00 98.38 391 CYS A N 1
ATOM 2925 C CA . CYS A 1 391 ? -9.443 -2.540 2.766 1.00 98.38 391 CYS A CA 1
ATOM 2926 C C . CYS A 1 391 ? -10.090 -3.849 3.223 1.00 98.38 391 CYS A C 1
ATOM 2928 O O . CYS A 1 391 ? -10.820 -3.874 4.214 1.00 98.38 391 CYS A O 1
ATOM 2930 N N . LEU A 1 392 ? -9.816 -4.938 2.505 1.00 98.12 392 LEU A N 1
ATOM 2931 C CA . LEU A 1 392 ? -10.468 -6.233 2.682 1.00 98.12 392 LEU A CA 1
ATOM 2932 C C . LEU A 1 392 ? -9.461 -7.337 3.028 1.00 98.12 392 LEU A C 1
ATOM 2934 O O . LEU A 1 392 ? -8.497 -7.552 2.301 1.00 98.12 392 LEU A O 1
ATOM 2938 N N . SER A 1 393 ? -9.700 -8.098 4.094 1.00 98.50 393 SER A N 1
ATOM 2939 C CA . SER A 1 393 ? -8.936 -9.329 4.372 1.00 98.50 393 SER A CA 1
ATOM 2940 C C . SER A 1 393 ? -7.414 -9.146 4.454 1.00 98.50 393 SER A C 1
ATOM 2942 O O . SER A 1 393 ? -6.652 -10.052 4.120 1.00 98.50 393 SER A O 1
ATOM 2944 N N . ASN A 1 394 ? -6.950 -7.976 4.896 1.00 98.81 394 ASN A N 1
ATOM 2945 C CA . ASN A 1 394 ? -5.530 -7.712 5.114 1.00 98.81 394 ASN A CA 1
ATOM 2946 C C . ASN A 1 394 ? -5.091 -8.185 6.502 1.00 98.81 394 ASN A C 1
ATOM 2948 O O . ASN A 1 394 ? -5.876 -8.195 7.452 1.00 98.81 394 ASN A O 1
ATOM 2952 N N . LYS A 1 395 ? -3.805 -8.516 6.627 1.00 98.94 395 LYS A N 1
ATOM 2953 C CA . LYS A 1 395 ? -3.147 -8.845 7.896 1.00 98.94 395 LYS A CA 1
ATOM 2954 C C . LYS A 1 395 ? -2.172 -7.739 8.262 1.00 98.94 395 LYS A C 1
ATOM 2956 O O . LYS A 1 395 ? -1.204 -7.512 7.537 1.00 98.94 395 LYS A O 1
ATOM 2961 N N . ILE A 1 396 ? -2.413 -7.069 9.386 1.00 98.88 396 ILE A N 1
ATOM 2962 C CA . ILE A 1 396 ? -1.633 -5.914 9.840 1.00 98.88 396 ILE A CA 1
ATOM 2963 C C . ILE A 1 396 ? -1.081 -6.186 11.236 1.00 98.88 396 ILE A C 1
ATOM 2965 O O . ILE A 1 396 ? -1.835 -6.262 12.208 1.00 98.88 396 ILE A O 1
ATOM 2969 N N . TRP A 1 397 ? 0.240 -6.342 11.350 1.00 98.81 397 TRP A N 1
ATOM 2970 C CA . TRP A 1 397 ? 0.834 -6.820 12.599 1.00 98.81 397 TRP A CA 1
ATOM 2971 C C . TRP A 1 397 ? 2.255 -6.342 12.865 1.00 98.81 397 TRP A C 1
ATOM 2973 O O . TRP A 1 397 ? 3.006 -5.981 11.963 1.00 98.81 397 TRP A O 1
ATOM 2983 N N . ARG A 1 398 ? 2.671 -6.375 14.137 1.00 98.50 398 ARG A N 1
ATOM 2984 C CA . ARG A 1 398 ? 4.009 -5.930 14.580 1.00 98.50 398 ARG A CA 1
ATOM 2985 C C . ARG A 1 398 ? 4.360 -4.494 14.170 1.00 98.50 398 ARG A C 1
ATOM 2987 O O . ARG A 1 398 ? 5.543 -4.146 14.168 1.00 98.50 398 ARG A O 1
ATOM 2994 N N . CYS A 1 399 ? 3.377 -3.656 13.859 1.00 98.56 399 CYS A N 1
ATOM 2995 C CA . CYS A 1 399 ? 3.593 -2.233 13.631 1.00 98.56 399 CYS A CA 1
ATOM 2996 C C . CYS A 1 399 ? 3.626 -1.469 14.963 1.00 98.56 399 CYS A C 1
ATOM 2998 O O . CYS A 1 399 ? 3.336 -2.058 16.008 1.00 98.56 399 CYS A O 1
ATOM 3000 N N . ASN A 1 400 ? 4.016 -0.189 14.971 1.00 97.88 400 ASN A N 1
ATOM 3001 C CA . ASN A 1 400 ? 3.783 0.650 16.150 1.00 97.88 400 ASN A CA 1
ATOM 3002 C C . ASN A 1 400 ? 2.280 0.923 16.270 1.00 97.88 400 ASN A C 1
ATOM 3004 O O . ASN A 1 400 ? 1.661 0.384 17.173 1.00 97.88 400 ASN A O 1
ATOM 3008 N N . THR A 1 401 ? 1.664 1.596 15.304 1.00 98.56 401 THR A N 1
ATOM 3009 C CA . THR A 1 401 ? 0.196 1.638 15.173 1.00 98.56 401 THR A CA 1
ATOM 3010 C C . THR A 1 401 ? -0.230 0.700 14.044 1.00 98.56 401 THR A C 1
ATOM 3012 O O . THR A 1 401 ? 0.415 0.673 12.994 1.00 98.56 401 THR A O 1
ATOM 3015 N N . GLY A 1 402 ? -1.274 -0.108 14.244 1.00 98.62 402 GLY A N 1
ATOM 3016 C CA . GLY A 1 402 ? -1.768 -1.009 13.196 1.00 98.62 402 GLY A CA 1
ATOM 3017 C C . GLY A 1 402 ? -2.365 -0.217 12.031 1.00 98.62 402 GLY A C 1
ATOM 3018 O O . GLY A 1 402 ? -1.789 -0.160 10.944 1.00 98.62 402 GLY A O 1
ATOM 3019 N N . VAL A 1 403 ? -3.485 0.443 12.294 1.00 98.88 403 VAL A N 1
ATOM 3020 C CA . VAL A 1 403 ? -4.209 1.315 11.370 1.00 98.88 403 VAL A CA 1
ATOM 3021 C C . VAL A 1 403 ? -4.379 2.685 12.015 1.00 98.88 403 VAL A C 1
ATOM 3023 O O . VAL A 1 403 ? -4.835 2.769 13.152 1.00 98.88 403 VAL A O 1
ATOM 3026 N N . LEU A 1 404 ? -4.039 3.741 11.283 1.00 98.81 404 LEU A N 1
ATOM 3027 C CA . LEU A 1 404 ? -4.297 5.129 11.654 1.00 98.81 404 LEU A CA 1
ATOM 3028 C C . LEU A 1 404 ? -5.198 5.772 10.598 1.00 98.81 404 LEU A C 1
ATOM 3030 O O . LEU A 1 404 ? -4.905 5.683 9.405 1.00 98.81 404 LEU A O 1
ATOM 3034 N N . ILE A 1 405 ? -6.267 6.431 11.035 1.00 98.81 405 ILE A N 1
ATOM 3035 C CA . ILE A 1 405 ? -7.159 7.215 10.177 1.00 98.81 405 ILE A CA 1
ATOM 3036 C C . ILE A 1 405 ? -7.275 8.621 10.772 1.00 98.81 405 ILE A C 1
ATOM 3038 O O . ILE A 1 405 ? -7.664 8.769 11.932 1.00 98.81 405 ILE A O 1
ATOM 3042 N N . SER A 1 406 ? -6.907 9.648 10.005 1.00 97.94 406 SER A N 1
ATOM 3043 C CA . SER A 1 406 ? -6.911 11.052 10.450 1.00 97.94 406 SER A CA 1
ATOM 3044 C C . SER A 1 406 ? -7.359 12.008 9.349 1.00 97.94 406 SER A C 1
ATOM 3046 O O . SER A 1 406 ? -7.579 11.582 8.221 1.00 97.94 406 SER A O 1
ATOM 3048 N N . ASP A 1 407 ? -7.488 13.299 9.668 1.00 95.62 407 ASP A N 1
ATOM 3049 C CA . ASP A 1 407 ? -7.611 14.393 8.688 1.00 95.62 407 ASP A CA 1
ATOM 3050 C C . ASP A 1 407 ? -8.699 14.143 7.627 1.00 95.62 407 ASP A C 1
ATOM 3052 O O . ASP A 1 407 ? -8.421 14.042 6.435 1.00 95.62 407 ASP A O 1
ATOM 3056 N N . ASP A 1 408 ? -9.941 13.937 8.076 1.00 97.31 408 ASP A N 1
ATOM 3057 C CA . ASP A 1 408 ? -11.101 13.629 7.218 1.00 97.31 408 ASP A CA 1
ATOM 3058 C C . ASP A 1 408 ? -10.977 12.311 6.422 1.00 97.31 408 ASP A C 1
ATOM 3060 O O . ASP A 1 408 ? -11.792 12.008 5.547 1.00 97.31 408 ASP A O 1
ATOM 3064 N N . GLY A 1 409 ? -9.985 11.485 6.764 1.00 97.88 409 GLY A N 1
ATOM 3065 C CA . GLY A 1 409 ? -9.807 10.134 6.258 1.00 97.88 409 GLY A CA 1
ATOM 3066 C C . GLY A 1 409 ? -11.034 9.264 6.524 1.00 97.88 409 GLY A C 1
ATOM 3067 O O . GLY A 1 409 ? -11.644 9.278 7.600 1.00 97.88 409 GLY A O 1
ATOM 3068 N N . ARG A 1 410 ? -11.404 8.493 5.509 1.00 96.56 410 ARG A N 1
ATOM 3069 C CA . ARG A 1 410 ? -12.543 7.575 5.517 1.00 96.56 410 ARG A CA 1
ATOM 3070 C C . ARG A 1 410 ? -12.038 6.160 5.264 1.00 96.56 410 ARG A C 1
ATOM 3072 O O . ARG A 1 410 ? -10.963 5.781 5.718 1.00 96.56 410 ARG A O 1
ATOM 3079 N N . GLY A 1 411 ? -12.821 5.373 4.543 1.00 96.06 411 GLY A N 1
ATOM 3080 C CA . GLY A 1 411 ? -12.483 4.023 4.148 1.00 96.06 411 GLY A CA 1
ATOM 3081 C C . GLY A 1 411 ? -13.452 2.993 4.700 1.00 96.06 411 GLY A C 1
ATOM 3082 O O . GLY A 1 411 ? -14.141 3.201 5.701 1.00 96.06 411 GLY A O 1
ATOM 3083 N N . ASP A 1 412 ? -13.484 1.870 4.000 1.00 98.50 412 ASP A N 1
ATOM 3084 C CA . ASP A 1 412 ? -14.291 0.701 4.309 1.00 98.50 412 ASP A CA 1
ATOM 3085 C C . ASP A 1 412 ? -13.359 -0.467 4.645 1.00 98.50 412 ASP A C 1
ATOM 3087 O O . ASP A 1 412 ? -12.723 -1.055 3.765 1.00 98.50 412 ASP A O 1
ATOM 3091 N N . LEU A 1 413 ? -13.226 -0.755 5.939 1.00 98.81 413 LEU A N 1
ATOM 3092 C CA . LEU A 1 413 ? -12.321 -1.766 6.472 1.00 98.81 413 LEU A CA 1
ATOM 3093 C C . LEU A 1 413 ? -13.135 -3.002 6.842 1.00 98.81 413 LEU A C 1
ATOM 3095 O O . LEU A 1 413 ? -13.905 -2.981 7.806 1.00 98.81 413 LEU A O 1
ATOM 3099 N N . ARG A 1 414 ? -12.951 -4.091 6.089 1.00 98.62 414 ARG A N 1
ATOM 3100 C CA . ARG A 1 414 ? -13.699 -5.341 6.255 1.00 98.62 414 ARG A CA 1
ATOM 3101 C C . ARG A 1 414 ? -12.829 -6.576 6.383 1.00 98.62 414 ARG A C 1
ATOM 3103 O O . ARG A 1 414 ? -11.894 -6.765 5.611 1.00 98.62 414 ARG A O 1
ATOM 3110 N N . ASN A 1 415 ? -13.197 -7.475 7.294 1.00 98.62 415 ASN A N 1
ATOM 3111 C CA . ASN A 1 415 ? -12.557 -8.788 7.448 1.00 98.62 415 ASN A CA 1
ATOM 3112 C C . ASN A 1 415 ? -11.031 -8.731 7.655 1.00 98.62 415 ASN A C 1
ATOM 3114 O O . ASN A 1 415 ? -10.341 -9.686 7.308 1.00 98.62 415 ASN A O 1
ATOM 3118 N N . ASN A 1 416 ? -10.475 -7.621 8.150 1.00 98.88 416 ASN A N 1
ATOM 3119 C CA . ASN A 1 416 ? -9.035 -7.498 8.374 1.00 98.88 416 ASN A CA 1
ATOM 3120 C C . ASN A 1 416 ? -8.649 -8.081 9.738 1.00 98.88 416 ASN A C 1
ATOM 3122 O O . ASN A 1 416 ? -9.399 -7.975 10.708 1.00 98.88 416 ASN A O 1
ATOM 3126 N N . GLU A 1 417 ? -7.442 -8.635 9.822 1.00 98.88 417 GLU A N 1
ATOM 3127 C CA . GLU A 1 417 ? -6.825 -9.059 11.077 1.00 98.88 417 GLU A CA 1
ATOM 3128 C C . GLU A 1 417 ? -5.757 -8.039 11.488 1.00 98.88 417 GLU A C 1
ATOM 3130 O O . GLU A 1 417 ? -4.741 -7.878 10.807 1.00 98.88 417 GLU A O 1
ATOM 3135 N N . ILE A 1 418 ? -5.965 -7.365 12.619 1.00 98.81 418 ILE A N 1
ATOM 3136 C CA . ILE A 1 418 ? -5.068 -6.334 13.149 1.00 98.81 418 ILE A CA 1
ATOM 3137 C C . ILE A 1 418 ? -4.568 -6.788 14.520 1.00 98.81 418 ILE A C 1
ATOM 3139 O O . ILE A 1 418 ? -5.289 -6.725 15.519 1.00 98.81 418 ILE A O 1
ATOM 3143 N N . TYR A 1 419 ? -3.333 -7.285 14.577 1.00 98.75 419 TYR A N 1
ATOM 3144 C CA . TYR A 1 419 ? -2.879 -8.030 15.749 1.00 98.75 419 TYR A CA 1
ATOM 3145 C C . TYR A 1 419 ? -1.411 -7.843 16.102 1.00 98.75 419 TYR A C 1
ATOM 3147 O O . TYR A 1 419 ? -0.585 -7.483 15.267 1.00 98.75 419 TYR A O 1
ATOM 3155 N N . ALA A 1 420 ? -1.063 -8.123 17.360 1.00 98.19 420 ALA A N 1
ATOM 3156 C CA . ALA A 1 420 ? 0.318 -8.105 17.848 1.00 98.19 420 ALA A CA 1
ATOM 3157 C C . ALA A 1 420 ? 1.093 -6.807 17.522 1.00 98.19 420 ALA A C 1
ATOM 3159 O O . ALA A 1 420 ? 2.321 -6.828 17.362 1.00 98.19 420 ALA A O 1
ATOM 3160 N N . ASN A 1 421 ? 0.396 -5.673 17.401 1.00 98.62 421 ASN A N 1
ATOM 3161 C CA . ASN A 1 421 ? 1.022 -4.366 17.231 1.00 98.62 421 ASN A CA 1
ATOM 3162 C C . ASN A 1 421 ? 1.588 -3.874 18.569 1.00 98.62 421 ASN A C 1
ATOM 3164 O O . ASN A 1 421 ? 1.139 -4.259 19.649 1.00 98.62 421 ASN A O 1
ATOM 3168 N N . HIS A 1 422 ? 2.634 -3.051 18.504 1.00 98.12 422 HIS A N 1
ATOM 3169 C CA . HIS A 1 422 ? 3.319 -2.515 19.681 1.00 98.12 422 HIS A CA 1
ATOM 3170 C C . HIS A 1 422 ? 2.535 -1.393 20.370 1.00 98.12 422 HIS A C 1
ATOM 3172 O O . HIS A 1 422 ? 2.721 -1.155 21.563 1.00 98.12 422 HIS A O 1
ATOM 3178 N N . GLY A 1 423 ? 1.697 -0.701 19.612 1.00 96.62 423 GLY A N 1
ATOM 3179 C CA . GLY A 1 423 ? 0.827 0.384 20.024 1.00 96.62 423 GLY A CA 1
ATOM 3180 C C . GLY A 1 423 ? -0.642 0.011 19.863 1.00 96.62 423 GLY A C 1
ATOM 3181 O O . GLY A 1 423 ? -1.016 -1.144 20.075 1.00 96.62 423 GLY A O 1
ATOM 3182 N N . VAL A 1 424 ? -1.468 1.015 19.564 1.00 97.94 424 VAL A N 1
ATOM 3183 C CA . VAL A 1 424 ? -2.908 0.832 19.353 1.00 97.94 424 VAL A CA 1
ATOM 3184 C C . VAL A 1 424 ? -3.133 0.113 18.025 1.00 97.94 424 VAL A C 1
ATOM 3186 O O . VAL A 1 424 ? -2.415 0.349 17.048 1.00 97.94 424 VAL A O 1
ATOM 3189 N N . ALA A 1 425 ? -4.101 -0.800 17.993 1.00 98.38 425 ALA A N 1
ATOM 3190 C CA . ALA A 1 425 ? -4.398 -1.552 16.782 1.00 98.38 425 ALA A CA 1
ATOM 3191 C C . ALA A 1 425 ? -5.063 -0.664 15.727 1.00 98.38 425 ALA A C 1
ATOM 3193 O O . ALA A 1 425 ? -4.614 -0.632 14.586 1.00 98.38 425 ALA A O 1
ATOM 3194 N N . LEU A 1 426 ? -6.102 0.066 16.125 1.00 98.62 426 LEU A N 1
ATOM 3195 C CA . LEU A 1 426 ? -6.891 0.926 15.260 1.00 98.62 426 LEU A CA 1
ATOM 3196 C C . LEU A 1 426 ? -7.102 2.284 15.938 1.00 98.62 426 LEU A C 1
ATOM 3198 O O . LEU A 1 426 ? -7.707 2.365 17.003 1.00 98.62 426 LEU A O 1
ATOM 3202 N N . GLU A 1 427 ? -6.580 3.340 15.328 1.00 98.69 427 GLU A N 1
ATOM 3203 C CA . GLU A 1 427 ? -6.556 4.691 15.885 1.00 98.69 427 GLU A CA 1
ATOM 3204 C C . GLU A 1 427 ? -7.256 5.669 14.930 1.00 98.69 427 GLU A C 1
ATOM 3206 O O . GLU A 1 427 ? -6.865 5.802 13.770 1.00 98.69 427 GLU A O 1
ATOM 3211 N N . LEU A 1 428 ? -8.314 6.324 15.411 1.00 98.56 428 LEU A N 1
ATOM 3212 C CA . LEU A 1 428 ? -9.103 7.321 14.685 1.00 98.56 428 LEU A CA 1
ATOM 3213 C C . LEU A 1 428 ? -8.929 8.673 15.371 1.00 98.56 428 LEU A C 1
ATOM 3215 O O . LEU A 1 428 ? -9.224 8.804 16.562 1.00 98.56 428 LEU A O 1
ATOM 3219 N N . ILE A 1 429 ? -8.470 9.679 14.629 1.00 97.00 429 ILE A N 1
ATOM 3220 C CA . ILE A 1 429 ? -8.139 10.996 15.185 1.00 97.00 429 ILE A CA 1
ATOM 3221 C C . ILE A 1 429 ? -8.778 12.112 14.362 1.00 97.00 429 ILE A C 1
ATOM 3223 O O . ILE A 1 429 ? -8.766 12.077 13.131 1.00 97.00 429 ILE A O 1
ATOM 3227 N N . GLY A 1 430 ? -9.272 13.145 15.049 1.00 92.94 430 GLY A N 1
ATOM 3228 C CA . GLY A 1 430 ? -9.868 14.314 14.402 1.00 92.94 430 GLY A CA 1
ATOM 3229 C C . GLY A 1 430 ? -11.085 13.904 13.578 1.00 92.94 430 GLY A C 1
ATOM 3230 O O . GLY A 1 430 ? -11.722 12.915 13.888 1.00 92.94 430 GLY A O 1
ATOM 3231 N N . ASN A 1 431 ? -11.395 14.586 12.480 1.00 94.81 431 ASN A N 1
ATOM 3232 C CA . ASN A 1 431 ? -12.630 14.343 11.718 1.00 94.81 431 ASN A CA 1
ATOM 3233 C C . ASN A 1 431 ? -12.675 13.030 10.898 1.00 94.81 431 ASN A C 1
ATOM 3235 O O . ASN A 1 431 ? -13.458 12.923 9.953 1.00 94.81 431 ASN A O 1
ATOM 3239 N N . ALA A 1 432 ? -11.860 12.025 11.230 1.00 98.25 432 ALA A N 1
ATOM 3240 C CA . ALA A 1 432 ? -11.930 10.708 10.604 1.00 98.25 432 ALA A CA 1
ATOM 3241 C C . ALA A 1 432 ? -13.353 10.122 10.691 1.00 98.25 432 ALA A C 1
ATOM 3243 O O . ALA A 1 432 ? -14.038 10.286 11.703 1.00 98.25 432 ALA A O 1
ATOM 3244 N N . ASN A 1 433 ? -13.804 9.445 9.631 1.00 98.06 433 ASN A N 1
ATOM 3245 C CA . ASN A 1 433 ? -15.142 8.844 9.569 1.00 98.06 433 ASN A CA 1
ATOM 3246 C C . ASN A 1 433 ? -15.173 7.550 8.724 1.00 98.06 433 ASN A C 1
ATOM 3248 O O . ASN A 1 433 ? -15.733 7.542 7.621 1.00 98.06 433 ASN A O 1
ATOM 3252 N N . PRO A 1 434 ? -14.537 6.462 9.193 1.00 98.50 434 PRO A N 1
ATOM 3253 C CA . PRO A 1 434 ? -14.519 5.180 8.498 1.00 98.50 434 PRO A CA 1
ATOM 3254 C C . PRO A 1 434 ? -15.757 4.313 8.787 1.00 98.50 434 PRO A C 1
ATOM 3256 O O . PRO A 1 434 ? -16.480 4.498 9.770 1.00 98.50 434 PRO A O 1
ATOM 3259 N N . THR A 1 435 ? -15.954 3.302 7.941 1.00 98.75 435 THR A N 1
ATOM 3260 C CA . THR A 1 435 ? -16.831 2.150 8.200 1.00 98.75 435 THR A CA 1
ATOM 3261 C C . THR A 1 435 ? -15.968 0.925 8.464 1.00 98.75 435 THR A C 1
ATOM 3263 O O . THR A 1 435 ? -15.109 0.579 7.656 1.00 98.75 435 THR A O 1
ATOM 3266 N N . ILE A 1 436 ? -16.168 0.274 9.607 1.00 98.81 436 ILE A N 1
ATOM 3267 C CA . ILE A 1 436 ? -15.289 -0.789 10.097 1.00 98.81 436 ILE A CA 1
ATOM 3268 C C . ILE A 1 436 ? -16.157 -1.974 10.489 1.00 98.81 436 ILE A C 1
ATOM 3270 O O . ILE A 1 436 ? -16.919 -1.901 11.452 1.00 98.81 436 ILE A O 1
ATOM 3274 N N . SER A 1 437 ? -16.076 -3.076 9.744 1.00 98.81 437 SER A N 1
ATOM 3275 C CA . SER A 1 437 ? -16.908 -4.242 10.038 1.00 98.81 437 SER A CA 1
ATOM 3276 C C . SER A 1 437 ? -16.230 -5.594 9.881 1.00 98.81 437 SER A C 1
ATOM 3278 O O . SER A 1 437 ? -15.410 -5.797 8.989 1.00 98.81 437 SER A O 1
ATOM 3280 N N . ARG A 1 438 ? -16.600 -6.551 10.741 1.00 98.62 438 ARG A N 1
ATOM 3281 C CA . ARG A 1 438 ? -16.070 -7.928 10.718 1.00 98.62 438 ARG A CA 1
ATOM 3282 C C . ARG A 1 438 ? -14.550 -8.011 10.845 1.00 98.62 438 ARG A C 1
ATOM 3284 O O . ARG A 1 438 ? -13.940 -8.951 10.350 1.00 98.62 438 ARG A O 1
ATOM 3291 N N . ASN A 1 439 ? -13.912 -7.011 11.445 1.00 98.81 439 ASN A N 1
ATOM 3292 C CA . ASN A 1 439 ? -12.474 -7.039 11.680 1.00 98.81 439 ASN A CA 1
ATOM 3293 C C . ASN A 1 439 ? -12.173 -7.737 13.004 1.00 98.81 439 ASN A C 1
ATOM 3295 O O . ASN A 1 439 ? -12.942 -7.632 13.958 1.00 98.81 439 ASN A O 1
ATOM 3299 N N . ILE A 1 440 ? -11.015 -8.390 13.057 1.00 98.81 440 ILE A N 1
ATOM 3300 C CA . ILE A 1 440 ? -10.487 -9.029 14.259 1.00 98.81 440 ILE A CA 1
ATOM 3301 C C . ILE A 1 440 ? -9.306 -8.196 14.755 1.00 98.81 440 ILE A C 1
ATOM 3303 O O . ILE A 1 440 ? -8.261 -8.120 14.106 1.00 98.81 440 ILE A O 1
ATOM 3307 N N . VAL A 1 441 ? -9.467 -7.582 15.922 1.00 98.75 441 VAL A N 1
ATOM 3308 C CA . VAL A 1 441 ? -8.486 -6.729 16.594 1.00 98.75 441 VAL A CA 1
ATOM 3309 C C . VAL A 1 441 ? -8.002 -7.430 17.857 1.00 98.75 441 VAL A C 1
ATOM 3311 O O . VAL A 1 441 ?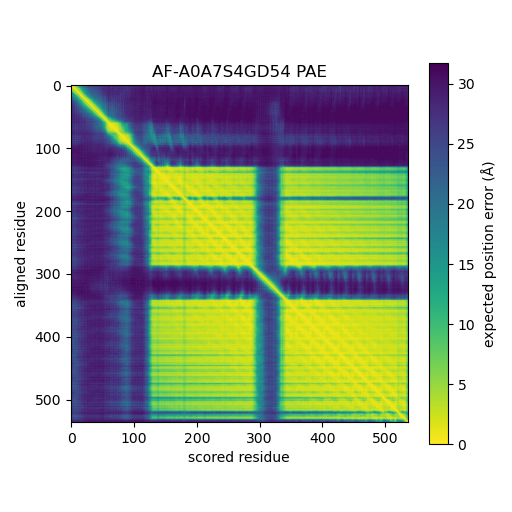 -8.672 -7.384 18.889 1.00 98.75 441 VAL A O 1
ATOM 3314 N N . LYS A 1 442 ? -6.835 -8.082 17.800 1.00 98.06 442 LYS A N 1
ATOM 3315 C CA . LYS A 1 442 ? -6.410 -8.978 18.888 1.00 98.06 442 LYS A CA 1
ATOM 3316 C C . LYS A 1 442 ? -4.960 -8.867 19.332 1.00 98.06 442 LYS A C 1
ATOM 3318 O O . LYS A 1 442 ? -4.065 -8.606 18.533 1.00 98.06 442 LYS A O 1
ATOM 3323 N N . GLU A 1 443 ? -4.720 -9.139 20.611 1.00 96.94 443 GLU A N 1
ATOM 3324 C CA . GLU A 1 443 ? -3.375 -9.327 21.181 1.00 96.94 443 GLU A CA 1
ATOM 3325 C C . GLU A 1 443 ? -2.415 -8.139 20.953 1.00 96.94 443 GLU A C 1
ATOM 3327 O O . GLU A 1 443 ? -1.200 -8.310 20.807 1.00 96.94 443 GLU A O 1
ATOM 3332 N N . ASN A 1 444 ? -2.931 -6.908 20.892 1.00 98.25 444 ASN A N 1
ATOM 3333 C CA . ASN A 1 444 ? -2.093 -5.717 20.742 1.00 98.25 444 ASN A CA 1
ATOM 3334 C C . ASN A 1 444 ? -1.502 -5.296 22.096 1.00 98.25 444 ASN A C 1
ATOM 3336 O O . ASN A 1 444 ? -2.111 -5.468 23.152 1.00 98.25 444 ASN A O 1
ATOM 3340 N N . LYS A 1 445 ? -0.284 -4.735 22.078 1.00 97.44 445 LYS A N 1
ATOM 3341 C CA . LYS A 1 445 ? 0.456 -4.368 23.300 1.00 97.44 445 LYS A CA 1
ATOM 3342 C C . LYS A 1 445 ? -0.065 -3.096 23.979 1.00 97.44 445 LYS A C 1
ATOM 3344 O O . LYS A 1 445 ? 0.351 -2.815 25.103 1.00 97.44 445 LYS A O 1
ATOM 3349 N N . LYS A 1 446 ? -0.952 -2.340 23.324 1.00 96.19 446 LYS A N 1
ATOM 3350 C CA . LYS A 1 446 ? -1.736 -1.250 23.929 1.00 96.19 446 LYS A CA 1
ATOM 3351 C C . LYS A 1 446 ? -3.239 -1.523 23.772 1.00 96.19 446 LYS A C 1
ATOM 3353 O O . LYS A 1 446 ? -3.651 -2.666 23.952 1.00 96.19 446 LYS A O 1
ATOM 3358 N N . GLY A 1 447 ? -4.045 -0.490 23.522 1.00 93.56 447 GLY A N 1
ATOM 3359 C CA . GLY A 1 447 ? -5.490 -0.624 23.342 1.00 93.56 447 GLY A CA 1
ATOM 3360 C C . GLY A 1 447 ? -5.861 -1.229 21.989 1.00 93.56 447 GLY A C 1
ATOM 3361 O O . GLY A 1 447 ? -5.052 -1.218 21.054 1.00 93.56 447 GLY A O 1
ATOM 3362 N N . GLY A 1 448 ? -7.078 -1.761 21.892 1.00 97.75 448 GLY A N 1
ATOM 3363 C CA . GLY A 1 448 ? -7.622 -2.275 20.636 1.00 97.75 448 GLY A CA 1
ATOM 3364 C C . GLY A 1 448 ? -7.990 -1.135 19.689 1.00 97.75 448 GLY A C 1
ATOM 3365 O O . GLY A 1 448 ? -7.335 -0.931 18.666 1.00 97.75 448 GLY A O 1
ATOM 3366 N N . VAL A 1 449 ? -9.010 -0.370 20.066 1.00 98.62 449 VAL A N 1
ATOM 3367 C CA . VAL A 1 449 ? -9.574 0.737 19.290 1.00 98.62 449 VAL A CA 1
ATOM 3368 C C . VAL A 1 449 ? -9.485 2.032 20.095 1.00 98.62 449 VAL A C 1
ATOM 3370 O O . VAL A 1 449 ? -9.984 2.092 21.213 1.00 98.62 449 VAL A O 1
ATOM 3373 N N . LEU A 1 450 ? -8.881 3.073 19.523 1.00 98.31 450 LEU A N 1
ATOM 3374 C CA . LEU A 1 450 ? -8.846 4.423 20.089 1.00 98.31 450 LEU A CA 1
ATOM 3375 C C . LEU A 1 450 ? -9.538 5.397 19.138 1.00 98.31 450 LEU A C 1
ATOM 3377 O O . LEU A 1 450 ? -9.172 5.480 17.969 1.00 98.31 450 LEU A O 1
ATOM 3381 N N . ILE A 1 451 ? -10.500 6.156 19.651 1.00 98.19 451 ILE A N 1
ATOM 3382 C CA . ILE A 1 451 ? -11.268 7.146 18.894 1.00 98.19 451 ILE A CA 1
ATOM 3383 C C . ILE A 1 451 ? -11.161 8.474 19.635 1.00 98.19 451 ILE A C 1
ATOM 3385 O O . ILE A 1 451 ? -11.565 8.559 20.791 1.00 98.19 451 ILE A O 1
ATOM 3389 N N . ASN A 1 452 ? -10.601 9.504 19.000 1.00 96.50 452 ASN A N 1
ATOM 3390 C CA . ASN A 1 452 ? -10.387 10.804 19.633 1.00 96.50 452 ASN A CA 1
ATOM 3391 C C . ASN A 1 452 ? -10.805 11.965 18.725 1.00 96.50 452 ASN A C 1
ATOM 3393 O O . ASN A 1 452 ? -10.132 12.277 17.739 1.00 96.50 452 ASN A O 1
ATOM 3397 N N . GLY A 1 453 ? -11.910 12.617 19.093 1.00 95.19 453 GLY A N 1
ATOM 3398 C CA . GLY A 1 453 ? -12.518 13.693 18.314 1.00 95.19 453 GLY A CA 1
ATOM 3399 C C . GLY A 1 453 ? -13.011 13.244 16.938 1.00 95.19 453 GLY A C 1
ATOM 3400 O O . GLY A 1 453 ? -13.068 14.077 16.040 1.00 95.19 453 GLY A O 1
ATOM 3401 N N . ALA A 1 454 ? -13.331 11.952 16.784 1.00 97.38 454 ALA A N 1
ATOM 3402 C CA . ALA A 1 454 ? -13.609 11.309 15.504 1.00 97.38 454 ALA A CA 1
ATOM 3403 C C . ALA A 1 454 ? -15.000 10.693 15.414 1.00 97.38 454 ALA A C 1
ATOM 3405 O O . ALA A 1 454 ? -15.754 10.615 16.386 1.00 97.38 454 ALA A O 1
ATOM 3406 N N . ARG A 1 455 ? -15.352 10.275 14.203 1.00 96.38 455 ARG A N 1
ATOM 3407 C CA . ARG A 1 455 ? -16.597 9.584 13.888 1.00 96.38 455 ARG A CA 1
ATOM 3408 C C . ARG A 1 455 ? -16.302 8.183 13.385 1.00 96.38 455 ARG A C 1
ATOM 3410 O O . ARG A 1 455 ? -15.162 7.843 13.085 1.00 96.38 455 ARG A O 1
ATOM 3417 N N . GLY A 1 456 ? -17.337 7.367 13.273 1.00 96.12 456 GLY A N 1
ATOM 3418 C CA . GLY A 1 456 ? -17.226 6.086 12.593 1.00 96.12 456 GLY A CA 1
ATOM 3419 C C . GLY A 1 456 ? -18.344 5.129 12.952 1.00 96.12 456 GLY A C 1
ATOM 3420 O O . GLY A 1 456 ? -19.037 5.292 13.959 1.00 96.12 456 GLY A O 1
ATOM 3421 N N . THR A 1 457 ? -18.494 4.115 12.108 1.00 98.25 457 THR A N 1
ATOM 3422 C CA . THR A 1 457 ? -19.421 3.006 12.336 1.00 98.25 457 THR A CA 1
ATOM 3423 C C . THR A 1 457 ? -18.639 1.712 12.503 1.00 98.25 457 THR A C 1
ATOM 3425 O O . THR A 1 457 ? -17.747 1.398 11.712 1.00 98.25 457 THR A O 1
ATOM 3428 N N . PHE A 1 458 ? -18.975 0.968 13.550 1.00 98.69 458 PHE A N 1
ATOM 3429 C CA . PHE A 1 458 ? -18.323 -0.273 13.936 1.00 98.69 458 PHE A CA 1
ATOM 3430 C C . PHE A 1 458 ? -19.378 -1.366 13.999 1.00 98.69 458 PHE A C 1
ATOM 3432 O O . PHE A 1 458 ? -20.276 -1.297 14.836 1.00 98.69 458 PHE A O 1
ATOM 3439 N N . ALA A 1 459 ? -19.292 -2.363 13.122 1.00 98.69 459 ALA A N 1
ATOM 3440 C CA . ALA A 1 459 ? -20.279 -3.434 13.069 1.00 98.69 459 ALA A CA 1
ATOM 3441 C C . ALA A 1 459 ? -19.650 -4.830 13.075 1.00 98.69 459 ALA A C 1
ATOM 3443 O O . ALA A 1 459 ? -18.818 -5.130 12.220 1.00 98.69 459 ALA A O 1
ATOM 3444 N N . ASN A 1 460 ? -20.114 -5.728 13.945 1.00 98.62 460 ASN A N 1
ATOM 3445 C CA . ASN A 1 460 ? -19.690 -7.135 13.940 1.00 98.62 460 ASN A CA 1
ATOM 3446 C C . ASN A 1 460 ? -18.166 -7.323 14.087 1.00 98.62 460 ASN A C 1
ATOM 3448 O O . ASN A 1 460 ? -17.605 -8.239 13.493 1.00 98.62 460 ASN A O 1
ATOM 3452 N N . ASN A 1 461 ? -17.461 -6.427 14.784 1.00 98.81 461 ASN A N 1
ATOM 3453 C CA . ASN A 1 461 ? -16.020 -6.569 15.006 1.00 98.81 461 ASN A CA 1
ATOM 3454 C C . ASN A 1 461 ? -15.734 -7.353 16.289 1.00 98.81 461 ASN A C 1
ATOM 3456 O O . ASN A 1 461 ? -16.491 -7.276 17.256 1.00 98.81 461 ASN A O 1
ATOM 3460 N N . GLU A 1 462 ? -14.593 -8.035 16.311 1.00 98.75 462 GLU A N 1
ATOM 3461 C CA . GLU A 1 462 ? -14.074 -8.749 17.475 1.00 98.75 462 GLU A CA 1
ATOM 3462 C C . GLU A 1 462 ? -12.831 -8.027 18.006 1.00 98.75 462 GLU A C 1
ATOM 3464 O O . GLU A 1 462 ? -11.824 -7.912 17.308 1.00 98.75 462 GLU A O 1
ATOM 3469 N N . VAL A 1 463 ? -12.884 -7.539 19.243 1.00 98.69 463 VAL A N 1
ATOM 3470 C CA . VAL A 1 463 ? -11.792 -6.839 19.928 1.00 98.69 463 VAL A CA 1
ATOM 3471 C C . VAL A 1 463 ? -11.374 -7.665 21.142 1.00 98.69 463 VAL A C 1
ATOM 3473 O O . VAL A 1 463 ? -12.036 -7.639 22.175 1.00 98.69 463 VAL A O 1
ATOM 3476 N N . LEU A 1 464 ? -10.278 -8.416 21.011 1.00 97.38 464 LEU A N 1
ATOM 3477 C CA . LEU A 1 464 ? -9.970 -9.546 21.894 1.00 97.38 464 LEU A CA 1
ATOM 3478 C C . LEU A 1 464 ? -8.570 -9.452 22.511 1.00 97.38 464 LEU A C 1
ATOM 3480 O O . LEU A 1 464 ? -7.580 -9.245 21.809 1.00 97.38 464 LEU A O 1
ATOM 3484 N N . GLY A 1 465 ? -8.437 -9.674 23.818 1.00 94.12 465 GLY A N 1
ATOM 3485 C CA . GLY A 1 465 ? -7.122 -9.955 24.418 1.00 94.12 465 GLY A CA 1
ATOM 3486 C C . GLY A 1 465 ? -6.083 -8.831 24.301 1.00 94.12 465 GLY A C 1
ATOM 3487 O O . GLY A 1 465 ? -4.879 -9.095 24.336 1.00 94.12 465 GLY A O 1
ATOM 3488 N N . ASN A 1 466 ? -6.513 -7.579 24.121 1.00 96.75 466 ASN A N 1
ATOM 3489 C CA . ASN A 1 466 ? -5.609 -6.428 24.060 1.00 96.75 466 ASN A CA 1
ATOM 3490 C C . ASN A 1 466 ? -5.063 -6.094 25.465 1.00 96.75 466 ASN A C 1
ATOM 3492 O O . ASN A 1 466 ? -5.718 -6.331 26.483 1.00 96.75 466 ASN A O 1
ATOM 3496 N N . MET A 1 467 ? -3.826 -5.591 25.535 1.00 96.38 467 MET A N 1
ATOM 3497 C CA . MET A 1 467 ? -3.108 -5.397 26.807 1.00 96.38 467 MET A CA 1
ATOM 3498 C C . MET A 1 467 ? -3.580 -4.181 27.612 1.00 96.38 467 MET A C 1
ATOM 3500 O O . MET A 1 467 ? -3.357 -4.132 28.822 1.00 96.38 467 MET A O 1
ATOM 3504 N N . LEU A 1 468 ? -4.184 -3.191 26.955 1.00 96.12 468 LEU A N 1
ATOM 3505 C CA . LEU A 1 468 ? -4.892 -2.089 27.611 1.00 96.12 468 LEU A CA 1
ATOM 3506 C C . LEU A 1 468 ? -6.389 -2.203 27.299 1.00 96.12 468 LEU A C 1
ATOM 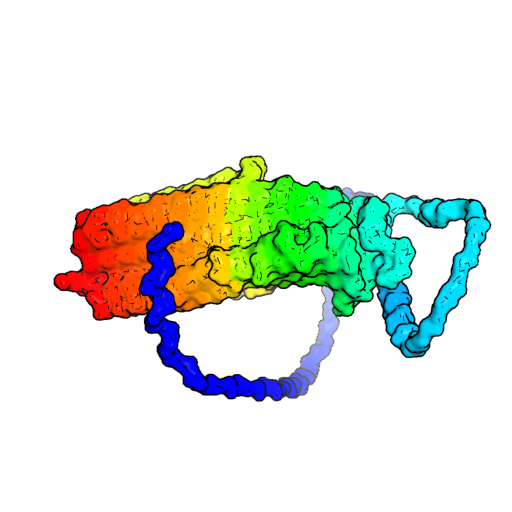3508 O O . LEU A 1 468 ? -6.898 -3.317 27.175 1.00 96.12 468 LEU A O 1
ATOM 3512 N N . ASP A 1 469 ? -7.089 -1.077 27.228 1.00 97.25 469 ASP A N 1
ATOM 3513 C CA . ASP A 1 469 ? -8.534 -1.054 27.041 1.00 97.25 469 ASP A CA 1
ATOM 3514 C C . ASP A 1 469 ? -8.926 -1.588 25.656 1.00 97.25 469 ASP A C 1
ATOM 3516 O O . ASP A 1 469 ? -8.192 -1.427 24.671 1.00 97.25 469 ASP A O 1
ATOM 3520 N N . GLY A 1 470 ? -10.069 -2.268 25.585 1.00 97.62 470 GLY A N 1
ATOM 3521 C CA . GLY A 1 470 ? -10.589 -2.817 24.338 1.00 97.62 470 GLY A CA 1
ATOM 3522 C C . GLY A 1 470 ? -10.926 -1.694 23.364 1.00 97.62 470 GLY A C 1
ATOM 3523 O O . GLY A 1 470 ? -10.320 -1.589 22.295 1.00 97.62 470 GLY A O 1
ATOM 3524 N N . VAL A 1 471 ? -11.849 -0.826 23.774 1.00 97.94 471 VAL A N 1
ATOM 3525 C CA . VAL A 1 471 ? -12.291 0.355 23.031 1.00 97.94 471 VAL A CA 1
ATOM 3526 C C . VAL A 1 471 ? -12.223 1.584 23.937 1.00 97.94 471 VAL A C 1
ATOM 3528 O O . VAL A 1 471 ? -12.742 1.572 25.050 1.00 97.94 471 VAL A O 1
ATOM 3531 N N . THR A 1 472 ? -11.623 2.664 23.444 1.00 97.31 472 THR A N 1
ATOM 3532 C CA . THR A 1 472 ? -11.543 3.954 24.137 1.00 97.31 472 THR A CA 1
ATOM 3533 C C . THR A 1 472 ? -12.111 5.056 23.247 1.00 97.31 472 THR A C 1
ATOM 3535 O O . THR A 1 472 ? -11.616 5.275 22.139 1.00 97.31 472 THR A O 1
ATOM 3538 N N . VAL A 1 473 ? -13.128 5.769 23.736 1.00 96.62 473 VAL A N 1
ATOM 3539 C CA . VAL A 1 473 ? -13.805 6.870 23.037 1.00 96.62 473 VAL A CA 1
ATOM 3540 C C . VAL A 1 473 ? -13.589 8.174 23.805 1.00 96.62 473 VAL A C 1
ATOM 3542 O O . VAL A 1 473 ? -14.034 8.317 24.943 1.00 96.62 473 VAL A O 1
ATOM 3545 N N . LEU A 1 474 ? -12.890 9.118 23.177 1.00 94.19 474 LEU A N 1
ATOM 3546 C CA . LEU A 1 474 ? -12.392 10.357 23.779 1.00 94.19 474 LEU A CA 1
ATOM 3547 C C . LEU A 1 474 ? -12.860 11.601 23.023 1.00 94.19 474 LEU A C 1
ATOM 3549 O O . LEU A 1 474 ? -13.145 11.551 21.822 1.00 94.19 474 LEU A O 1
ATOM 3553 N N . GLY A 1 475 ? -12.829 12.748 23.704 1.00 89.81 475 GLY A N 1
ATOM 3554 C CA . GLY A 1 475 ? -13.135 14.052 23.113 1.00 89.81 475 GLY A CA 1
ATOM 3555 C C . GLY A 1 475 ? -14.555 14.127 22.544 1.00 89.81 475 GLY A C 1
ATOM 3556 O O . GLY A 1 475 ? -15.417 13.331 22.895 1.00 89.81 475 GLY A O 1
ATOM 3557 N N . SER A 1 476 ? -14.802 15.059 21.621 1.00 91.19 476 SER A N 1
ATOM 3558 C CA . SER A 1 476 ? -16.110 15.242 20.961 1.00 91.19 476 SER A CA 1
ATOM 3559 C C . SER A 1 476 ? -16.400 14.195 19.869 1.00 91.19 476 SER A C 1
ATOM 3561 O O . SER A 1 476 ? -16.834 14.531 18.764 1.00 91.19 476 SER A O 1
ATOM 3563 N N . SER A 1 477 ? -16.102 12.924 20.146 1.00 95.00 477 SER A N 1
ATOM 3564 C CA . SER A 1 477 ? -16.321 11.813 19.212 1.00 95.00 477 SER A CA 1
ATOM 3565 C C . SER A 1 477 ? -17.806 11.481 19.061 1.00 95.00 477 SER A C 1
ATOM 3567 O O . SER A 1 477 ? -18.558 11.629 20.015 1.00 95.00 477 SER A O 1
ATOM 3569 N N . HIS A 1 478 ? -18.219 11.023 17.875 1.00 93.88 478 HIS A N 1
ATOM 3570 C CA . HIS A 1 478 ? -19.596 10.595 17.584 1.00 93.88 478 HIS A CA 1
ATOM 3571 C C . HIS A 1 478 ? -19.587 9.237 16.882 1.00 93.88 478 HIS A C 1
ATOM 3573 O O . HIS A 1 478 ? -19.257 9.152 15.696 1.00 93.88 478 HIS A O 1
ATOM 3579 N N . VAL A 1 479 ? -19.935 8.173 17.602 1.00 95.31 479 VAL A N 1
ATOM 3580 C CA . VAL A 1 479 ? -19.732 6.792 17.130 1.00 95.31 479 VAL A CA 1
ATOM 3581 C C . VAL A 1 479 ? -21.014 5.967 17.124 1.00 95.31 479 VAL A C 1
ATOM 3583 O O . VAL A 1 479 ? -21.933 6.211 17.902 1.00 95.31 479 VAL A O 1
ATOM 3586 N N . ALA A 1 480 ? -21.061 4.950 16.266 1.00 96.56 480 ALA A N 1
ATOM 3587 C CA . ALA A 1 480 ? -22.089 3.916 16.314 1.00 96.56 480 ALA A CA 1
ATOM 3588 C C . ALA A 1 480 ? -21.436 2.533 16.374 1.00 96.56 480 ALA A C 1
ATOM 3590 O O . ALA A 1 480 ? -20.621 2.197 15.511 1.00 96.56 480 ALA A O 1
ATOM 3591 N N . PHE A 1 481 ? -21.801 1.746 17.383 1.00 97.88 481 PHE A N 1
ATOM 3592 C CA . PHE A 1 481 ? -21.325 0.381 17.589 1.00 97.88 481 PHE A CA 1
ATOM 3593 C C . PHE A 1 481 ? -22.508 -0.587 17.557 1.00 97.88 481 PHE A C 1
ATOM 3595 O O . PHE A 1 481 ? -23.415 -0.498 18.385 1.00 97.88 481 PHE A O 1
ATOM 3602 N N . THR A 1 482 ? -22.484 -1.528 16.616 1.00 98.31 482 THR A N 1
ATOM 3603 C CA . THR A 1 482 ? -23.533 -2.533 16.423 1.00 98.31 482 THR A CA 1
ATOM 3604 C C . THR A 1 482 ? -22.954 -3.947 16.403 1.00 98.31 482 THR A C 1
ATOM 3606 O O . THR A 1 482 ? -22.056 -4.236 15.614 1.00 98.31 482 THR A O 1
ATOM 3609 N N . ASP A 1 483 ? -23.460 -4.842 17.247 1.00 98.38 483 ASP A N 1
ATOM 3610 C CA . ASP A 1 483 ? -23.082 -6.265 17.274 1.00 98.38 483 ASP A CA 1
ATOM 3611 C C . ASP A 1 483 ? -21.570 -6.527 17.438 1.00 98.38 483 ASP A C 1
ATOM 3613 O O . ASP A 1 483 ? -21.029 -7.488 16.894 1.00 98.38 483 ASP A O 1
ATOM 3617 N N . ASN A 1 484 ? -20.834 -5.656 18.136 1.00 98.50 484 ASN A N 1
ATOM 3618 C CA . ASN A 1 484 ? -19.402 -5.865 18.370 1.00 98.50 484 ASN A CA 1
ATOM 3619 C C . ASN A 1 484 ? -19.163 -6.702 19.629 1.00 98.50 484 ASN A C 1
ATOM 3621 O O . ASN A 1 484 ? -19.902 -6.608 20.608 1.00 98.50 484 ASN A O 1
ATOM 3625 N N . GLN A 1 485 ? -18.076 -7.468 19.617 1.00 98.44 485 GLN A N 1
ATOM 3626 C CA . GLN A 1 485 ? -17.605 -8.253 20.750 1.00 98.44 485 GLN A CA 1
ATOM 3627 C C . GLN A 1 485 ? -16.309 -7.650 21.286 1.00 98.44 485 GLN A C 1
ATOM 3629 O O . GLN A 1 485 ? -15.336 -7.514 20.545 1.00 98.44 485 GLN A O 1
ATOM 3634 N N . VAL A 1 486 ? -16.289 -7.286 22.566 1.00 98.12 486 VAL A N 1
ATOM 3635 C CA . VAL A 1 486 ? -15.123 -6.716 23.250 1.00 98.12 486 VAL A CA 1
ATOM 3636 C C . VAL A 1 486 ? -14.843 -7.527 24.510 1.00 98.12 486 VAL A C 1
ATOM 3638 O O . VAL A 1 486 ? -15.474 -7.321 25.551 1.00 98.12 486 VAL A O 1
ATOM 3641 N N . THR A 1 487 ? -13.920 -8.484 24.410 1.00 96.81 487 THR A N 1
ATOM 3642 C CA . THR A 1 487 ? -13.720 -9.484 25.465 1.00 96.81 487 THR A CA 1
ATOM 3643 C C . THR A 1 487 ? -12.259 -9.778 25.775 1.00 96.81 487 THR A C 1
ATOM 3645 O O . THR A 1 487 ? -11.339 -9.509 24.997 1.00 96.81 487 THR A O 1
ATOM 3648 N N . ASP A 1 488 ? -12.051 -10.358 26.958 1.00 94.38 488 ASP A N 1
ATOM 3649 C CA . ASP A 1 488 ? -10.786 -10.947 27.412 1.00 94.38 488 ASP A CA 1
ATOM 3650 C C . ASP A 1 488 ? -9.591 -9.974 27.435 1.00 94.38 488 ASP A C 1
ATOM 3652 O O . ASP A 1 488 ? -8.426 -10.387 27.487 1.00 94.38 488 ASP A O 1
ATOM 3656 N N . GLY A 1 489 ? -9.862 -8.665 27.420 1.00 92.94 489 GLY A N 1
ATOM 3657 C CA . GLY A 1 489 ? -8.863 -7.611 27.528 1.00 92.94 489 GLY A CA 1
ATOM 3658 C C . GLY A 1 489 ? -8.232 -7.539 28.920 1.00 92.94 489 GLY A C 1
ATOM 3659 O O . GLY A 1 489 ? -8.833 -7.898 29.936 1.00 92.94 489 GLY A O 1
ATOM 3660 N N . LYS A 1 490 ? -6.988 -7.051 28.993 1.00 95.25 490 LYS A N 1
ATOM 3661 C CA . LYS A 1 490 ? -6.307 -6.779 30.275 1.00 95.25 490 LYS A CA 1
ATOM 3662 C C . LYS A 1 490 ? -6.638 -5.397 30.850 1.00 95.25 490 LYS A C 1
ATOM 3664 O O . LYS A 1 490 ? -6.333 -5.145 32.018 1.00 95.25 490 LYS A O 1
ATOM 3669 N N . GLY A 1 491 ? -7.215 -4.509 30.042 1.00 94.94 491 GLY A N 1
ATOM 3670 C CA . GLY A 1 491 ? -7.780 -3.230 30.465 1.00 94.94 491 GLY A CA 1
ATOM 3671 C C . GLY A 1 491 ? -9.280 -3.306 30.737 1.00 94.94 491 GLY A C 1
ATOM 3672 O O . GLY A 1 491 ? -9.802 -4.359 31.113 1.00 94.94 491 GLY A O 1
ATOM 3673 N N . VAL A 1 492 ? -9.942 -2.164 30.577 1.00 96.25 492 VAL A N 1
ATOM 3674 C CA . VAL A 1 492 ? -11.402 -2.049 30.578 1.00 96.25 492 VAL A CA 1
ATOM 3675 C C . VAL A 1 492 ? -11.933 -2.436 29.196 1.00 96.25 492 VAL A C 1
ATOM 3677 O O . VAL A 1 492 ? -11.269 -2.179 28.192 1.00 96.25 492 VAL A O 1
ATOM 3680 N N . GLY A 1 493 ? -13.114 -3.048 29.120 1.00 96.38 493 GLY A N 1
ATOM 3681 C CA . GLY A 1 493 ? -13.744 -3.378 27.837 1.00 96.38 493 GLY A CA 1
ATOM 3682 C C . GLY A 1 493 ? -13.999 -2.130 26.991 1.00 96.38 493 GLY A C 1
ATOM 3683 O O . GLY A 1 493 ? -13.400 -1.955 25.929 1.00 96.38 493 GLY A O 1
ATOM 3684 N N . LEU A 1 494 ? -14.839 -1.233 27.502 1.00 96.00 494 LEU A N 1
ATOM 3685 C CA . LEU A 1 494 ? -15.184 0.038 26.877 1.00 96.00 494 LEU A CA 1
ATOM 3686 C C . LEU A 1 494 ? -14.990 1.202 27.855 1.00 96.00 494 LEU A C 1
ATOM 3688 O O . LEU A 1 494 ? -15.591 1.232 28.929 1.00 96.00 494 LEU A O 1
ATOM 3692 N N . VAL A 1 495 ? -14.184 2.180 27.446 1.00 95.19 495 VAL A N 1
ATOM 3693 C CA . VAL A 1 495 ? -13.984 3.450 28.151 1.00 95.19 495 VAL A CA 1
ATOM 3694 C C . VAL A 1 495 ? -14.556 4.582 27.311 1.00 95.19 495 VAL A C 1
ATOM 3696 O O . VAL A 1 495 ? -14.187 4.743 26.147 1.00 95.19 495 VAL A O 1
ATOM 3699 N N . VAL A 1 496 ? -15.423 5.387 27.913 1.00 93.00 496 VAL A N 1
ATOM 3700 C CA . VAL A 1 496 ? -16.036 6.560 27.290 1.00 93.00 496 VAL A CA 1
ATOM 3701 C C . VAL A 1 496 ? -15.815 7.774 28.185 1.00 93.00 496 VAL A C 1
ATOM 3703 O O . VAL A 1 496 ? -16.313 7.821 29.311 1.00 93.00 496 VAL A O 1
ATOM 3706 N N . GLU A 1 497 ? -15.083 8.769 27.686 1.00 89.19 497 GLU A N 1
ATOM 3707 C CA . GLU A 1 497 ? -14.849 10.026 28.404 1.00 89.19 497 GLU A CA 1
ATOM 3708 C C . GLU A 1 497 ? -15.961 11.062 28.180 1.00 89.19 497 GLU A C 1
ATOM 3710 O O . GLU A 1 497 ? -16.761 10.988 27.243 1.00 89.19 497 GLU A O 1
ATOM 3715 N N . SER A 1 498 ? -16.009 12.066 29.059 1.00 84.56 498 SER A N 1
ATOM 3716 C CA . SER A 1 498 ? -16.986 13.147 28.975 1.00 84.56 498 SER A CA 1
ATOM 3717 C C . SER A 1 498 ? -16.866 13.919 27.652 1.00 84.56 498 SER A C 1
ATOM 3719 O O . SER A 1 498 ? -15.778 14.251 27.184 1.00 84.56 498 SER A O 1
ATOM 3721 N N . GLY A 1 499 ? -18.015 14.204 27.035 1.00 85.50 499 GLY A N 1
ATOM 3722 C CA . GLY A 1 499 ? -18.101 14.884 25.738 1.00 85.50 499 GLY A CA 1
ATOM 3723 C C . GLY A 1 499 ? -18.129 13.961 24.517 1.00 85.50 499 GLY A C 1
ATOM 3724 O O . GLY A 1 499 ? -18.446 14.447 23.433 1.00 85.50 499 GLY A O 1
ATOM 3725 N N . ALA A 1 500 ? -17.861 12.661 24.677 1.00 91.19 500 ALA A N 1
ATOM 3726 C CA . ALA A 1 500 ? -18.101 11.681 23.624 1.00 91.19 500 ALA A CA 1
ATOM 3727 C C . ALA A 1 500 ? -19.591 11.326 23.541 1.00 91.19 500 ALA A C 1
ATOM 3729 O O . ALA A 1 500 ? -20.254 11.133 24.562 1.00 91.19 500 ALA A O 1
ATOM 3730 N N . GLU A 1 501 ? -20.100 11.193 22.323 1.00 90.75 501 GLU A N 1
ATOM 3731 C CA . GLU A 1 501 ? -21.475 10.821 22.007 1.00 90.75 501 GLU A CA 1
ATOM 3732 C C . GLU A 1 501 ? -21.504 9.570 21.121 1.00 90.75 501 GLU A C 1
ATOM 3734 O O . GLU A 1 501 ? -20.538 9.224 20.433 1.00 90.75 501 GLU A O 1
ATOM 3739 N N . GLY A 1 502 ? -22.632 8.867 21.125 1.00 88.75 502 GLY A N 1
ATOM 3740 C CA . GLY A 1 502 ? -22.784 7.668 20.320 1.00 88.75 502 GLY A CA 1
ATOM 3741 C C . GLY A 1 502 ? -23.903 6.748 20.770 1.00 88.75 502 GLY A C 1
ATOM 3742 O O . GLY A 1 502 ? -24.532 6.957 21.811 1.00 88.75 502 GLY A O 1
ATOM 3743 N N . VAL A 1 503 ? -24.127 5.724 19.951 1.00 92.88 503 VAL A N 1
ATOM 3744 C CA . VAL A 1 503 ? -25.151 4.696 20.153 1.00 92.88 503 VAL A CA 1
ATOM 3745 C C . VAL A 1 503 ? -24.500 3.322 20.114 1.00 92.88 503 VAL A C 1
ATOM 3747 O O . VAL A 1 503 ? -23.717 3.019 19.209 1.00 92.88 503 VAL A O 1
ATOM 3750 N N . PHE A 1 504 ? -24.839 2.498 21.100 1.00 94.69 504 PHE A N 1
ATOM 3751 C CA . PHE A 1 504 ? -24.397 1.115 21.214 1.00 94.69 504 PHE A CA 1
ATOM 3752 C C . PHE A 1 504 ? -25.628 0.203 21.192 1.00 94.69 504 PHE A C 1
ATOM 3754 O O . PHE A 1 504 ? -26.520 0.345 22.030 1.00 94.69 504 PHE A O 1
ATOM 3761 N N . THR A 1 505 ? -25.654 -0.735 20.245 1.00 96.19 505 THR A N 1
ATOM 3762 C CA . THR A 1 505 ? -26.739 -1.703 20.017 1.00 96.19 505 THR A CA 1
ATOM 3763 C C . THR A 1 505 ? -26.169 -3.109 19.837 1.00 96.19 505 THR A C 1
ATOM 3765 O O . THR A 1 505 ? -25.230 -3.297 19.068 1.00 96.19 505 THR A O 1
ATOM 3768 N N . GLY A 1 506 ? -26.714 -4.106 20.531 1.00 96.56 506 GLY A N 1
ATOM 3769 C CA . GLY A 1 506 ? -26.362 -5.520 20.341 1.00 96.56 506 GLY A CA 1
ATOM 3770 C C . GLY A 1 506 ? -24.920 -5.894 20.702 1.00 96.56 506 GLY A C 1
ATOM 3771 O O . GLY A 1 506 ? -24.449 -6.964 20.328 1.00 96.56 506 GLY A O 1
ATOM 3772 N N . ASN A 1 507 ? -24.170 -5.029 21.394 1.00 97.44 507 ASN A N 1
ATOM 3773 C CA . ASN A 1 507 ? -22.760 -5.294 21.681 1.00 97.44 507 ASN A CA 1
ATOM 3774 C C . ASN A 1 507 ? -22.600 -6.209 22.898 1.00 97.44 507 ASN A C 1
ATOM 3776 O O . ASN A 1 507 ? -23.357 -6.119 23.863 1.00 97.44 507 ASN A O 1
ATOM 3780 N N . THR A 1 508 ? -21.564 -7.046 22.878 1.00 97.38 508 THR A N 1
ATOM 3781 C CA . THR A 1 508 ? -21.158 -7.893 24.006 1.00 97.38 508 THR A CA 1
ATOM 3782 C C . THR A 1 508 ? -19.823 -7.403 24.555 1.00 97.38 508 THR A C 1
ATOM 3784 O O . THR A 1 508 ? -18.814 -7.433 23.850 1.00 97.38 508 THR A O 1
ATOM 3787 N N . ILE A 1 509 ? -19.809 -6.947 25.807 1.00 96.62 509 ILE A N 1
ATOM 3788 C CA . ILE A 1 509 ? -18.627 -6.405 26.484 1.00 96.62 509 ILE A CA 1
ATOM 3789 C C . ILE A 1 509 ? -18.476 -7.126 27.822 1.00 96.62 509 ILE A C 1
ATOM 3791 O O . ILE A 1 509 ? -19.180 -6.832 28.789 1.00 96.62 509 ILE A O 1
ATOM 3795 N N . THR A 1 510 ? -17.600 -8.125 27.865 1.00 95.88 510 THR A N 1
ATOM 3796 C CA . THR A 1 510 ? -17.524 -9.066 28.993 1.00 95.88 510 THR A CA 1
ATOM 3797 C C . THR A 1 510 ? -16.106 -9.570 29.222 1.00 95.88 510 THR A C 1
ATOM 3799 O O . THR A 1 510 ? -15.308 -9.648 28.289 1.00 95.88 510 THR A O 1
ATOM 3802 N N . SER A 1 511 ? -15.825 -10.038 30.438 1.00 94.69 511 SER A N 1
ATOM 3803 C CA . SER A 1 511 ? -14.573 -10.731 30.781 1.00 94.69 511 SER A CA 1
ATOM 3804 C C . SER A 1 511 ? -13.320 -9.853 30.662 1.00 94.69 511 SER A C 1
ATOM 3806 O O . SER A 1 511 ? -12.215 -10.365 30.479 1.00 94.69 511 SER A O 1
ATOM 3808 N N . ASN A 1 512 ? -13.462 -8.531 30.794 1.00 95.62 512 ASN A N 1
ATOM 3809 C CA . ASN A 1 512 ? -12.330 -7.607 30.784 1.00 95.62 512 ASN A CA 1
ATOM 3810 C C . ASN A 1 512 ? -11.773 -7.400 32.201 1.00 95.62 512 ASN A C 1
ATOM 3812 O O . ASN A 1 512 ? -12.504 -7.173 33.167 1.00 95.62 512 ASN A O 1
ATOM 3816 N N . ALA A 1 513 ? -10.449 -7.490 32.345 1.00 94.31 513 ALA A N 1
ATOM 3817 C CA . ALA A 1 513 ? -9.808 -7.651 33.651 1.00 94.31 513 ALA A CA 1
ATOM 3818 C C . ALA A 1 513 ? -9.964 -6.448 34.600 1.00 94.31 513 ALA A C 1
ATOM 3820 O O . ALA A 1 513 ? -9.852 -6.626 35.813 1.00 94.31 513 ALA A O 1
ATOM 3821 N N . LYS A 1 514 ? -10.188 -5.235 34.076 1.00 93.75 514 LYS A N 1
ATOM 3822 C CA . LYS A 1 514 ? -10.379 -4.015 34.886 1.00 93.75 514 LYS A CA 1
ATOM 3823 C C . LYS A 1 514 ? -11.829 -3.520 34.938 1.00 93.75 514 LYS A C 1
ATOM 3825 O O . LYS A 1 514 ? -12.061 -2.424 35.440 1.00 93.75 514 LYS A O 1
ATOM 3830 N N . GLY A 1 515 ? -12.777 -4.319 34.455 1.00 93.38 515 GLY A N 1
ATOM 3831 C CA . GLY A 1 515 ? -14.181 -3.942 34.302 1.00 93.38 515 GLY A CA 1
ATOM 3832 C C . GLY A 1 515 ? -14.586 -3.886 32.835 1.00 93.38 515 GLY A C 1
ATOM 3833 O O . GLY A 1 515 ? -13.747 -3.734 31.950 1.00 93.38 515 GLY A O 1
ATOM 3834 N N . ASP A 1 516 ? -15.876 -4.026 32.568 1.00 93.69 516 ASP A N 1
ATOM 3835 C CA . ASP A 1 516 ? -16.389 -4.091 31.203 1.00 93.69 516 ASP A CA 1
ATOM 3836 C C . ASP A 1 516 ? -16.782 -2.712 30.672 1.00 93.69 516 ASP A C 1
ATOM 3838 O O . ASP A 1 516 ? -16.525 -2.416 29.507 1.00 93.69 516 ASP A O 1
ATOM 3842 N N . LEU A 1 517 ? -17.304 -1.834 31.531 1.00 92.94 517 LEU A N 1
ATOM 3843 C CA . LEU A 1 517 ? -17.710 -0.485 31.149 1.00 92.94 517 LEU A CA 1
ATOM 3844 C C . LEU A 1 517 ? -17.215 0.572 32.142 1.00 92.94 517 LEU A C 1
ATOM 3846 O O . LEU A 1 517 ? -17.461 0.469 33.344 1.00 92.94 517 LEU A O 1
ATOM 3850 N N . GLN A 1 518 ? -16.588 1.619 31.601 1.00 91.94 518 GLN A N 1
ATOM 3851 C CA . GLN A 1 518 ? -16.358 2.910 32.250 1.00 91.94 518 GLN A CA 1
ATOM 3852 C C . GLN A 1 518 ? -16.980 4.007 31.399 1.00 91.94 518 GLN A C 1
ATOM 3854 O O . GLN A 1 518 ? -16.421 4.397 30.375 1.00 91.94 518 GLN A O 1
ATOM 3859 N N . ASN A 1 519 ? -18.142 4.504 31.817 1.00 84.06 519 ASN A N 1
ATOM 3860 C CA . ASN A 1 519 ? -18.868 5.527 31.078 1.00 84.06 519 ASN A CA 1
ATOM 3861 C C . ASN A 1 519 ? -18.969 6.826 31.883 1.00 84.06 519 ASN A C 1
ATOM 3863 O O . ASN A 1 519 ? -19.702 6.902 32.866 1.00 84.06 519 ASN A O 1
ATOM 3867 N N . ALA A 1 520 ? -18.254 7.856 31.436 1.00 77.31 520 ALA A N 1
ATOM 3868 C CA . ALA A 1 520 ? -18.329 9.212 31.972 1.00 77.31 520 ALA A CA 1
ATOM 3869 C C . ALA A 1 520 ? -19.133 10.168 31.062 1.00 77.31 520 ALA A C 1
ATOM 3871 O O . ALA A 1 520 ? -19.026 11.389 31.205 1.00 77.31 520 ALA A O 1
ATOM 3872 N N . SER A 1 521 ? -19.908 9.642 30.105 1.00 74.62 521 SER A N 1
ATOM 3873 C CA . SER A 1 521 ? -20.617 10.421 29.084 1.00 74.62 521 SER A CA 1
ATOM 3874 C C . SER A 1 521 ? -22.103 10.043 28.950 1.00 74.62 521 SER A C 1
ATOM 3876 O O . SER A 1 521 ? -22.607 9.129 29.600 1.00 74.62 521 SER A O 1
ATOM 3878 N N . ALA A 1 522 ? -22.823 10.787 28.104 1.00 67.31 522 ALA A N 1
ATOM 3879 C CA . ALA A 1 522 ? -24.230 10.566 27.774 1.00 67.31 522 ALA A CA 1
ATOM 3880 C C . ALA A 1 522 ? -24.461 9.502 26.675 1.00 67.31 522 ALA A C 1
ATOM 3882 O O . ALA A 1 522 ? -25.521 9.510 26.046 1.00 67.31 522 ALA A O 1
ATOM 3883 N N . ILE A 1 523 ? -23.491 8.616 26.404 1.00 77.62 523 ILE A N 1
ATOM 3884 C CA . ILE A 1 523 ? -23.661 7.549 25.406 1.00 77.62 523 ILE A CA 1
ATOM 3885 C C . ILE A 1 523 ? -24.877 6.680 25.735 1.00 77.62 523 ILE A C 1
ATOM 3887 O O . ILE A 1 523 ? -25.083 6.257 26.874 1.00 77.62 523 ILE A O 1
ATOM 3891 N N . GLN A 1 524 ? -25.679 6.421 24.702 1.00 79.00 524 GLN A N 1
ATOM 3892 C CA . GLN A 1 524 ? -26.896 5.631 24.800 1.00 79.00 524 GLN A CA 1
ATOM 3893 C C . GLN A 1 524 ? -26.583 4.157 24.544 1.00 79.00 524 GLN A C 1
ATOM 3895 O O . GLN A 1 524 ? -26.138 3.782 23.457 1.00 79.00 524 GLN A O 1
ATOM 3900 N N . PHE A 1 525 ? -26.864 3.331 25.546 1.00 85.19 525 PHE A N 1
ATOM 3901 C CA . PHE A 1 525 ? -26.916 1.880 25.422 1.00 85.19 525 PHE A CA 1
ATOM 3902 C C . PHE A 1 525 ? -28.383 1.469 25.363 1.00 85.19 525 PHE A C 1
ATOM 3904 O O . PHE A 1 525 ? -29.156 1.812 26.259 1.00 85.19 525 PHE A O 1
ATOM 3911 N N . ASP A 1 526 ? -28.782 0.749 24.318 1.00 87.81 526 ASP A N 1
ATOM 3912 C CA . ASP A 1 526 ? -30.085 0.089 24.329 1.00 87.81 526 ASP A CA 1
ATOM 3913 C C . ASP A 1 526 ? -30.057 -1.212 25.154 1.00 87.81 526 ASP A C 1
ATOM 3915 O O . ASP A 1 526 ? -29.006 -1.685 25.601 1.00 87.81 526 ASP A O 1
ATOM 3919 N N . ASN A 1 527 ? -31.236 -1.803 25.352 1.00 85.06 527 ASN A N 1
ATOM 3920 C CA . ASN A 1 527 ? -31.430 -3.016 26.146 1.00 85.06 527 ASN A CA 1
ATOM 3921 C C . ASN A 1 527 ? -30.940 -4.309 25.468 1.00 85.06 527 ASN A C 1
ATOM 3923 O O . ASN A 1 527 ? -31.118 -5.383 26.038 1.00 85.06 527 ASN A O 1
ATOM 3927 N N . THR A 1 528 ? -30.358 -4.229 24.269 1.00 92.44 528 THR A N 1
ATOM 3928 C CA . THR A 1 528 ? -29.829 -5.392 23.542 1.00 92.44 528 THR A CA 1
ATOM 3929 C C . THR A 1 528 ? -28.334 -5.607 23.787 1.00 92.44 528 THR A C 1
ATOM 3931 O O . THR A 1 528 ? -27.787 -6.633 23.386 1.00 92.44 528 THR A O 1
ATOM 3934 N N . ASN A 1 529 ? -27.661 -4.676 24.472 1.00 91.31 529 ASN A N 1
ATOM 3935 C CA . ASN A 1 529 ? -26.263 -4.842 24.863 1.00 91.31 529 ASN A CA 1
ATOM 3936 C C . ASN A 1 529 ? -26.124 -5.799 26.056 1.00 91.31 529 ASN A C 1
ATOM 3938 O O . ASN A 1 529 ? -26.883 -5.735 27.022 1.00 91.31 529 ASN A O 1
ATOM 3942 N N . THR A 1 530 ? -25.095 -6.642 26.014 1.00 94.81 530 THR A N 1
ATOM 3943 C CA . THR A 1 530 ? -24.688 -7.518 27.118 1.00 94.81 530 THR A CA 1
ATOM 3944 C C . THR A 1 530 ? -23.389 -6.990 27.716 1.00 94.81 530 THR A C 1
ATOM 3946 O O . THR A 1 530 ? -22.336 -7.083 27.089 1.00 94.81 530 THR A O 1
ATOM 3949 N N . ILE A 1 531 ? -23.457 -6.432 28.926 1.00 91.44 531 ILE A N 1
ATOM 3950 C CA . ILE A 1 531 ? -22.306 -5.864 29.641 1.00 91.44 531 ILE A CA 1
ATOM 3951 C C . ILE A 1 531 ? -22.148 -6.622 30.958 1.00 91.44 531 ILE A C 1
ATOM 3953 O O . ILE A 1 531 ? -23.121 -6.778 31.689 1.00 91.44 531 ILE A O 1
ATOM 3957 N N . GLY A 1 532 ? -20.947 -7.139 31.227 1.00 83.50 532 GLY A N 1
ATOM 3958 C CA . GLY A 1 532 ? -20.687 -7.975 32.401 1.00 83.50 532 GLY A CA 1
ATOM 3959 C C . GLY A 1 532 ? -20.662 -7.181 33.710 1.00 83.50 532 GLY A C 1
ATOM 3960 O O . GLY A 1 532 ? -21.664 -7.090 34.412 1.00 83.50 532 GLY A O 1
ATOM 3961 N N . ASN A 1 533 ? -19.499 -6.629 34.061 1.00 74.12 533 ASN A N 1
ATOM 3962 C CA . ASN A 1 533 ? -19.277 -5.868 35.289 1.00 74.12 533 ASN A CA 1
ATOM 3963 C C . ASN A 1 533 ? -19.083 -4.377 34.975 1.00 74.12 533 ASN A C 1
ATOM 3965 O O . ASN A 1 533 ? -18.041 -3.978 34.446 1.00 74.12 533 ASN A O 1
ATOM 3969 N N . GLU A 1 534 ? -20.045 -3.535 35.355 1.00 60.34 534 GLU A N 1
ATOM 3970 C CA . GLU A 1 534 ? -19.832 -2.086 35.420 1.00 60.34 534 GLU A CA 1
ATOM 3971 C C . GLU A 1 534 ? -18.799 -1.795 36.519 1.00 60.34 534 GLU A C 1
ATOM 3973 O O . GLU A 1 534 ? -18.981 -2.195 37.672 1.00 60.34 534 GLU A O 1
ATOM 3978 N N . SER A 1 535 ? -17.675 -1.152 36.184 1.00 48.66 535 SER A N 1
ATOM 3979 C CA . SER A 1 535 ? -16.746 -0.704 37.225 1.00 48.66 535 SER A CA 1
ATOM 3980 C C . SER A 1 535 ? -17.272 0.601 37.818 1.00 48.66 535 SER A C 1
ATOM 3982 O O . SER A 1 535 ? -17.420 1.577 37.084 1.00 48.66 535 SER A O 1
ATOM 3984 N N . THR A 1 536 ? -17.550 0.580 39.123 1.00 39.91 536 THR A N 1
ATOM 3985 C CA . THR A 1 536 ? -17.961 1.731 39.949 1.00 39.91 536 THR A CA 1
ATOM 3986 C C . THR A 1 536 ? -16.964 2.873 39.948 1.00 39.91 536 THR A C 1
ATOM 3988 O O . THR A 1 536 ? -15.750 2.564 40.046 1.00 39.91 536 THR A O 1
#

Solvent-accessible surface area (backbone atoms only — not comparable to full-atom values): 27821 Å² total; per-residue (Å²): 143,90,79,85,81,81,79,84,83,79,86,88,76,89,88,81,90,87,85,87,86,84,89,90,87,86,85,92,81,90,88,84,79,89,79,90,86,82,88,82,89,85,82,87,87,83,84,88,82,89,84,92,85,87,85,81,71,63,63,59,57,53,50,49,52,48,50,50,48,51,50,50,50,50,49,50,48,52,51,48,47,53,50,51,54,48,44,50,51,57,55,58,66,62,74,68,82,66,88,83,88,89,89,85,84,90,84,91,81,85,90,84,88,85,80,79,85,84,73,79,78,86,74,86,87,63,97,87,71,67,51,73,44,77,28,47,92,93,48,96,46,49,69,51,57,49,59,68,75,47,54,72,60,21,36,39,34,34,40,61,42,79,42,71,79,37,65,37,76,40,57,44,32,30,37,42,34,55,60,58,95,56,69,33,36,42,25,13,53,88,52,38,28,34,33,30,58,21,37,47,28,33,40,37,56,41,31,32,34,14,71,26,61,83,44,19,16,34,37,29,45,18,32,44,29,36,43,29,53,25,41,32,35,14,44,9,48,22,17,33,39,34,23,72,59,11,37,39,38,41,32,50,26,45,32,35,3,77,63,13,22,10,36,36,36,38,33,28,35,26,40,40,33,48,27,42,27,33,6,26,23,20,13,36,34,35,32,35,46,48,57,73,97,41,56,60,77,71,76,72,74,76,71,77,85,71,83,78,79,80,89,77,86,88,83,85,87,83,82,91,79,82,85,76,88,85,86,91,82,73,102,71,78,80,75,74,74,88,73,72,49,37,30,36,41,31,47,27,40,29,29,56,2,64,74,35,21,18,35,29,30,25,54,37,9,57,36,41,39,32,50,27,40,29,28,53,12,40,21,18,37,28,27,23,42,51,5,51,32,39,37,35,47,28,41,25,28,48,6,36,30,14,32,41,29,25,55,46,4,35,27,42,40,31,51,26,40,28,30,50,8,64,25,36,24,35,38,33,32,40,62,8,49,31,40,39,30,47,28,40,31,30,49,12,62,22,27,23,34,40,34,36,36,16,40,35,39,38,34,49,27,40,28,33,44,9,53,25,32,20,33,38,38,28,44,69,15,47,38,38,39,34,46,28,38,24,32,55,13,57,16,32,15,36,37,34,35,58,65,22,41,39,44,38,37,48,27,36,22,32,72,16,70,63,21,12,40,42,76,60,40,83,52,45,70,50,94,61,44,46,68,62,46,74,50,130

Foldseek 3Di:
DPPPPDPPPPPPDDDDDDDDDDDDDDDDDDDDDDDDDDDDDDDDDDDDDDDPDDPDPPVVVVVVVVVVVVVVVVLVVVVVVVLVVVLVVLVVVVVPPDDDDDDDDDDDDDDDDDDDPPPPPPDDDDPPDAAEAEDEPPDPAHPQNCQVPDAARHEYEYEADEAEQADHEHAHNYEYEYSDPHAYEQEYAPDANYEYQHYAYEYEQHEFEYDYAAYENYEYQAYEYEYENYEFEYQYAESYEAHNQHAYHAYAYEFEHAHHEGYEYELYAYEAEQYEFYHQAASYHFADAHPPVLADPPPPDPPDDDPDPDDDDDDDDDDDDDDDDDDPDDPDDDDDRVPGSGHEYYAYEFEDHEHYANAEAEHQGEYEAEQYEFEHYQERYEFEHNHEYEYEAYEFEQYQERYEYEHCGEYEAALYEQEHYAHEREEYEAAYEYEHENYEQEHYAEEHEEHENYEYEYEHYEQEAYAEESYEHYAQYEYEYYQYEQEDYQYESYAYAANYEYEYAQYEFDHHNHARDDHPYPYDYDPNYHGYGDDD

Nearest PDB structures (foldseek):
  4nk6-assembly1_A  TM=4.870E-01  e=3.907E-06  Pseudomonas syringae pv. tomato str. DC3000
  8egr-assembly1_A  TM=5.274E-01  e=2.145E-02  Staphylococcus phage Andhra
  8jhh-assembly1_B  TM=2.556E-01  e=6.603E-03  Microdochium nivale
  2iou-assembly1_H  TM=3.585E-01  e=5.311E-02  Bordetella bronchiseptica RB50
  1idk-assembly1_A  TM=2.189E-01  e=1.889E-01  Aspergillus niger

Sequence (536 aa):
YFFSAFMASKVKTLISKVPRPGSFRKKKEREKEGEEDATQEEAVETPQRSASGLLRSSSTKKQEQLRRQEAAMARSDTSRKVELECLAVLESAIDSDGDSDDGAEGNEAHGADGGSPTQQWESQRTEGERRVFFVWKGGPLTLEGAVDVSVDGDKVVISPGTYEDIYVVCNKSIELCTGGKKKVALQNHNHPVITITGGRMKLDGININYTGREHGSVLCKGGWPQIRNCNINSTGAYGVQVEGGAKPYIFKNSITNRKGRGIVVSKACGLIDSNEVIADRAGVYISGPAPADLIPQARPASPAPAPAPAPEEASPEESSTEPSSSTADSPSAERSHEGIKGLEVLRNRIRDCKSEGAVTITDGGDGVFELNEVHSSTVGLFISNDANPTCLSNKIWRCNTGVLISDDGRGDLRNNEIYANHGVALELIGNANPTISRNIVKENKKGGVLINGARGTFANNEVLGNMLDGVTVLGSSHVAFTDNQVTDGKGVGLVVESGAEGVFTGNTITSNAKGDLQNASAIQFDNTNTIGNEST